Protein AF-A0A1W0WYG7-F1 (afdb_monomer_lite)

InterPro domains:
  IPR013021 Myo-inositol-1-phosphate synthase, GAPDH-like [PF01658] (194-302)
  IPR017815 Myo-inositol 1-phosphate synthase, actinobacteria [TIGR03450] (7-356)
  IPR018181 Heat shock protein 70, conserved site [PS00297] (372-379)
  IPR029048 Heat shock protein 70kD, C-terminal domain superfamily [G3DSA:1.20.1270.10] (391-488)
  IPR029048 Heat shock protein 70kD, C-terminal domain superfamily [SSF100934] (395-474)
  IPR036291 NAD(P)-binding domain superfamily [SSF51735] (6-357)
  IPR052199 Myo-inositol 1-phosphate synthase [PTHR43125] (6-358)

Radius of gyration: 33.1 Å; chains: 1; bounding box: 52×107×58 Å

Sequence (488 aa):
MNPKNPIRVAIVGVGNCASSLVQGVEYYKDARDDQNVPGLMHVRFGKYHVSDIEFVMAFDVDAAKVGLDLSEAINASENNTIKICDVPLTNITVLRGPTLDGLGHYYRELIQESSAPTVDVVASLISAKVDVLVCYLPVGSENAARFYAQAAIDAGVAFVNALPVFIASEPEWAKKFQAAGIPIIGDDIKSQIGATITHRALVHLFEKRGVTLDRTYQLNVGGNMDFKNMLERDRLESKKISKTQAVTSNTSVKLPKRDIHVGPSDYVPWLDDRKFAFVRLEGRNFGDVPVSIEYKLEVWDSPNSAGVVIDAVRAAKIGLDRGIGGPLIAASSYFMKSPPEQFPDEVAHDKVEAFIRDNLIVTAEKAPALGIDLGTTNSCLGVFQHGKVDRPPTRNALEGYCFSIKQALDDDKLKDKIDASDRATITAKIEEMQKWMDTNSLSEKEEFEHKRRELEKIFNPIISKVYQGAGGAPTYVEGCFPGAGGQG

Secondary structure (DSSP, 8-state):
-PPP--EEEEEES-SHHHHHHHHHHHHTTT--TT---TT-S-SEETTEEGGGEEEEEEEE-BTTTTTSBHHHHTTSTT------S-------BEEE---TT---HHHHHHSPBP-SPPP-HHHHHHHTT-SEEEE-PPTT-HHHHHHHHHHHHHHT-EEEE-SSS-STTSHHHHHHHHHHT-EEE-SSBPPSS-HHHHHHHHHHHHHHTTPEEEEEEEEEEE-SHHHHHTT-GGG-HHHHHHHHHHHHTT-S----GGGEEEEEEEE-GGGTTEEEEEEEEEEE-GGG-EEEEEEEEEEETTHHHHHHHHHHHHHHHHHHHTT--EE-HHHHHHHBSS-SS---HHHHHHHHHHHHHTTS------PPEEEEE-SSSS-EEEEEETTEEE----HHHHHHHHHHHHHHHH-TTTTTTS-HHHHHHHHHHHHHHHHHHHH-TT--HHHHHHHHHHHHHHHHHHHHHHHHHTT------TTSS-PPP---

Organism: Hypsibius exemplaris (NCBI:txid2072580)

Foldseek 3Di:
DQDQQAAEEEEEALALLVLLQQQVLVVCLPPDQPDDDPLAPTCCQQPHHSVSYQYQEYEDFFQQQAQDFSQVSNVTFLHFFDRPDRHPGNPYGHAYADCQVLADPLNVVRTDTDPDDHDDLLVVCLVSVHAEYEYPGAQLRQVRVVVVLVSCLSNLHAYEEQYLHDQQLDPVNLVSQQVSLAEYADDHFDFQDDPLVVLLVVLVVCQVQVWFWAAKEKEKEAAGPNLVSQVPVVSCPSVQVLSVCSNVVPHPDDYDPVRYYYGYHYHDNVRRQKMKMWMKIWTADPPRHIDMDIDIDIDRNSNRRSNLVSSVSVLSSLSSVVSHTGYPQLSNQQTYSNHNDHDDNVVSSVSSVVSSPVSDDDPPQPDWDWDWDPPDDDIFIWTDHPNDTDGQPAVCLLVVLLVVVVVQCVPPVCVVLQDPVLSVVLVVLSVVVVVVCVVPVPDDSVVSVVSSVVSCVSPVVRVVVSCVVPPDDDPDPVPSDPDDDDDD

pLDDT: mean 83.89, std 19.04, range [25.56, 98.88]

Structure (mmCIF, N/CA/C/O backbone):
data_AF-A0A1W0WYG7-F1
#
_entry.id   AF-A0A1W0WYG7-F1
#
loop_
_atom_site.group_PDB
_atom_site.id
_atom_site.type_symbol
_atom_site.label_atom_id
_atom_site.label_alt_id
_atom_site.label_comp_id
_atom_site.label_asym_id
_atom_site.label_entity_id
_atom_site.label_seq_id
_atom_site.pdbx_PDB_ins_code
_atom_site.Cartn_x
_atom_site.Cartn_y
_atom_site.Cartn_z
_atom_site.occupancy
_atom_site.B_iso_or_equiv
_atom_site.auth_seq_id
_atom_site.auth_comp_id
_atom_site.auth_asym_id
_atom_site.auth_atom_id
_atom_site.pdbx_PDB_model_num
ATOM 1 N N . MET A 1 1 ? -21.221 -22.007 10.484 1.00 48.66 1 MET A N 1
ATOM 2 C CA . MET A 1 1 ? -20.571 -20.690 10.326 1.00 48.66 1 MET A CA 1
ATOM 3 C C . MET A 1 1 ? -19.194 -20.809 10.946 1.00 48.66 1 MET A C 1
ATOM 5 O O . MET A 1 1 ? -19.119 -21.271 12.079 1.00 48.66 1 MET A O 1
ATOM 9 N N . ASN A 1 2 ? -18.130 -20.500 10.205 1.00 55.03 2 ASN A N 1
ATOM 10 C CA . ASN A 1 2 ? -16.781 -20.476 10.774 1.00 55.03 2 ASN A CA 1
ATOM 11 C C . ASN A 1 2 ? -16.724 -19.425 11.901 1.00 55.03 2 ASN A C 1
ATOM 13 O O . ASN A 1 2 ? -17.408 -18.403 11.789 1.00 55.03 2 ASN A O 1
ATOM 17 N N . PRO A 1 3 ? -15.975 -19.660 12.993 1.00 60.69 3 PRO A N 1
ATOM 18 C CA . PRO A 1 3 ? -15.813 -18.664 14.048 1.00 60.69 3 PRO A CA 1
ATOM 19 C C . PRO A 1 3 ? -15.205 -17.382 13.462 1.00 60.69 3 PRO A C 1
ATOM 21 O O . PRO A 1 3 ? -14.201 -17.448 12.753 1.00 60.69 3 PRO A O 1
ATOM 24 N N . LYS A 1 4 ? -15.835 -16.232 13.734 1.00 76.56 4 LYS A N 1
ATOM 25 C CA . LYS A 1 4 ? -15.360 -14.917 13.280 1.00 76.56 4 LYS A CA 1
ATOM 26 C C . LYS A 1 4 ? -14.059 -14.590 14.018 1.00 76.56 4 LYS A C 1
ATOM 28 O O . LYS A 1 4 ? -14.040 -14.648 15.248 1.00 76.56 4 LYS A O 1
ATOM 33 N N . ASN A 1 5 ? -12.994 -14.263 13.289 1.00 88.62 5 ASN A N 1
ATOM 34 C CA . ASN A 1 5 ? -11.687 -13.926 13.861 1.00 88.62 5 ASN A CA 1
ATOM 35 C C . ASN A 1 5 ? -11.374 -12.455 13.556 1.00 88.62 5 ASN A C 1
ATOM 37 O O . ASN A 1 5 ? -10.508 -12.200 12.722 1.00 88.62 5 ASN A O 1
ATOM 41 N N . PRO A 1 6 ? -12.084 -11.492 14.170 1.00 95.38 6 PRO A N 1
ATOM 42 C CA . PRO A 1 6 ? -12.001 -10.098 13.758 1.00 95.38 6 PRO A CA 1
ATOM 43 C C . PRO A 1 6 ? -10.573 -9.552 13.875 1.00 95.38 6 PRO A C 1
ATOM 45 O O . PRO A 1 6 ? -9.856 -9.835 14.838 1.00 95.38 6 PRO A O 1
ATOM 48 N N . ILE A 1 7 ? -10.188 -8.752 12.887 1.00 98.44 7 ILE A N 1
ATOM 49 C CA . ILE A 1 7 ? -8.963 -7.962 12.836 1.00 98.44 7 ILE A CA 1
ATOM 50 C C . ILE A 1 7 ? -9.382 -6.503 12.920 1.00 98.44 7 ILE A C 1
ATOM 52 O O . ILE A 1 7 ? -9.917 -5.954 11.958 1.00 98.44 7 ILE A O 1
ATOM 56 N N . ARG A 1 8 ? -9.145 -5.869 14.066 1.00 98.69 8 ARG A N 1
ATOM 57 C CA . ARG A 1 8 ? -9.535 -4.477 14.304 1.00 98.69 8 ARG A CA 1
ATOM 58 C C . ARG A 1 8 ? -8.489 -3.555 13.687 1.00 98.69 8 ARG A C 1
ATOM 60 O O . ARG A 1 8 ? -7.381 -3.430 14.208 1.00 98.69 8 ARG A O 1
ATOM 67 N N . VAL A 1 9 ? -8.829 -2.931 12.566 1.00 98.88 9 VAL A N 1
ATOM 68 C CA . VAL A 1 9 ? -7.910 -2.108 11.774 1.00 98.88 9 VAL A CA 1
ATOM 69 C C . VAL A 1 9 ? -8.164 -0.626 12.005 1.00 98.88 9 VAL A C 1
ATOM 71 O O . VAL A 1 9 ? -9.300 -0.151 11.931 1.00 98.88 9 VAL A O 1
ATOM 74 N N . ALA A 1 10 ? -7.083 0.114 12.233 1.00 98.88 10 ALA A N 1
ATOM 75 C CA . ALA A 1 10 ? -7.073 1.566 12.194 1.00 98.88 10 ALA A CA 1
ATOM 76 C C . ALA A 1 10 ? -6.303 2.077 10.969 1.00 98.88 10 ALA A C 1
ATOM 78 O O . ALA A 1 10 ? -5.302 1.483 10.563 1.00 98.88 10 ALA A O 1
ATOM 79 N N . ILE A 1 11 ? -6.756 3.189 10.390 1.00 98.88 11 ILE A N 1
ATOM 80 C CA . ILE A 1 11 ? -6.140 3.808 9.207 1.00 98.88 11 ILE A CA 1
ATOM 81 C C . ILE A 1 11 ? -5.572 5.182 9.568 1.00 98.88 11 ILE A C 1
ATOM 83 O O . ILE A 1 11 ? -6.268 6.003 10.159 1.00 98.88 11 ILE A O 1
ATOM 87 N N . VAL A 1 12 ? -4.338 5.463 9.156 1.00 98.69 12 VAL A N 1
ATOM 88 C CA . VAL A 1 12 ? -3.738 6.804 9.200 1.00 98.69 12 VAL A CA 1
ATOM 89 C C . VAL A 1 12 ? -3.628 7.348 7.780 1.00 98.69 12 VAL A C 1
ATOM 91 O O . VAL A 1 12 ? -2.897 6.788 6.965 1.00 98.69 12 VAL A O 1
ATOM 94 N N . GLY A 1 13 ? -4.320 8.452 7.501 1.00 98.31 13 GLY A N 1
ATOM 95 C CA . GLY A 1 13 ? -4.416 9.054 6.173 1.00 98.31 13 GLY A CA 1
ATOM 96 C C . GLY A 1 13 ? -5.513 8.396 5.336 1.00 98.31 13 GLY A C 1
ATOM 97 O O . GLY A 1 13 ? -5.323 7.329 4.750 1.00 98.31 13 GLY A O 1
ATOM 98 N N . VAL A 1 14 ? -6.671 9.048 5.236 1.00 98.56 14 VAL A N 1
ATOM 99 C CA . VAL A 1 14 ? -7.848 8.546 4.511 1.00 98.56 14 VAL A CA 1
ATOM 100 C C . VAL A 1 14 ? -7.783 8.998 3.044 1.00 98.56 14 VAL A C 1
ATOM 102 O O . VAL A 1 14 ? -8.637 9.727 2.547 1.00 98.56 14 VAL A O 1
ATOM 105 N N . GLY A 1 15 ? -6.706 8.620 2.347 1.00 97.88 15 GLY A N 1
ATOM 106 C CA . GLY A 1 15 ? -6.463 8.928 0.928 1.00 97.88 15 GLY A CA 1
ATOM 107 C C . GLY A 1 15 ? -7.059 7.908 -0.057 1.00 97.88 15 GLY A C 1
ATOM 108 O O . GLY A 1 15 ? -7.815 7.015 0.329 1.00 97.88 15 GLY A O 1
ATOM 109 N N . ASN A 1 16 ? -6.639 7.964 -1.328 1.00 98.19 16 ASN A N 1
ATOM 110 C CA . ASN A 1 16 ? -7.051 6.996 -2.360 1.00 98.19 16 ASN A CA 1
ATOM 111 C C . ASN A 1 16 ? -6.721 5.533 -2.003 1.00 98.19 16 ASN A C 1
ATOM 113 O O . ASN A 1 16 ? -7.532 4.637 -2.262 1.00 98.19 16 ASN A O 1
ATOM 117 N N . CYS A 1 17 ? -5.568 5.275 -1.373 1.00 97.94 17 CYS A N 1
ATOM 118 C CA . CYS A 1 17 ? -5.198 3.936 -0.897 1.00 97.94 17 CYS A CA 1
ATOM 119 C C . CYS A 1 17 ? -6.162 3.423 0.181 1.00 97.94 17 CYS A C 1
ATOM 121 O O . CYS A 1 17 ? -6.599 2.276 0.114 1.00 97.94 17 CYS A O 1
ATOM 123 N N . ALA A 1 18 ? -6.544 4.280 1.134 1.00 98.56 18 ALA A N 1
ATOM 124 C CA . ALA A 1 18 ? -7.536 3.941 2.151 1.00 98.56 18 ALA A CA 1
ATOM 125 C C . ALA A 1 18 ? -8.911 3.681 1.523 1.00 98.56 18 ALA A C 1
ATOM 127 O O . ALA A 1 18 ? -9.551 2.688 1.856 1.00 98.56 18 ALA A O 1
ATOM 128 N N . SER A 1 19 ? -9.326 4.513 0.564 1.00 98.69 19 SER A N 1
ATOM 129 C CA . SER A 1 19 ? -10.574 4.318 -0.180 1.00 98.69 19 SER A CA 1
ATOM 130 C C . SER A 1 19 ? -10.612 2.965 -0.890 1.00 98.69 19 SER A C 1
ATOM 132 O O . SER A 1 19 ? -11.561 2.202 -0.729 1.00 98.69 19 SER A O 1
ATOM 134 N N . SER A 1 20 ? -9.531 2.608 -1.586 1.00 98.62 20 SER A N 1
ATOM 135 C CA . SER A 1 20 ? -9.423 1.325 -2.289 1.00 98.62 20 SER A CA 1
ATOM 136 C C . SER A 1 20 ? -9.384 0.129 -1.327 1.00 98.62 20 SER A C 1
ATOM 138 O O . SER A 1 20 ? -9.941 -0.921 -1.637 1.00 98.62 20 SER A O 1
ATOM 140 N N . LEU A 1 21 ? -8.760 0.278 -0.151 1.00 98.69 21 LEU A N 1
ATOM 141 C CA . LEU A 1 21 ? -8.738 -0.748 0.896 1.00 98.69 21 LEU A CA 1
ATOM 142 C C . LEU A 1 21 ? -10.136 -0.986 1.484 1.00 98.69 21 LEU A C 1
ATOM 144 O O . LEU A 1 21 ? -10.575 -2.132 1.549 1.00 98.69 21 LEU A O 1
ATOM 148 N N . VAL A 1 22 ? -10.836 0.078 1.889 1.00 98.69 22 VAL A N 1
ATOM 149 C CA . VAL A 1 22 ? -12.174 -0.020 2.498 1.00 98.69 22 VAL A CA 1
ATOM 150 C C . VAL A 1 22 ? -13.174 -0.606 1.505 1.00 98.69 22 VAL A C 1
ATOM 152 O O . VAL A 1 22 ? -13.874 -1.563 1.833 1.00 98.69 22 VAL A O 1
ATOM 155 N N . GLN A 1 23 ? -13.185 -0.098 0.271 1.00 98.69 23 GLN A N 1
ATOM 156 C CA . GLN A 1 23 ? -14.030 -0.654 -0.782 1.00 98.69 23 GLN A CA 1
ATOM 157 C C . GLN A 1 23 ? -13.645 -2.103 -1.116 1.00 98.69 23 GLN A C 1
ATOM 159 O O . GLN A 1 23 ? -14.519 -2.927 -1.348 1.00 98.69 23 GLN A O 1
ATOM 164 N N . GLY A 1 24 ? -12.352 -2.447 -1.127 1.00 98.25 24 GLY A N 1
ATOM 165 C CA . GLY A 1 24 ? -11.890 -3.799 -1.456 1.00 98.25 24 GLY A CA 1
ATOM 166 C C . GLY A 1 24 ? -12.331 -4.842 -0.430 1.00 98.25 24 GLY A C 1
ATOM 167 O O . GLY A 1 24 ? -12.754 -5.934 -0.809 1.00 98.25 24 GLY A O 1
ATOM 168 N N . VAL A 1 25 ? -12.283 -4.496 0.861 1.00 98.38 25 VAL A N 1
ATOM 169 C CA . VAL A 1 25 ? -12.794 -5.358 1.939 1.00 98.38 25 VAL A CA 1
ATOM 170 C C . VAL A 1 25 ? -14.304 -5.559 1.806 1.00 98.38 25 VAL A C 1
ATOM 172 O O . VAL A 1 25 ? -14.767 -6.693 1.900 1.00 98.38 25 VAL A O 1
ATOM 175 N N . GLU A 1 26 ? -15.060 -4.495 1.524 1.00 98.38 26 GLU A N 1
ATOM 176 C CA . GLU A 1 26 ? -16.512 -4.579 1.317 1.00 98.38 26 GLU A CA 1
ATOM 177 C C . GLU A 1 26 ? -16.871 -5.407 0.071 1.00 98.38 26 GLU A C 1
ATOM 179 O O . GLU A 1 26 ? -17.736 -6.280 0.133 1.00 98.38 26 GLU A O 1
ATOM 184 N N . TYR A 1 27 ? -16.169 -5.193 -1.045 1.00 98.31 27 TYR A N 1
ATOM 185 C CA . TYR A 1 27 ? -16.407 -5.882 -2.316 1.00 98.31 27 TYR A CA 1
ATOM 186 C C . TYR A 1 27 ? -16.204 -7.401 -2.212 1.00 98.31 27 TYR A C 1
ATOM 188 O O . TYR A 1 27 ? -16.957 -8.174 -2.804 1.00 98.31 27 TYR A O 1
ATOM 196 N N . TYR A 1 28 ? -15.201 -7.842 -1.445 1.00 98.12 28 TYR A N 1
ATOM 197 C CA . TYR A 1 28 ? -14.848 -9.258 -1.292 1.00 98.12 28 TYR A CA 1
ATOM 198 C C . TYR A 1 28 ? -15.328 -9.885 0.025 1.00 98.12 28 TYR A C 1
ATOM 200 O O . TYR A 1 28 ? -14.917 -11.000 0.354 1.00 98.12 28 TYR A O 1
ATOM 208 N N . LYS A 1 29 ? -16.213 -9.224 0.781 1.00 96.25 29 LYS A N 1
ATOM 209 C CA . LYS A 1 29 ? -16.694 -9.740 2.076 1.00 96.25 29 LYS A CA 1
ATOM 210 C C . LYS A 1 29 ? -17.404 -11.098 1.971 1.00 96.25 29 LYS A C 1
ATOM 212 O O . LYS A 1 29 ? -17.320 -11.898 2.897 1.00 96.25 29 LYS A O 1
ATOM 217 N N . ASP A 1 30 ? -18.047 -11.365 0.834 1.00 96.25 30 ASP A N 1
ATOM 218 C CA . ASP A 1 30 ? -18.798 -12.597 0.556 1.00 96.25 30 ASP A CA 1
ATOM 219 C C . ASP A 1 30 ? -18.045 -13.551 -0.395 1.00 96.25 30 ASP A C 1
ATOM 221 O O . ASP A 1 30 ? -18.627 -14.507 -0.916 1.00 96.25 30 ASP A O 1
ATOM 225 N N . ALA A 1 31 ? -16.757 -13.291 -0.660 1.00 96.88 31 ALA A N 1
ATOM 226 C CA . ALA A 1 31 ? -15.928 -14.179 -1.471 1.00 96.88 31 ALA A CA 1
ATOM 227 C C . ALA A 1 31 ? -15.849 -15.574 -0.831 1.00 96.88 31 ALA A C 1
ATOM 229 O O . ALA A 1 31 ? -15.848 -15.718 0.390 1.00 96.88 31 ALA A O 1
ATOM 230 N N . ARG A 1 32 ? -15.793 -16.629 -1.650 1.00 95.75 32 ARG A N 1
ATOM 231 C CA . ARG A 1 32 ? -15.600 -17.984 -1.114 1.00 95.75 32 ARG A CA 1
ATOM 232 C C . ARG A 1 32 ? -14.134 -18.210 -0.777 1.00 95.75 32 ARG A C 1
ATOM 234 O O . ARG A 1 32 ? -13.266 -17.766 -1.518 1.00 95.75 32 ARG A O 1
ATOM 241 N N . ASP A 1 33 ? -13.865 -18.982 0.273 1.00 92.62 33 ASP A N 1
ATOM 242 C CA . ASP A 1 33 ? -12.497 -19.319 0.696 1.00 92.62 33 ASP A CA 1
ATOM 243 C C . ASP A 1 33 ? -11.635 -19.906 -0.442 1.00 92.62 33 ASP A C 1
ATOM 245 O O . ASP A 1 33 ? -10.435 -19.653 -0.492 1.00 92.62 33 ASP A O 1
ATOM 249 N N . ASP A 1 34 ? -12.248 -20.671 -1.353 1.00 92.06 34 ASP A N 1
ATOM 250 C CA . ASP A 1 34 ? -11.607 -21.328 -2.499 1.00 92.06 34 ASP A CA 1
ATOM 251 C C . ASP A 1 34 ? -11.590 -20.479 -3.782 1.00 92.06 34 ASP A C 1
ATOM 253 O O . ASP A 1 34 ? -11.080 -20.907 -4.820 1.00 92.06 34 ASP A O 1
ATOM 257 N N . GLN A 1 35 ? -12.176 -19.282 -3.742 1.00 93.94 35 GLN A N 1
ATOM 258 C CA . GLN A 1 35 ? -12.240 -18.398 -4.891 1.00 93.94 35 GLN A CA 1
ATOM 259 C C . GLN A 1 35 ? -10.869 -17.774 -5.145 1.00 93.94 35 GLN A C 1
ATOM 261 O O . GLN A 1 35 ? -10.274 -17.150 -4.272 1.00 93.94 35 GLN A O 1
ATOM 266 N N . ASN A 1 36 ? -10.400 -17.863 -6.387 1.00 93.88 36 ASN A N 1
ATOM 267 C CA . ASN A 1 36 ? -9.249 -17.085 -6.819 1.00 93.88 36 ASN A CA 1
ATOM 268 C C . ASN A 1 36 ? -9.676 -15.624 -7.037 1.00 93.88 36 ASN A C 1
ATOM 270 O O . ASN A 1 36 ? -10.447 -15.330 -7.956 1.00 93.88 36 ASN A O 1
ATOM 274 N N . VAL A 1 37 ? -9.210 -14.724 -6.170 1.00 95.81 37 VAL A N 1
ATOM 275 C CA . VAL A 1 37 ? -9.496 -13.287 -6.233 1.00 95.81 37 VAL A CA 1
ATOM 276 C C . VAL A 1 37 ? -8.259 -12.546 -6.744 1.00 95.81 37 VAL A C 1
ATOM 278 O O . VAL A 1 37 ? -7.208 -12.622 -6.107 1.00 95.81 37 VAL A O 1
ATOM 281 N N . PRO A 1 38 ? -8.361 -11.790 -7.855 1.00 94.06 38 PRO A N 1
ATOM 282 C CA . PRO A 1 38 ? -7.235 -11.031 -8.377 1.00 94.06 38 PRO A CA 1
ATOM 283 C C . PRO A 1 38 ? -6.660 -10.082 -7.328 1.00 94.06 38 PRO A C 1
ATOM 285 O O . PRO A 1 38 ? -7.358 -9.213 -6.803 1.00 94.06 38 PRO A O 1
ATOM 288 N N . GLY A 1 39 ? -5.367 -10.241 -7.056 1.00 92.50 39 GLY A N 1
ATOM 289 C CA . GLY A 1 39 ? -4.638 -9.338 -6.181 1.00 92.50 39 GLY A CA 1
ATOM 290 C C . GLY A 1 39 ? -4.557 -9.717 -4.712 1.00 92.50 39 GLY A C 1
ATOM 291 O O . GLY A 1 39 ? -3.894 -8.999 -3.966 1.00 92.50 39 GLY A O 1
ATOM 292 N N . LEU A 1 40 ? -5.203 -10.811 -4.314 1.00 96.38 40 LEU A N 1
ATOM 293 C CA . LEU A 1 40 ? -5.022 -11.437 -3.009 1.00 96.38 40 LEU A CA 1
ATOM 294 C C . LEU A 1 40 ? -4.221 -12.725 -3.186 1.00 96.38 40 LEU A C 1
ATOM 296 O O . LEU A 1 40 ? -4.450 -13.459 -4.146 1.00 96.38 40 LEU A O 1
ATOM 300 N N . MET A 1 41 ? -3.331 -13.032 -2.243 1.00 95.62 41 MET A N 1
ATOM 301 C CA . MET A 1 41 ? -2.740 -14.373 -2.163 1.00 95.62 41 MET A CA 1
ATOM 302 C C . MET A 1 41 ? -3.816 -15.411 -1.847 1.00 95.62 41 MET A C 1
ATOM 304 O O . MET A 1 41 ? -3.922 -16.433 -2.516 1.00 95.62 41 MET A O 1
ATOM 308 N N . HIS A 1 42 ? -4.636 -15.110 -0.836 1.00 96.19 42 HIS A N 1
ATOM 309 C CA . HIS A 1 42 ? -5.722 -15.969 -0.377 1.00 96.19 42 HIS A CA 1
ATOM 310 C C . HIS A 1 42 ? -6.933 -15.135 0.008 1.00 96.19 42 HIS A C 1
ATOM 312 O O . HIS A 1 42 ? -6.799 -14.093 0.655 1.00 96.19 42 HIS A O 1
ATOM 318 N N . VAL A 1 43 ? -8.130 -15.633 -0.295 1.00 97.19 43 VAL A N 1
ATOM 319 C CA . VAL A 1 43 ? -9.364 -15.091 0.289 1.00 97.19 43 VAL A CA 1
ATOM 320 C C . VAL A 1 43 ? -9.371 -15.334 1.803 1.00 97.19 43 VAL A C 1
ATOM 322 O O . VAL A 1 43 ? -9.576 -14.406 2.589 1.00 97.19 43 VAL A O 1
ATOM 325 N N . ARG A 1 44 ? -9.019 -16.555 2.228 1.00 95.56 44 ARG A N 1
ATOM 326 C CA . ARG A 1 44 ? -8.714 -16.880 3.625 1.00 95.56 44 ARG A CA 1
ATOM 327 C C . ARG A 1 44 ? -7.205 -16.996 3.844 1.00 95.56 44 ARG A C 1
ATOM 329 O O . ARG A 1 44 ? -6.591 -18.010 3.539 1.00 95.56 44 ARG A O 1
ATOM 336 N N . PHE A 1 45 ? -6.615 -15.963 4.429 1.00 95.69 45 PHE A N 1
ATOM 337 C CA . PHE A 1 45 ? -5.197 -15.901 4.768 1.00 95.69 45 PHE A CA 1
ATOM 338 C C . PHE A 1 45 ? -4.969 -16.502 6.164 1.00 95.69 45 PHE A C 1
ATOM 340 O O . PHE A 1 45 ? -5.196 -15.864 7.199 1.00 95.69 45 PHE A O 1
ATOM 347 N N . GLY A 1 46 ? -4.579 -17.777 6.211 1.00 93.50 46 GLY A N 1
ATOM 348 C CA . GLY A 1 46 ? -4.489 -18.538 7.459 1.00 93.50 46 GLY A CA 1
ATOM 349 C C . GLY A 1 46 ? -5.878 -18.799 8.037 1.00 93.50 46 GLY A C 1
ATOM 350 O O . GLY A 1 46 ? -6.682 -19.496 7.428 1.00 93.50 46 GLY A O 1
ATOM 351 N N . LYS A 1 47 ? -6.187 -18.236 9.211 1.00 92.50 47 LYS A N 1
ATOM 352 C CA . LYS A 1 47 ? -7.545 -18.308 9.787 1.00 92.50 47 LYS A CA 1
ATOM 353 C C . LYS A 1 47 ? -8.437 -17.113 9.422 1.00 92.50 47 LYS A C 1
ATOM 355 O O . LYS A 1 47 ? -9.631 -17.169 9.711 1.00 92.50 47 LYS A O 1
ATOM 360 N N . TYR A 1 48 ? -7.887 -16.077 8.782 1.00 96.56 48 TYR A N 1
ATOM 361 C CA . TYR A 1 48 ? -8.572 -14.802 8.553 1.00 96.56 48 TYR A CA 1
ATOM 362 C C . TYR A 1 48 ? -9.100 -14.675 7.127 1.00 96.56 48 TYR A C 1
ATOM 364 O O . TYR A 1 48 ? -8.337 -14.664 6.162 1.00 96.56 48 TYR A O 1
ATOM 372 N N . HIS A 1 49 ? -10.410 -14.548 7.001 1.00 97.44 49 HIS A N 1
ATOM 373 C CA . HIS A 1 49 ? -11.088 -14.179 5.768 1.00 97.44 49 HIS A CA 1
ATOM 374 C C . HIS A 1 49 ? -10.937 -12.675 5.479 1.00 97.44 49 HIS A C 1
ATOM 376 O O . HIS A 1 49 ? -10.633 -11.896 6.381 1.00 97.44 49 HIS A O 1
ATOM 382 N N . VAL A 1 50 ? -11.199 -12.228 4.246 1.00 97.38 50 VAL A N 1
ATOM 383 C CA . VAL A 1 50 ? -11.256 -10.786 3.926 1.00 97.38 50 VAL A CA 1
ATOM 384 C C . VAL A 1 50 ? -12.271 -10.061 4.818 1.00 97.38 50 VAL A C 1
ATOM 386 O O . VAL A 1 50 ? -11.970 -9.007 5.368 1.00 97.38 50 VAL A O 1
ATOM 389 N N . SER A 1 51 ? -13.435 -10.675 5.045 1.00 96.81 51 SER A N 1
ATOM 390 C CA . SER A 1 51 ? -14.504 -10.141 5.904 1.00 96.81 51 SER A CA 1
ATOM 391 C C . SER A 1 51 ? -14.181 -10.115 7.400 1.00 96.81 51 SER A C 1
ATOM 393 O O . SER A 1 51 ? -14.990 -9.620 8.182 1.00 96.81 51 SER A O 1
ATOM 395 N N . ASP A 1 52 ? -13.068 -10.719 7.825 1.00 98.06 52 ASP A N 1
ATOM 396 C CA . ASP A 1 52 ? -12.616 -10.613 9.212 1.00 98.06 52 ASP A CA 1
ATOM 397 C C . ASP A 1 52 ? -11.937 -9.256 9.471 1.00 98.06 52 ASP A C 1
ATOM 399 O O . ASP A 1 52 ? -11.749 -8.887 10.626 1.00 98.06 52 ASP A O 1
ATOM 403 N N . ILE A 1 53 ? -11.590 -8.486 8.432 1.00 98.50 53 ILE A N 1
ATOM 404 C CA . ILE A 1 53 ? -11.068 -7.125 8.583 1.00 98.50 53 ILE A CA 1
ATOM 405 C C . ILE A 1 53 ? -12.209 -6.177 8.965 1.00 98.50 53 ILE A C 1
ATOM 407 O O . ILE A 1 53 ? -13.111 -5.914 8.174 1.00 98.50 53 ILE A O 1
ATOM 411 N N . GLU A 1 54 ? -12.136 -5.630 10.176 1.00 98.06 54 GLU A N 1
ATOM 412 C CA . GLU A 1 54 ? -13.086 -4.658 10.708 1.00 98.06 54 GLU A CA 1
ATOM 413 C C . GLU A 1 54 ? -12.370 -3.327 10.920 1.00 98.06 54 GLU A C 1
ATOM 415 O O . GLU A 1 54 ? -11.509 -3.199 11.793 1.00 98.06 54 GLU A O 1
ATOM 420 N N . PHE A 1 55 ? -12.724 -2.309 10.138 1.00 98.62 55 PHE A N 1
ATOM 421 C CA . PHE A 1 55 ? -12.265 -0.956 10.430 1.00 98.62 55 PHE A CA 1
ATOM 422 C C . PHE A 1 55 ? -12.915 -0.487 11.732 1.00 98.62 55 PHE A C 1
ATOM 424 O O . PHE A 1 55 ? -14.114 -0.666 11.930 1.00 98.62 55 PHE A O 1
ATOM 431 N N . VAL A 1 56 ? -12.125 0.093 12.634 1.00 98.62 56 VAL A N 1
ATOM 432 C CA . VAL A 1 56 ? -12.619 0.576 13.939 1.00 98.62 56 VAL A CA 1
ATOM 433 C C . VAL A 1 56 ? -12.241 2.025 14.223 1.00 98.62 56 VAL A C 1
ATOM 435 O O . VAL A 1 56 ? -12.772 2.629 15.151 1.00 98.62 56 VAL A O 1
ATOM 438 N N . MET A 1 57 ? -11.298 2.579 13.460 1.00 98.25 57 MET A N 1
ATOM 439 C CA . MET A 1 57 ? -10.762 3.915 13.684 1.00 98.25 57 MET A CA 1
ATOM 440 C C . MET A 1 57 ? -10.080 4.439 12.421 1.00 98.25 57 MET A C 1
ATOM 442 O O . MET A 1 57 ? -9.471 3.679 11.668 1.00 98.25 57 MET A O 1
ATOM 446 N N . ALA A 1 58 ? -10.139 5.746 12.201 1.00 98.75 58 ALA A N 1
ATOM 447 C CA . ALA A 1 58 ? -9.401 6.403 11.133 1.00 98.75 58 ALA A CA 1
ATOM 448 C C . ALA A 1 58 ? -8.911 7.776 11.596 1.00 98.75 58 ALA A C 1
ATOM 450 O O . ALA A 1 58 ? -9.590 8.439 12.380 1.00 98.75 58 ALA A O 1
ATOM 451 N N . PHE A 1 59 ? -7.752 8.199 11.100 1.00 98.88 59 PHE A N 1
ATOM 452 C CA . PHE A 1 59 ? -7.149 9.497 11.381 1.00 98.88 59 PHE A CA 1
ATOM 453 C C . PHE A 1 59 ? -6.874 10.248 10.083 1.00 98.88 59 PHE A C 1
ATOM 455 O O . PHE A 1 59 ? -6.317 9.682 9.140 1.00 98.88 59 PHE A O 1
ATOM 462 N N . ASP A 1 60 ? -7.195 11.535 10.066 1.00 98.75 60 ASP A N 1
ATOM 463 C CA . ASP A 1 60 ? -6.806 12.457 9.002 1.00 98.75 60 ASP A CA 1
ATOM 464 C C . ASP A 1 60 ? -6.534 13.856 9.586 1.00 98.75 60 ASP A C 1
ATOM 466 O O . ASP A 1 60 ? -6.660 14.095 10.795 1.00 98.75 60 ASP A O 1
ATOM 470 N N . VAL A 1 61 ? -6.112 14.776 8.727 1.00 98.50 61 VAL A N 1
ATOM 471 C CA . VAL A 1 61 ? -5.821 16.176 9.054 1.00 98.50 61 VAL A CA 1
ATOM 472 C C . VAL A 1 61 ? -6.624 17.142 8.190 1.00 98.50 61 VAL A C 1
ATOM 474 O O . VAL A 1 61 ? -6.731 18.312 8.545 1.00 98.50 61 VAL A O 1
ATOM 477 N N . ASP A 1 62 ? -7.194 16.672 7.081 1.00 98.44 62 ASP A N 1
ATOM 478 C CA . ASP A 1 62 ? -8.011 17.463 6.168 1.00 98.44 62 ASP A CA 1
ATOM 479 C C . ASP A 1 62 ? -9.361 17.830 6.806 1.00 98.44 62 ASP A C 1
ATOM 481 O O . ASP A 1 62 ? -10.096 16.967 7.297 1.00 98.44 62 ASP A O 1
ATOM 485 N N . ALA A 1 63 ? -9.713 19.115 6.785 1.00 98.25 63 ALA A N 1
ATOM 486 C CA . ALA A 1 63 ? -10.995 19.634 7.253 1.00 98.25 63 ALA A CA 1
ATOM 487 C C . ALA A 1 63 ? -12.192 19.027 6.511 1.00 98.25 63 ALA A C 1
ATOM 489 O O . ALA A 1 63 ? -13.266 18.914 7.095 1.00 98.25 63 ALA A O 1
ATOM 490 N N . ALA A 1 64 ? -12.009 18.602 5.259 1.00 98.19 64 ALA A N 1
ATOM 491 C CA . ALA A 1 64 ? -13.045 17.936 4.479 1.00 98.19 64 ALA A CA 1
ATOM 492 C C . ALA A 1 64 ? -13.225 16.449 4.840 1.00 98.19 64 ALA A C 1
ATOM 494 O O . ALA A 1 64 ? -14.105 15.803 4.281 1.00 98.19 64 ALA A O 1
ATOM 495 N N . LYS A 1 65 ? -12.401 15.891 5.741 1.00 98.62 65 LYS A N 1
ATOM 496 C CA . LYS A 1 65 ? -12.460 14.477 6.160 1.00 98.62 65 LYS A CA 1
ATOM 497 C C . LYS A 1 65 ? -12.674 14.316 7.657 1.00 98.62 65 LYS A C 1
ATOM 499 O O . LYS A 1 65 ? -13.471 13.482 8.074 1.00 98.62 65 LYS A O 1
ATOM 504 N N . VAL A 1 66 ? -11.965 15.095 8.470 1.00 98.69 66 VAL A N 1
ATOM 505 C CA . VAL A 1 66 ? -12.062 15.039 9.933 1.00 98.69 66 VAL A CA 1
ATOM 506 C C . VAL A 1 66 ? -13.497 15.334 10.375 1.00 98.69 66 VAL A C 1
ATOM 508 O O . VAL A 1 66 ? -14.054 16.376 10.042 1.00 98.69 66 VAL A O 1
ATOM 511 N N . GLY A 1 67 ? -14.076 14.429 11.164 1.00 98.31 67 GLY A N 1
ATOM 512 C CA . GLY A 1 67 ? -15.457 14.515 11.640 1.00 98.31 67 GLY A CA 1
ATOM 513 C C . GLY A 1 67 ? -16.494 13.810 10.758 1.00 98.31 67 GLY A C 1
ATOM 514 O O . GLY A 1 67 ? -17.617 13.623 11.222 1.00 98.31 67 GLY A O 1
ATOM 515 N N . LEU A 1 68 ? -16.140 13.377 9.544 1.00 98.56 68 LEU A N 1
ATOM 516 C CA . LEU A 1 68 ? -17.024 12.571 8.693 1.00 98.56 68 LEU A CA 1
ATOM 517 C C . LEU A 1 68 ? -16.998 11.091 9.082 1.00 98.56 68 LEU A C 1
ATOM 519 O O . LEU A 1 68 ? -16.051 10.623 9.720 1.00 98.56 68 LEU A O 1
ATOM 523 N N . ASP A 1 69 ? -18.018 10.343 8.658 1.00 98.75 69 ASP A N 1
ATOM 524 C CA . ASP A 1 69 ? -17.964 8.881 8.678 1.00 98.75 69 ASP A CA 1
ATOM 525 C C . ASP A 1 69 ? -16.902 8.372 7.693 1.00 98.75 69 ASP A C 1
ATOM 527 O O . ASP A 1 69 ? -16.721 8.942 6.615 1.00 98.75 69 ASP A O 1
ATOM 531 N N . LEU A 1 70 ? -16.225 7.268 8.014 1.00 98.69 70 LEU A N 1
ATOM 532 C CA . LEU A 1 70 ? -15.214 6.685 7.134 1.00 98.69 70 LEU A CA 1
ATOM 533 C C . LEU A 1 70 ? -15.770 6.367 5.734 1.00 98.69 70 LEU A C 1
ATOM 535 O O . LEU A 1 70 ? -15.058 6.596 4.759 1.00 98.69 70 LEU A O 1
ATOM 539 N N . SER A 1 71 ? -17.022 5.909 5.606 1.00 98.12 71 SER A N 1
ATOM 540 C CA . SER A 1 71 ? -17.663 5.637 4.300 1.00 98.12 71 SER A CA 1
ATOM 541 C C . SER A 1 71 ? -17.832 6.885 3.423 1.00 98.12 71 SER A C 1
ATOM 543 O O . SER A 1 71 ? -17.815 6.793 2.193 1.00 98.12 71 SER A O 1
ATOM 545 N N . GLU A 1 72 ? -17.943 8.060 4.040 1.00 98.38 72 GLU A N 1
ATOM 546 C CA . GLU A 1 72 ? -18.042 9.346 3.350 1.00 98.38 72 GLU A CA 1
ATOM 547 C C . GLU A 1 72 ? -16.645 9.911 3.075 1.00 98.38 72 GLU A C 1
ATOM 549 O O . GLU A 1 72 ? -16.337 10.308 1.950 1.00 98.38 72 GLU A O 1
ATOM 554 N N . ALA A 1 73 ? -15.760 9.868 4.076 1.00 98.56 73 ALA A N 1
ATOM 555 C CA . ALA A 1 73 ? -14.405 10.404 3.999 1.00 98.56 73 ALA A CA 1
ATOM 556 C C . ALA A 1 73 ? -13.552 9.746 2.901 1.00 98.56 73 ALA A C 1
ATOM 558 O O . ALA A 1 73 ? -12.714 10.413 2.291 1.00 98.56 73 ALA A O 1
ATOM 559 N N . ILE A 1 74 ? -13.778 8.460 2.595 1.00 98.44 74 ILE A N 1
ATOM 560 C CA . ILE A 1 74 ? -13.083 7.770 1.495 1.00 98.44 74 ILE A CA 1
ATOM 561 C C . ILE A 1 74 ? -13.413 8.336 0.103 1.00 98.44 74 ILE A C 1
ATOM 563 O O . ILE A 1 74 ? -12.655 8.077 -0.833 1.00 98.44 74 ILE A O 1
ATOM 567 N N . ASN A 1 75 ? -14.476 9.134 -0.027 1.00 97.75 75 ASN A N 1
ATOM 568 C CA . ASN A 1 75 ? -14.896 9.805 -1.262 1.00 97.75 75 ASN A CA 1
ATOM 569 C C . ASN A 1 75 ? -14.794 11.343 -1.173 1.00 97.75 75 ASN A C 1
ATOM 571 O O . ASN A 1 75 ? -15.243 12.037 -2.082 1.00 97.75 75 ASN A O 1
ATOM 575 N N . ALA A 1 76 ? -14.255 11.882 -0.074 1.00 97.56 76 ALA A N 1
ATOM 576 C CA . ALA A 1 76 ? -14.193 13.317 0.184 1.00 97.56 76 ALA A CA 1
ATOM 577 C C . ALA A 1 76 ? -12.848 13.939 -0.229 1.00 97.56 76 ALA A C 1
ATOM 579 O O . ALA A 1 76 ? -11.822 13.254 -0.310 1.00 97.56 76 ALA A O 1
ATOM 580 N N . SER A 1 77 ? -12.842 15.269 -0.384 1.00 97.06 77 SER A N 1
ATOM 581 C CA . SER A 1 77 ? -11.664 16.058 -0.775 1.00 97.06 77 SER A CA 1
ATOM 582 C C . SER A 1 77 ? -11.070 15.573 -2.107 1.00 97.06 77 SER A C 1
ATOM 584 O O . SER A 1 77 ? -11.801 15.188 -3.013 1.00 97.06 77 SER A O 1
ATOM 586 N N . GLU A 1 78 ? -9.745 15.549 -2.217 1.00 96.56 78 GLU A N 1
ATOM 587 C CA . GLU A 1 78 ? -8.986 15.123 -3.396 1.00 96.56 78 GLU A CA 1
ATOM 588 C C . GLU A 1 78 ? -8.929 13.590 -3.592 1.00 96.56 78 GLU A C 1
ATOM 590 O O . GLU A 1 78 ? -8.078 13.088 -4.332 1.00 96.56 78 GLU A O 1
ATOM 595 N N . ASN A 1 79 ? -9.790 12.813 -2.917 1.00 98.00 79 ASN A N 1
ATOM 596 C CA . ASN A 1 79 ? -9.905 11.383 -3.196 1.00 98.00 79 ASN A CA 1
ATOM 597 C C . ASN A 1 79 ? -10.650 11.171 -4.523 1.00 98.00 79 ASN A C 1
ATOM 599 O O . ASN A 1 79 ? -11.794 11.581 -4.685 1.00 98.00 79 ASN A O 1
ATOM 603 N N . ASN A 1 80 ? -10.001 10.491 -5.463 1.00 97.50 80 ASN A N 1
ATOM 604 C CA . ASN A 1 80 ? -10.453 10.321 -6.843 1.00 97.50 80 ASN A CA 1
ATOM 605 C C . ASN A 1 80 ? -10.099 8.936 -7.423 1.00 97.50 80 ASN A C 1
ATOM 607 O O . ASN A 1 80 ? -9.920 8.775 -8.631 1.00 97.50 80 ASN A O 1
ATOM 611 N N . THR A 1 81 ? -9.975 7.918 -6.566 1.00 98.12 81 THR A N 1
ATOM 612 C CA . THR A 1 81 ? -9.856 6.525 -7.023 1.00 98.12 81 THR A CA 1
ATOM 613 C C . THR A 1 81 ? -11.155 6.010 -7.640 1.00 98.12 81 THR A C 1
ATOM 615 O O . THR A 1 81 ? -12.239 6.543 -7.403 1.00 98.12 81 THR A O 1
ATOM 618 N N . ILE A 1 82 ? -11.049 4.950 -8.440 1.00 98.06 82 ILE A N 1
ATOM 619 C CA . ILE A 1 82 ? -12.204 4.281 -9.033 1.00 98.06 82 ILE A CA 1
ATOM 620 C C . ILE A 1 82 ? -13.115 3.722 -7.939 1.00 98.06 82 ILE A C 1
ATOM 622 O O . ILE A 1 82 ? -12.663 3.071 -6.995 1.00 98.06 82 ILE A O 1
ATOM 626 N N . LYS A 1 83 ? -14.421 3.947 -8.093 1.00 97.88 83 LYS A N 1
ATOM 627 C CA . LYS A 1 83 ? -15.431 3.340 -7.231 1.00 97.88 83 LYS A CA 1
ATOM 628 C C . LYS A 1 83 ? -15.705 1.906 -7.683 1.00 97.88 83 LYS A C 1
ATOM 630 O O . LYS A 1 83 ? -16.210 1.701 -8.786 1.00 97.88 83 LYS A O 1
ATOM 635 N N . ILE A 1 84 ? -15.378 0.928 -6.842 1.00 96.81 84 ILE A N 1
ATOM 636 C CA . ILE A 1 84 ? -15.593 -0.505 -7.114 1.00 96.81 84 ILE A CA 1
ATOM 637 C C . ILE A 1 84 ? -16.893 -1.034 -6.493 1.00 96.81 84 ILE A C 1
ATOM 639 O O . ILE A 1 84 ? -17.517 -1.925 -7.066 1.00 96.81 84 ILE A O 1
ATOM 643 N N . CYS A 1 85 ? -17.332 -0.468 -5.364 1.00 97.50 85 CYS A N 1
ATOM 644 C CA . CYS A 1 85 ? -18.637 -0.735 -4.754 1.00 97.50 85 CYS A CA 1
ATOM 645 C C . CYS A 1 85 ? -19.133 0.446 -3.919 1.00 97.50 85 CYS A C 1
ATOM 647 O O . CYS A 1 85 ? -18.399 1.391 -3.627 1.00 97.50 85 CYS A O 1
ATOM 649 N N . ASP A 1 86 ? -20.400 0.374 -3.520 1.00 97.56 86 ASP A N 1
ATOM 650 C CA . ASP A 1 86 ? -20.924 1.182 -2.426 1.00 97.56 86 ASP A CA 1
ATOM 651 C C . ASP A 1 86 ? -20.424 0.633 -1.086 1.00 97.56 86 ASP A C 1
ATOM 653 O O . ASP A 1 86 ? -20.387 -0.580 -0.884 1.00 97.56 86 ASP A O 1
ATOM 657 N N . VAL A 1 87 ? -20.042 1.529 -0.175 1.00 97.88 87 VAL A N 1
ATOM 658 C CA . VAL A 1 87 ? -19.642 1.184 1.194 1.00 97.88 87 VAL A CA 1
ATOM 659 C C . VAL A 1 87 ? -20.755 1.647 2.132 1.00 97.88 87 VAL A C 1
ATOM 661 O O . VAL A 1 87 ? -21.108 2.828 2.091 1.00 97.88 87 VAL A O 1
ATOM 664 N N . PRO A 1 88 ? -21.343 0.756 2.950 1.00 96.88 88 PRO A N 1
ATOM 665 C CA . PRO A 1 88 ? -22.371 1.146 3.907 1.00 96.88 88 PRO A CA 1
ATOM 666 C C . PRO A 1 88 ? -21.792 2.054 5.000 1.00 96.88 88 PRO A C 1
ATOM 668 O O . PRO A 1 88 ? -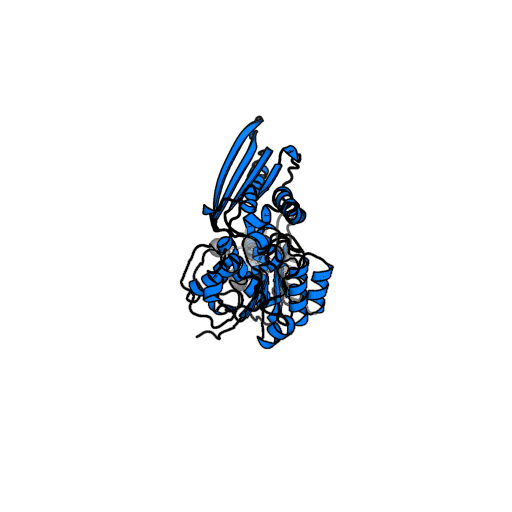20.586 2.058 5.247 1.00 96.88 88 PRO A O 1
ATOM 671 N N . LEU A 1 89 ? -22.668 2.793 5.689 1.00 97.25 89 LEU A N 1
ATOM 672 C CA . LEU A 1 89 ? -22.266 3.656 6.800 1.00 97.25 89 LEU A CA 1
ATOM 673 C C . LEU A 1 89 ? -21.509 2.846 7.860 1.00 97.25 89 LEU A C 1
ATOM 675 O O . LEU A 1 89 ? -22.022 1.850 8.377 1.00 97.25 89 LEU A O 1
ATOM 679 N N . THR A 1 90 ? -20.296 3.285 8.189 1.00 96.62 90 THR A N 1
ATOM 680 C CA . THR A 1 90 ? -19.408 2.534 9.088 1.00 96.62 90 THR A CA 1
ATOM 681 C C . THR A 1 90 ? -19.648 2.852 10.562 1.00 96.62 90 THR A C 1
ATOM 683 O O . THR A 1 90 ? -19.348 2.031 11.427 1.00 96.62 90 THR A O 1
ATOM 686 N N . ASN A 1 91 ? -20.229 4.017 10.855 1.00 97.69 91 ASN A N 1
ATOM 687 C CA . ASN A 1 91 ? -20.291 4.649 12.173 1.00 97.69 91 ASN A CA 1
ATOM 688 C C . ASN A 1 91 ? -18.900 4.886 12.792 1.00 97.69 91 ASN A C 1
ATOM 690 O O . ASN A 1 91 ? -18.738 4.842 14.012 1.00 97.69 91 ASN A O 1
ATOM 694 N N . ILE A 1 92 ? -17.893 5.129 11.949 1.00 98.31 92 ILE A N 1
ATOM 695 C CA . ILE A 1 92 ? -16.516 5.417 12.356 1.00 98.31 92 ILE A CA 1
ATOM 696 C C . ILE A 1 92 ? -16.222 6.859 11.980 1.00 98.31 92 ILE A C 1
ATOM 698 O O . ILE A 1 92 ? -15.959 7.168 10.821 1.00 98.31 92 ILE A O 1
ATOM 702 N N . THR A 1 93 ? -16.236 7.748 12.966 1.00 98.56 93 THR A N 1
ATOM 703 C CA . THR A 1 93 ? -15.854 9.142 12.747 1.00 98.56 93 THR A CA 1
ATOM 704 C C . THR A 1 93 ? -14.344 9.257 12.544 1.00 98.56 93 THR A C 1
ATOM 706 O O . THR A 1 93 ? -13.563 8.790 13.377 1.00 98.56 93 THR A O 1
ATOM 709 N N . VAL A 1 94 ? -13.921 9.916 11.465 1.00 98.81 94 VAL A N 1
ATOM 710 C CA . VAL A 1 94 ? -12.508 10.212 11.206 1.00 98.81 94 VAL A CA 1
ATOM 711 C C . VAL A 1 94 ? -11.999 11.214 12.240 1.00 98.81 94 VAL A C 1
ATOM 713 O O . VAL A 1 94 ? -12.489 12.341 12.346 1.00 98.81 94 VAL A O 1
ATOM 716 N N . LEU A 1 95 ? -10.996 10.797 13.005 1.00 98.75 95 LEU A N 1
ATOM 717 C CA . LEU A 1 95 ? -10.404 11.571 14.084 1.00 98.75 95 LEU A CA 1
ATOM 718 C C . LEU A 1 95 ? -9.316 12.510 13.569 1.00 98.75 95 LEU A C 1
ATOM 720 O O . LEU A 1 95 ? -8.619 12.235 12.591 1.00 98.75 95 LEU A O 1
ATOM 724 N N . ARG A 1 96 ? -9.122 13.611 14.294 1.00 98.69 96 ARG A N 1
ATOM 725 C CA . ARG A 1 96 ? -8.043 14.556 14.031 1.00 98.69 96 ARG A CA 1
ATOM 726 C C . ARG A 1 96 ? -6.713 14.012 14.549 1.00 98.69 96 ARG A C 1
ATOM 728 O O . ARG A 1 96 ? -6.430 14.094 15.745 1.00 98.69 96 ARG A O 1
ATOM 735 N N . GLY A 1 97 ? -5.885 13.483 13.655 1.00 98.44 97 GLY A N 1
ATOM 736 C CA . GLY A 1 97 ? -4.522 13.055 13.979 1.00 98.44 97 GLY A CA 1
ATOM 737 C C . GLY A 1 97 ? -3.527 14.226 13.998 1.00 98.44 97 GLY A C 1
ATOM 738 O O . GLY A 1 97 ? -3.837 15.264 13.420 1.00 98.44 97 GLY A O 1
ATOM 739 N N . PRO A 1 98 ? -2.338 14.119 14.619 1.00 98.06 98 PRO A N 1
ATOM 740 C CA . PRO A 1 98 ? -1.306 15.158 14.536 1.00 98.06 98 PRO A CA 1
ATOM 741 C C . PRO A 1 98 ? -0.755 15.330 13.116 1.00 98.06 98 PRO A C 1
ATOM 743 O O . PRO A 1 98 ? -0.449 14.349 12.443 1.00 98.06 98 PRO A O 1
ATOM 746 N N . THR A 1 99 ? -0.603 16.582 12.673 1.00 97.75 99 THR A N 1
ATOM 747 C CA . THR A 1 99 ? -0.183 16.900 11.296 1.00 97.75 99 THR A CA 1
ATOM 748 C C . THR A 1 99 ? 1.301 16.699 11.055 1.00 97.75 99 THR A C 1
ATOM 750 O O . THR A 1 99 ? 1.675 16.050 10.081 1.00 97.75 99 THR A O 1
ATOM 753 N N . LEU A 1 100 ? 2.145 17.252 11.934 1.00 96.88 100 LEU A N 1
ATOM 754 C CA . LEU A 1 100 ? 3.607 17.206 11.817 1.00 96.88 100 LEU A CA 1
ATOM 755 C C . LEU A 1 100 ? 4.064 17.609 10.394 1.00 96.88 100 LEU A C 1
ATOM 757 O O . LEU A 1 100 ? 3.676 18.668 9.900 1.00 96.88 100 LEU A O 1
ATOM 761 N N . ASP A 1 101 ? 4.858 16.779 9.718 1.00 94.56 101 ASP A N 1
ATOM 762 C CA . ASP A 1 101 ? 5.317 16.972 8.333 1.00 94.56 101 ASP A CA 1
ATOM 763 C C . ASP A 1 101 ? 4.426 16.281 7.274 1.00 94.56 101 ASP A C 1
ATOM 765 O O . ASP A 1 101 ? 4.785 16.197 6.092 1.00 94.56 101 ASP A O 1
ATOM 769 N N . GLY A 1 102 ? 3.228 15.847 7.684 1.00 93.00 102 GLY A N 1
ATOM 770 C CA . GLY A 1 102 ? 2.186 15.221 6.865 1.00 93.00 102 GLY A CA 1
ATOM 771 C C . GLY A 1 102 ? 1.805 16.018 5.617 1.00 93.00 102 GLY A C 1
ATOM 772 O O . GLY A 1 102 ? 1.646 15.457 4.537 1.00 93.00 102 GLY A O 1
ATOM 773 N N . LEU A 1 103 ? 1.707 17.344 5.741 1.00 92.31 103 LEU A N 1
ATOM 774 C CA . LEU A 1 103 ? 1.298 18.224 4.645 1.00 92.31 103 LEU A CA 1
ATOM 775 C C . LEU A 1 103 ? 2.513 18.867 3.971 1.00 92.31 103 LEU A C 1
ATOM 777 O O . LEU A 1 103 ? 3.289 19.584 4.606 1.00 92.31 103 LEU A O 1
ATOM 781 N N . GLY A 1 104 ? 2.673 18.604 2.674 1.00 88.06 104 GLY A N 1
ATOM 782 C CA . GLY A 1 104 ? 3.640 19.281 1.803 1.00 88.06 104 GLY A CA 1
ATOM 783 C C . GLY A 1 104 ? 3.162 20.641 1.330 1.00 88.06 104 GLY A C 1
ATOM 784 O O . GLY A 1 104 ? 2.071 21.085 1.692 1.00 88.06 104 GLY A O 1
ATOM 785 N N . HIS A 1 105 ? 3.978 21.305 0.516 1.00 88.25 105 HIS A N 1
ATOM 786 C CA . HIS A 1 105 ? 3.618 22.594 -0.068 1.00 88.25 105 HIS A CA 1
ATOM 787 C C . HIS A 1 105 ? 2.335 22.466 -0.899 1.00 88.25 105 HIS A C 1
ATOM 789 O O . HIS A 1 105 ? 1.333 23.108 -0.598 1.00 88.25 105 HIS A O 1
ATOM 795 N N . TYR A 1 106 ? 2.323 21.539 -1.862 1.00 88.38 106 TYR A N 1
ATOM 796 C CA . TYR A 1 106 ? 1.186 21.342 -2.770 1.00 88.38 106 TYR A CA 1
ATOM 797 C C . TYR A 1 106 ? -0.081 20.822 -2.089 1.00 88.38 106 TYR A C 1
ATOM 799 O O . TYR A 1 106 ? -1.182 21.073 -2.572 1.00 88.38 106 TYR A O 1
ATOM 807 N N . TYR A 1 107 ? 0.059 20.095 -0.977 1.00 89.38 107 TYR A N 1
ATOM 808 C CA . TYR A 1 107 ? -1.092 19.686 -0.173 1.00 89.38 107 TYR A CA 1
ATOM 809 C C . TYR A 1 107 ? -1.750 20.900 0.485 1.00 89.38 107 TYR A C 1
ATOM 811 O O . TYR A 1 107 ? -2.961 21.057 0.382 1.00 89.38 107 TYR A O 1
ATOM 819 N N . ARG A 1 108 ? -0.961 21.798 1.092 1.00 91.56 108 ARG A N 1
ATOM 820 C CA . ARG A 1 108 ? -1.484 23.017 1.734 1.00 91.56 108 ARG A CA 1
ATOM 821 C C . ARG A 1 108 ? -2.149 23.992 0.759 1.00 91.56 108 ARG A C 1
ATOM 823 O O . ARG A 1 108 ? -2.940 24.818 1.195 1.00 91.56 108 ARG A O 1
ATOM 830 N N . GLU A 1 109 ? -1.833 23.916 -0.532 1.00 92.12 109 GLU A N 1
ATOM 831 C CA . GLU A 1 109 ? -2.502 24.719 -1.563 1.00 92.12 109 GLU A CA 1
ATOM 832 C C . GLU A 1 109 ? -3.904 24.211 -1.922 1.00 92.12 109 GLU A C 1
ATOM 834 O O . GLU A 1 109 ? -4.723 24.994 -2.396 1.00 92.12 109 GLU A O 1
ATOM 839 N N . LEU A 1 110 ? -4.164 22.910 -1.757 1.00 90.56 110 LEU A N 1
ATOM 840 C CA . LEU A 1 110 ? -5.405 22.277 -2.215 1.00 90.56 110 LEU A CA 1
ATOM 841 C C . LEU A 1 110 ? -6.369 21.930 -1.091 1.00 90.56 110 LEU A C 1
ATOM 843 O O . LEU A 1 110 ? -7.576 21.979 -1.302 1.00 90.56 110 LEU A O 1
ATOM 847 N N . ILE A 1 111 ? -5.855 21.586 0.088 1.00 94.50 111 ILE A N 1
ATOM 848 C CA . ILE A 1 111 ? -6.694 21.196 1.217 1.00 94.50 111 ILE A CA 1
ATOM 849 C C . ILE A 1 111 ? -6.566 22.191 2.362 1.00 94.50 111 ILE A C 1
ATOM 851 O O . ILE A 1 111 ? -5.520 22.807 2.576 1.00 94.50 111 ILE A O 1
ATOM 855 N N . GLN A 1 112 ? -7.636 22.306 3.141 1.00 96.81 112 GLN A N 1
ATOM 856 C CA . GLN A 1 112 ? -7.632 23.073 4.375 1.00 96.81 112 GLN A CA 1
ATOM 857 C C . GLN A 1 112 ? -7.354 22.133 5.546 1.00 96.81 112 GLN A C 1
ATOM 859 O O . GLN A 1 112 ? -8.067 21.157 5.754 1.00 96.81 112 GLN A O 1
ATOM 864 N N . GLU A 1 113 ? -6.332 22.433 6.342 1.00 97.69 113 GLU A N 1
ATOM 865 C CA . GLU A 1 113 ? -6.082 21.692 7.577 1.00 97.69 113 GLU A CA 1
ATOM 866 C C . GLU A 1 113 ? -7.221 21.927 8.586 1.00 97.69 113 GLU A C 1
ATOM 868 O O . GLU A 1 113 ? -7.640 23.060 8.832 1.00 97.69 113 GLU A O 1
ATOM 873 N N . SER A 1 114 ? -7.721 20.847 9.185 1.00 98.00 114 SER A N 1
ATOM 874 C CA . SER A 1 114 ? -8.778 20.890 10.191 1.00 98.00 114 SER A CA 1
ATOM 875 C C . SER A 1 114 ? -8.324 21.630 11.449 1.00 98.00 114 SER A C 1
ATOM 877 O O . SER A 1 114 ? -7.274 21.322 12.026 1.00 98.00 114 SER A O 1
ATOM 879 N N . SER A 1 115 ? -9.162 22.561 11.910 1.00 97.31 115 SER A N 1
ATOM 880 C CA . SER A 1 115 ? -8.983 23.318 13.154 1.00 97.31 115 SER A CA 1
ATOM 881 C C . SER A 1 115 ? -9.396 22.548 14.412 1.00 97.31 115 SER A C 1
ATOM 883 O O . SER A 1 115 ? -9.228 23.062 15.519 1.00 97.31 115 SER A O 1
ATOM 885 N N . ALA A 1 116 ? -9.937 21.332 14.267 1.00 97.50 116 ALA A N 1
ATOM 886 C CA . ALA A 1 116 ? -10.237 20.468 15.401 1.00 97.50 116 ALA A CA 1
ATOM 887 C C . ALA A 1 116 ? -8.960 20.192 16.228 1.00 97.50 116 ALA A C 1
ATOM 889 O O . ALA A 1 116 ? -7.864 20.127 15.663 1.00 97.50 116 ALA A O 1
ATOM 890 N N . PRO A 1 117 ? -9.070 20.014 17.556 1.00 97.62 117 PRO A N 1
ATOM 891 C CA . PRO A 1 117 ? -7.932 19.616 18.374 1.00 97.62 117 PRO A CA 1
ATOM 892 C C . PRO A 1 117 ? -7.485 18.195 18.016 1.00 97.62 117 PRO A C 1
ATOM 894 O O . PRO A 1 117 ? -8.310 17.323 17.742 1.00 97.62 117 PRO A O 1
ATOM 897 N N . THR A 1 118 ? -6.175 17.951 18.041 1.00 97.94 118 THR A N 1
ATOM 898 C CA . THR A 1 118 ? -5.617 16.611 17.827 1.00 97.94 118 THR A CA 1
ATOM 899 C C . THR A 1 118 ? -5.980 15.683 18.979 1.00 97.94 118 THR A C 1
ATOM 901 O O . THR A 1 118 ? -5.885 16.080 20.142 1.00 97.94 118 THR A O 1
ATOM 904 N N . VAL A 1 119 ? -6.346 14.442 18.667 1.00 98.06 119 VAL A N 1
ATOM 905 C CA . VAL A 1 119 ? -6.623 13.418 19.684 1.00 98.06 119 VAL A CA 1
ATOM 906 C C . VAL A 1 119 ? -5.332 12.822 20.253 1.00 98.06 119 VAL A C 1
ATOM 908 O O . VAL A 1 119 ? -4.281 12.853 19.611 1.00 98.06 119 VAL A O 1
ATOM 911 N N . ASP A 1 120 ? -5.421 12.223 21.442 1.00 98.31 120 ASP A N 1
ATOM 912 C CA . ASP A 1 120 ? -4.379 11.326 21.948 1.00 98.31 120 ASP A CA 1
ATOM 913 C C . ASP A 1 120 ? -4.449 10.003 21.174 1.00 98.31 120 ASP A C 1
ATOM 915 O O . ASP A 1 120 ? -5.362 9.193 21.370 1.00 98.31 120 ASP A O 1
ATOM 919 N N . VAL A 1 121 ? -3.506 9.810 20.252 1.00 98.62 121 VAL A N 1
ATOM 920 C CA . VAL A 1 121 ? -3.485 8.642 19.365 1.00 98.62 121 VAL A CA 1
ATOM 921 C C . VAL A 1 121 ? -3.302 7.351 20.160 1.00 98.62 121 VAL A C 1
ATOM 923 O O . VAL A 1 121 ? -4.030 6.397 19.907 1.00 98.62 121 VAL A O 1
ATOM 926 N N . VAL A 1 122 ? -2.411 7.316 21.155 1.00 98.69 122 VAL A N 1
ATOM 927 C CA . VAL A 1 122 ? -2.137 6.096 21.935 1.00 98.69 122 VAL A CA 1
ATOM 928 C C . VAL A 1 122 ? -3.379 5.687 22.722 1.00 98.69 122 VAL A C 1
ATOM 930 O O . VAL A 1 122 ? -3.842 4.550 22.610 1.00 98.69 122 VAL A O 1
ATOM 933 N N . ALA A 1 123 ? -3.981 6.630 23.453 1.00 98.50 123 ALA A N 1
ATOM 934 C CA . ALA A 1 123 ? -5.200 6.363 24.213 1.00 98.50 123 ALA A CA 1
ATOM 935 C C . ALA A 1 123 ? -6.363 5.930 23.303 1.00 98.50 123 ALA A C 1
ATOM 937 O O . ALA A 1 123 ? -7.133 5.034 23.662 1.00 98.50 123 ALA A O 1
ATOM 938 N N . SER A 1 124 ? -6.469 6.523 22.110 1.00 98.44 124 SER A N 1
ATOM 939 C CA . SER A 1 124 ? -7.495 6.169 21.121 1.00 98.44 124 SER A CA 1
ATOM 940 C C . SER A 1 124 ? -7.312 4.740 20.601 1.00 98.44 124 SER A C 1
ATOM 942 O O . SER A 1 124 ? -8.274 3.969 20.600 1.00 98.44 124 SER A O 1
ATOM 944 N N . LEU A 1 125 ? -6.084 4.354 20.233 1.00 98.69 125 LEU A N 1
ATOM 945 C CA . LEU A 1 125 ? -5.762 3.002 19.762 1.00 98.69 125 LEU A CA 1
ATOM 946 C C . LEU A 1 125 ? -6.069 1.936 20.826 1.00 98.69 125 LEU A C 1
ATOM 948 O O . LEU A 1 125 ? -6.697 0.921 20.516 1.00 98.69 125 LEU A O 1
ATOM 952 N N . ILE A 1 126 ? -5.693 2.192 22.085 1.00 98.56 126 ILE A N 1
ATOM 953 C CA . ILE A 1 126 ? -5.970 1.293 23.217 1.00 98.56 126 ILE A CA 1
ATOM 954 C C . ILE A 1 126 ? -7.481 1.170 23.456 1.00 98.56 126 ILE A C 1
ATOM 956 O O . ILE A 1 126 ? -8.007 0.061 23.561 1.00 98.56 126 ILE A O 1
ATOM 960 N N . SER A 1 127 ? -8.196 2.300 23.508 1.00 98.06 127 SER A N 1
ATOM 961 C CA . SER A 1 127 ? -9.651 2.347 23.725 1.00 98.06 127 SER A CA 1
ATOM 962 C C . SER A 1 127 ? -10.414 1.556 22.660 1.00 98.06 127 SER A C 1
ATOM 964 O O . SER A 1 127 ? -11.292 0.745 22.970 1.00 98.06 127 SER A O 1
ATOM 966 N N . ALA A 1 128 ? -10.022 1.724 21.396 1.00 97.62 128 ALA A N 1
ATOM 967 C CA . ALA A 1 128 ? -10.609 1.008 20.275 1.00 97.62 128 ALA A CA 1
ATOM 968 C C . ALA A 1 128 ? -10.066 -0.417 20.101 1.00 97.62 128 ALA A C 1
ATOM 970 O O . ALA A 1 128 ? -10.496 -1.096 19.166 1.00 97.62 128 ALA A O 1
ATOM 971 N N . LYS A 1 129 ? -9.184 -0.903 20.989 1.00 98.25 129 LYS A N 1
ATOM 972 C CA . LYS A 1 129 ? -8.592 -2.251 20.947 1.00 98.25 129 LYS A CA 1
ATOM 973 C C . LYS A 1 129 ? -8.080 -2.598 19.548 1.00 98.25 129 LYS A C 1
ATOM 975 O O . LYS A 1 129 ? -8.474 -3.612 18.981 1.00 98.25 129 LYS A O 1
ATOM 980 N N . VAL A 1 130 ? -7.332 -1.686 18.941 1.00 98.75 130 VAL A N 1
ATOM 981 C CA . VAL A 1 130 ? -6.836 -1.864 17.573 1.00 98.75 130 VAL A CA 1
ATOM 982 C C . VAL A 1 130 ? -5.825 -3.012 17.553 1.00 98.75 130 VAL A C 1
ATOM 984 O O . VAL A 1 130 ? -4.979 -3.098 18.434 1.00 98.75 130 VAL A O 1
ATOM 987 N N . ASP A 1 131 ? -5.904 -3.888 16.553 1.00 98.81 131 ASP A N 1
ATOM 988 C CA . ASP A 1 131 ? -4.903 -4.931 16.317 1.00 98.81 131 ASP A CA 1
ATOM 989 C C . ASP A 1 131 ? -3.812 -4.451 15.354 1.00 98.81 131 ASP A C 1
ATOM 991 O O . ASP A 1 131 ? -2.630 -4.710 15.570 1.00 98.81 131 ASP A O 1
ATOM 995 N N . VAL A 1 132 ? -4.208 -3.767 14.272 1.00 98.88 132 VAL A N 1
ATOM 996 C CA . VAL A 1 132 ? -3.305 -3.353 13.188 1.00 98.88 132 VAL A CA 1
ATOM 997 C C . VAL A 1 132 ? -3.552 -1.893 12.804 1.00 98.88 132 VAL A C 1
ATOM 999 O O . VAL A 1 132 ? -4.681 -1.503 12.506 1.00 98.88 132 VAL A O 1
ATOM 1002 N N . LEU A 1 133 ? -2.487 -1.096 12.754 1.00 98.88 133 LEU A N 1
ATOM 1003 C CA . LEU A 1 133 ? -2.475 0.279 12.262 1.00 98.88 133 LEU A CA 1
ATOM 1004 C C . LEU A 1 133 ? -1.838 0.326 10.867 1.00 98.88 133 LEU A C 1
ATOM 1006 O O . LEU A 1 133 ? -0.666 -0.016 10.700 1.00 98.88 133 LEU A O 1
ATOM 1010 N N . VAL A 1 134 ? -2.600 0.768 9.866 1.00 98.88 134 VAL A N 1
ATOM 1011 C CA . VAL A 1 134 ? -2.126 0.948 8.485 1.00 98.88 134 VAL A CA 1
ATOM 1012 C C . VAL A 1 134 ? -1.793 2.417 8.246 1.00 98.88 134 VAL A C 1
ATOM 1014 O O . VAL A 1 134 ? -2.646 3.286 8.431 1.00 98.88 134 VAL A O 1
ATOM 1017 N N . CYS A 1 135 ? -0.566 2.699 7.808 1.00 98.62 135 CYS A N 1
ATOM 1018 C CA . CYS A 1 135 ? -0.085 4.058 7.582 1.00 98.62 135 CYS A CA 1
ATOM 1019 C C . CYS A 1 135 ? -0.014 4.402 6.087 1.00 98.62 135 CYS A C 1
ATOM 1021 O O . CYS A 1 135 ? 0.843 3.882 5.371 1.00 98.62 135 CYS A O 1
ATOM 1023 N N . TYR A 1 136 ? -0.889 5.308 5.639 1.00 98.25 136 TYR A N 1
ATOM 1024 C CA . TYR A 1 136 ? -0.987 5.840 4.272 1.00 98.25 136 TYR A CA 1
ATOM 1025 C C . TYR A 1 136 ? -0.674 7.341 4.201 1.00 98.25 136 TYR A C 1
ATOM 1027 O O . TYR A 1 136 ? -1.252 8.080 3.402 1.00 98.25 136 TYR A O 1
ATOM 1035 N N . LEU A 1 137 ? 0.228 7.815 5.058 1.00 96.62 137 LEU A N 1
ATOM 1036 C CA . LEU A 1 137 ? 0.650 9.211 5.021 1.00 96.62 137 LEU A CA 1
ATOM 1037 C C . LEU A 1 137 ? 1.324 9.573 3.684 1.00 96.62 137 LEU A C 1
ATOM 1039 O O . LEU A 1 137 ? 1.908 8.700 3.030 1.00 96.62 137 LEU A O 1
ATOM 1043 N N . PRO A 1 138 ? 1.289 10.858 3.283 1.00 92.44 138 PRO A N 1
ATOM 1044 C CA . PRO A 1 138 ? 1.978 11.322 2.087 1.00 92.44 138 PRO A CA 1
ATOM 1045 C C . PRO A 1 138 ? 3.486 11.031 2.099 1.00 92.44 138 PRO A C 1
ATOM 1047 O O . PRO A 1 138 ? 4.143 10.940 3.137 1.00 92.44 138 PRO A O 1
ATOM 1050 N N . VAL A 1 139 ? 4.075 10.924 0.907 1.00 87.31 139 VAL A N 1
ATOM 1051 C CA . VAL A 1 139 ? 5.533 10.803 0.757 1.00 87.31 139 VAL A CA 1
ATOM 1052 C C . VAL A 1 139 ? 6.229 12.029 1.363 1.00 87.31 139 VAL A C 1
ATOM 1054 O O . VAL A 1 139 ? 5.835 13.167 1.102 1.00 87.31 139 VAL A O 1
ATOM 1057 N N . GLY A 1 140 ? 7.294 11.788 2.131 1.00 84.00 140 GLY A N 1
ATOM 1058 C CA . GLY A 1 140 ? 8.066 12.827 2.821 1.00 84.00 140 GLY A CA 1
ATOM 1059 C C . GLY A 1 140 ? 7.623 13.093 4.264 1.00 84.00 140 GLY A C 1
ATOM 1060 O O . GLY A 1 140 ? 8.232 13.917 4.936 1.00 84.00 140 GLY A O 1
ATOM 1061 N N . SER A 1 141 ? 6.594 12.401 4.758 1.00 93.19 141 SER A N 1
ATOM 1062 C CA . SER A 1 141 ? 6.078 12.545 6.126 1.00 93.19 141 SER A CA 1
ATOM 1063 C C . SER A 1 141 ? 6.849 11.684 7.138 1.00 93.19 141 SER A C 1
ATOM 1065 O O . SER A 1 141 ? 6.303 10.747 7.721 1.00 93.19 141 SER A O 1
ATOM 1067 N N . GLU A 1 142 ? 8.143 11.963 7.311 1.00 93.94 142 GLU A N 1
ATOM 1068 C CA . GLU A 1 142 ? 9.059 11.160 8.133 1.00 93.94 142 GLU A CA 1
ATOM 1069 C C . GLU A 1 142 ? 8.732 11.239 9.630 1.00 93.94 142 GLU A C 1
ATOM 1071 O O . GLU A 1 142 ? 8.589 10.207 10.292 1.00 93.94 142 GLU A O 1
ATOM 1076 N N . ASN A 1 143 ? 8.558 12.449 10.162 1.00 96.81 143 ASN A N 1
ATOM 1077 C CA . ASN A 1 143 ? 8.242 12.664 11.572 1.00 96.81 143 ASN A CA 1
ATOM 1078 C C . ASN A 1 143 ? 6.848 12.142 11.907 1.00 96.81 143 ASN A C 1
ATOM 1080 O O . ASN A 1 143 ? 6.668 11.507 12.944 1.00 96.81 143 ASN A O 1
ATOM 1084 N N . ALA A 1 144 ? 5.871 12.362 11.024 1.00 98.00 144 ALA A N 1
ATOM 1085 C CA . ALA A 1 144 ? 4.525 11.841 11.198 1.00 98.00 144 ALA A CA 1
ATOM 1086 C C . ALA A 1 144 ? 4.504 10.307 11.193 1.00 98.00 144 ALA A C 1
ATOM 1088 O O . ALA A 1 144 ? 3.952 9.702 12.110 1.00 98.00 144 ALA A O 1
ATOM 1089 N N . ALA A 1 145 ? 5.151 9.656 10.224 1.00 97.88 145 ALA A N 1
ATOM 1090 C CA . ALA A 1 145 ? 5.176 8.197 10.163 1.00 97.88 145 ALA A CA 1
ATOM 1091 C C . ALA A 1 145 ? 5.883 7.574 11.374 1.00 97.88 145 ALA A C 1
ATOM 1093 O O . ALA A 1 145 ? 5.374 6.612 11.950 1.00 97.88 145 ALA A O 1
ATOM 1094 N N . ARG A 1 146 ? 7.000 8.164 11.821 1.00 98.44 146 ARG A N 1
ATOM 1095 C CA . ARG A 1 146 ? 7.693 7.754 13.051 1.00 98.44 146 ARG A CA 1
ATOM 1096 C C . ARG A 1 146 ? 6.859 8.000 14.307 1.00 98.44 146 ARG A C 1
ATOM 1098 O O . ARG A 1 146 ? 6.870 7.165 15.207 1.00 98.44 146 ARG A O 1
ATOM 1105 N N . PHE A 1 147 ? 6.103 9.096 14.364 1.00 98.75 147 PHE A N 1
ATOM 1106 C CA . PHE A 1 147 ? 5.162 9.360 15.453 1.00 98.75 147 PHE A CA 1
ATOM 1107 C C . PHE A 1 147 ? 4.091 8.265 15.542 1.00 98.75 147 PHE A C 1
ATOM 1109 O O . PHE A 1 147 ? 3.900 7.692 16.612 1.00 98.75 147 PHE A O 1
ATOM 1116 N N . TYR A 1 148 ? 3.442 7.911 14.428 1.00 98.81 148 TYR A N 1
ATOM 1117 C CA . TYR A 1 148 ? 2.435 6.844 14.425 1.00 98.81 148 TYR A CA 1
ATOM 1118 C C . TYR A 1 148 ? 3.036 5.456 14.672 1.00 98.81 148 TYR A C 1
ATOM 1120 O O . TYR A 1 148 ? 2.396 4.638 15.327 1.00 98.81 148 TYR A O 1
ATOM 1128 N N . ALA A 1 149 ? 4.264 5.193 14.216 1.00 98.69 149 ALA A N 1
ATOM 1129 C CA . ALA A 1 149 ? 4.971 3.956 14.540 1.00 98.69 149 ALA A CA 1
ATOM 1130 C C . ALA A 1 149 ? 5.270 3.848 16.044 1.00 98.69 149 ALA A C 1
ATOM 1132 O O . ALA A 1 149 ? 5.062 2.789 16.632 1.00 98.69 149 ALA A O 1
ATOM 1133 N N . GLN A 1 150 ? 5.699 4.941 16.687 1.00 98.81 150 GLN A N 1
ATOM 1134 C CA . GLN A 1 150 ? 5.883 4.970 18.140 1.00 98.81 150 GLN A CA 1
ATOM 1135 C C . GLN A 1 150 ? 4.548 4.800 18.872 1.00 98.81 150 GLN A C 1
ATOM 1137 O O . GLN A 1 150 ? 4.463 3.986 19.783 1.00 98.81 150 GLN A O 1
ATOM 1142 N N . ALA A 1 151 ? 3.489 5.482 18.426 1.00 98.81 151 ALA A N 1
ATOM 1143 C CA . ALA A 1 151 ? 2.159 5.333 19.010 1.00 98.81 151 ALA A CA 1
ATOM 1144 C C . ALA A 1 151 ? 1.627 3.892 18.904 1.00 98.81 151 ALA A C 1
ATOM 1146 O O . ALA A 1 151 ? 0.972 3.411 19.826 1.00 98.81 151 ALA A O 1
ATOM 1147 N N . ALA A 1 152 ? 1.930 3.192 17.806 1.00 98.81 152 ALA A N 1
ATOM 1148 C CA . ALA A 1 152 ? 1.591 1.784 17.634 1.00 98.81 152 ALA A CA 1
ATOM 1149 C C . ALA A 1 152 ? 2.347 0.888 18.629 1.00 98.81 152 ALA A C 1
ATOM 1151 O O . ALA A 1 152 ? 1.729 0.041 19.268 1.00 98.81 152 ALA A O 1
ATOM 1152 N N . ILE A 1 153 ? 3.653 1.117 18.823 1.00 98.75 153 ILE A N 1
ATOM 1153 C CA . ILE A 1 153 ? 4.453 0.417 19.842 1.00 98.75 153 ILE A CA 1
ATOM 1154 C C . ILE A 1 153 ? 3.859 0.638 21.238 1.00 98.75 153 ILE A C 1
ATOM 1156 O O . ILE A 1 153 ? 3.607 -0.329 21.955 1.00 98.75 153 ILE A O 1
ATOM 1160 N N . ASP A 1 154 ? 3.598 1.894 21.598 1.00 98.75 154 ASP A N 1
ATOM 1161 C CA . ASP A 1 154 ? 3.129 2.275 22.933 1.00 98.75 154 ASP A CA 1
ATOM 1162 C C . ASP A 1 154 ? 1.717 1.733 23.228 1.00 98.75 154 ASP A C 1
ATOM 1164 O O . ASP A 1 154 ? 1.389 1.437 24.377 1.00 98.75 154 ASP A O 1
ATOM 1168 N N . ALA A 1 155 ? 0.890 1.561 22.191 1.00 98.62 155 ALA A N 1
ATOM 1169 C CA . ALA A 1 155 ? -0.450 0.983 22.287 1.00 98.62 155 ALA A CA 1
ATOM 1170 C C . ALA A 1 155 ? -0.487 -0.553 22.153 1.00 98.62 155 ALA A C 1
ATOM 1172 O O . ALA A 1 155 ? -1.547 -1.148 22.347 1.00 98.62 155 ALA A O 1
ATOM 1173 N N . GLY A 1 156 ? 0.633 -1.202 21.812 1.00 98.44 156 GLY A N 1
ATOM 1174 C CA . GLY A 1 156 ? 0.690 -2.646 21.565 1.00 98.44 156 GLY A CA 1
ATOM 1175 C C . GLY A 1 156 ? 0.021 -3.091 20.256 1.00 98.44 156 GLY A C 1
ATOM 1176 O O . GLY A 1 156 ? -0.563 -4.171 20.194 1.00 98.44 156 GLY A O 1
ATOM 1177 N N . VAL A 1 157 ? 0.081 -2.254 19.219 1.00 98.81 157 VAL A N 1
ATOM 1178 C CA . VAL A 1 157 ? -0.621 -2.416 17.937 1.00 98.81 157 VAL A CA 1
ATOM 1179 C C . VAL A 1 157 ? 0.368 -2.741 16.822 1.00 98.81 157 VAL A C 1
ATOM 1181 O O . VAL A 1 157 ? 1.371 -2.048 16.652 1.00 98.81 157 VAL A O 1
ATOM 1184 N N . ALA A 1 158 ? 0.075 -3.759 16.012 1.00 98.88 158 ALA A N 1
ATOM 1185 C CA . ALA A 1 158 ? 0.886 -4.095 14.846 1.00 98.88 158 ALA A CA 1
ATOM 1186 C C . ALA A 1 158 ? 0.907 -2.946 13.826 1.00 98.88 158 ALA A C 1
ATOM 1188 O O . ALA A 1 158 ? -0.108 -2.286 13.614 1.00 98.88 158 ALA A O 1
ATOM 1189 N N . PHE A 1 159 ? 2.028 -2.731 13.138 1.00 98.88 159 PHE A N 1
ATOM 1190 C CA . PHE A 1 159 ? 2.173 -1.597 12.219 1.00 98.88 159 PHE A CA 1
ATOM 1191 C C . PHE A 1 159 ? 2.410 -2.043 10.772 1.00 98.88 159 PHE A C 1
ATOM 1193 O O . PHE A 1 159 ? 3.297 -2.852 10.501 1.00 98.88 159 PHE A O 1
ATOM 1200 N N . VAL A 1 160 ? 1.642 -1.499 9.826 1.00 98.88 160 VAL A N 1
ATOM 1201 C CA . VAL A 1 160 ? 1.847 -1.695 8.382 1.00 98.88 160 VAL A CA 1
ATOM 1202 C C . VAL A 1 160 ? 2.227 -0.360 7.753 1.00 98.88 160 VAL A C 1
ATOM 1204 O O . VAL A 1 160 ? 1.401 0.547 7.624 1.00 98.88 160 VAL A O 1
ATOM 1207 N N . ASN A 1 161 ? 3.489 -0.247 7.347 1.00 98.44 161 ASN A N 1
ATOM 1208 C CA . ASN A 1 161 ? 4.052 0.958 6.760 1.00 98.44 161 ASN A CA 1
ATOM 1209 C C . ASN A 1 161 ? 3.966 0.924 5.227 1.00 98.44 161 ASN A C 1
ATOM 1211 O O . ASN A 1 161 ? 4.787 0.283 4.568 1.00 98.44 161 ASN A O 1
ATOM 1215 N N . ALA A 1 162 ? 2.987 1.622 4.645 1.00 97.00 162 ALA A N 1
ATOM 1216 C CA . ALA A 1 162 ? 2.807 1.637 3.193 1.00 97.00 162 ALA A CA 1
ATOM 1217 C C . ALA A 1 162 ? 3.656 2.699 2.472 1.00 97.00 162 ALA A C 1
ATOM 1219 O O . ALA A 1 162 ? 3.723 2.683 1.243 1.00 97.00 162 ALA A O 1
ATOM 1220 N N . LEU A 1 163 ? 4.308 3.606 3.205 1.00 91.19 163 LEU A N 1
ATOM 1221 C CA . LEU A 1 163 ? 5.047 4.738 2.645 1.00 91.19 163 LEU A CA 1
ATOM 1222 C C . LEU A 1 163 ? 6.570 4.483 2.589 1.00 91.19 163 LEU A C 1
ATOM 1224 O O . LEU A 1 163 ? 7.086 3.646 3.329 1.00 91.19 163 LEU A O 1
ATOM 1228 N N . PRO A 1 164 ? 7.324 5.209 1.738 1.00 89.50 164 PRO A N 1
ATOM 1229 C CA . PRO A 1 164 ? 8.778 5.070 1.609 1.00 89.50 164 PRO A CA 1
ATOM 1230 C C . PRO A 1 164 ? 9.553 5.844 2.687 1.00 89.50 164 PRO A C 1
ATOM 1232 O O . PRO A 1 164 ? 10.509 6.555 2.382 1.00 89.50 164 PRO A O 1
ATOM 1235 N N . VAL A 1 165 ? 9.125 5.724 3.944 1.00 92.12 165 VAL A N 1
ATOM 1236 C CA . VAL A 1 165 ? 9.900 6.141 5.121 1.00 92.12 165 VAL A CA 1
ATOM 1237 C C . VAL A 1 165 ? 10.446 4.876 5.758 1.00 92.12 165 VAL A C 1
ATOM 1239 O O . VAL A 1 165 ? 9.680 3.951 6.015 1.00 92.12 165 VAL A O 1
ATOM 1242 N N . PHE A 1 166 ? 11.756 4.828 5.989 1.00 93.94 166 PHE A N 1
ATOM 1243 C CA . PHE A 1 166 ? 12.388 3.656 6.582 1.00 93.94 166 PHE A CA 1
ATOM 1244 C C . PHE A 1 166 ? 12.023 3.559 8.065 1.00 93.94 166 PHE A C 1
ATOM 1246 O O . PHE A 1 166 ? 12.275 4.478 8.841 1.00 93.94 166 PHE A O 1
ATOM 1253 N N . ILE A 1 167 ? 11.378 2.455 8.433 1.00 96.81 167 ILE A N 1
ATOM 1254 C CA . ILE A 1 167 ? 10.971 2.118 9.798 1.00 96.81 167 ILE A CA 1
ATOM 1255 C C . ILE A 1 167 ? 11.251 0.634 10.015 1.00 96.81 167 ILE A C 1
ATOM 1257 O O . ILE A 1 167 ? 12.081 0.279 10.845 1.00 96.81 167 ILE A O 1
ATOM 1261 N N . ALA A 1 168 ? 10.626 -0.255 9.240 1.00 96.69 168 ALA A N 1
ATOM 1262 C CA . ALA A 1 168 ? 10.899 -1.683 9.349 1.00 96.69 168 ALA A CA 1
ATOM 1263 C C . ALA A 1 168 ? 12.335 -2.009 8.920 1.00 96.69 168 ALA A C 1
ATOM 1265 O O . ALA A 1 168 ? 12.988 -2.840 9.554 1.00 96.69 168 ALA A O 1
ATOM 1266 N N . SER A 1 169 ? 12.835 -1.354 7.866 1.00 93.56 169 SER A N 1
ATOM 1267 C CA . SER A 1 169 ? 14.191 -1.568 7.351 1.00 93.56 169 SER A CA 1
ATOM 1268 C C . SER A 1 169 ? 15.272 -0.800 8.121 1.00 93.56 169 SER A C 1
ATOM 1270 O O . SER A 1 169 ? 16.457 -0.991 7.856 1.00 93.56 169 SER A O 1
ATOM 1272 N N . GLU A 1 170 ? 14.895 0.079 9.056 1.00 95.62 170 GLU A N 1
ATOM 1273 C CA . GLU A 1 170 ? 15.838 0.832 9.883 1.00 95.62 170 GLU A CA 1
ATOM 1274 C C . GLU A 1 170 ? 16.179 0.031 11.159 1.00 95.62 170 GLU A C 1
ATOM 1276 O O . GLU A 1 170 ? 15.282 -0.253 11.959 1.00 95.62 170 GLU A O 1
ATOM 1281 N N . PRO A 1 171 ? 17.458 -0.328 11.409 1.00 96.38 171 PRO A N 1
ATOM 1282 C CA . PRO A 1 171 ? 17.819 -1.224 12.512 1.00 96.38 171 PRO A CA 1
ATOM 1283 C C . PRO A 1 171 ? 17.379 -0.754 13.905 1.00 96.38 171 PRO A C 1
ATOM 1285 O O . PRO A 1 171 ? 17.095 -1.585 14.768 1.00 96.38 171 PRO A O 1
ATOM 1288 N N . GLU A 1 172 ? 17.337 0.557 14.150 1.00 97.56 172 GLU A N 1
ATOM 1289 C CA . GLU A 1 172 ? 16.903 1.107 15.439 1.00 97.56 172 GLU A CA 1
ATOM 1290 C C . GLU A 1 172 ? 15.408 0.879 15.679 1.00 97.56 172 GLU A C 1
ATOM 1292 O O . GLU A 1 172 ? 15.016 0.394 16.741 1.00 97.56 172 GLU A O 1
ATOM 1297 N N . TRP A 1 173 ? 14.574 1.153 14.677 1.00 98.31 173 TRP A N 1
ATOM 1298 C CA . TRP A 1 173 ? 13.131 0.927 14.741 1.00 98.31 173 TRP A CA 1
ATOM 1299 C C . TRP A 1 173 ? 12.785 -0.559 14.768 1.00 98.31 173 TRP A C 1
ATOM 1301 O O . TRP A 1 173 ? 11.977 -0.973 15.600 1.00 98.31 173 TRP A O 1
ATOM 1311 N N . ALA A 1 174 ? 13.456 -1.378 13.955 1.00 97.81 174 ALA A N 1
ATOM 1312 C CA . ALA A 1 174 ? 13.310 -2.831 13.990 1.00 97.81 174 ALA A CA 1
ATOM 1313 C C . ALA A 1 174 ? 13.524 -3.393 15.408 1.00 97.81 174 ALA A C 1
ATOM 1315 O O . ALA A 1 174 ? 12.709 -4.180 15.895 1.00 97.81 174 ALA A O 1
ATOM 1316 N N . LYS A 1 175 ? 14.571 -2.928 16.108 1.00 98.12 175 LYS A N 1
ATOM 1317 C CA . LYS A 1 175 ? 14.849 -3.306 17.503 1.00 98.12 175 LYS A CA 1
ATOM 1318 C C . LYS A 1 175 ? 13.780 -2.819 18.477 1.00 98.12 175 LYS A C 1
ATOM 1320 O O . LYS A 1 175 ? 13.458 -3.557 19.402 1.00 98.12 175 LYS A O 1
ATOM 1325 N N . LYS A 1 176 ? 13.218 -1.618 18.290 1.00 98.50 176 LYS A N 1
ATOM 1326 C CA . LYS A 1 176 ? 12.122 -1.114 19.139 1.00 98.50 176 LYS A CA 1
ATOM 1327 C C . LYS A 1 176 ? 10.877 -1.999 19.037 1.00 98.50 176 LYS A C 1
ATOM 1329 O O . LYS A 1 176 ? 10.361 -2.429 20.064 1.00 98.50 176 LYS A O 1
ATOM 1334 N N . PHE A 1 177 ? 10.443 -2.323 17.818 1.00 98.69 177 PHE A N 1
ATOM 1335 C CA . PHE A 1 177 ? 9.314 -3.234 17.585 1.00 98.69 177 PHE A CA 1
ATOM 1336 C C . PHE A 1 177 ? 9.588 -4.633 18.156 1.00 98.69 177 PHE A C 1
ATOM 1338 O O . PHE A 1 177 ? 8.727 -5.220 18.811 1.00 98.69 177 PHE A O 1
ATOM 1345 N N . GLN A 1 178 ? 10.811 -5.143 17.980 1.00 97.88 178 GLN A N 1
ATOM 1346 C CA . GLN A 1 178 ? 11.221 -6.428 18.544 1.00 97.88 178 GLN A CA 1
ATOM 1347 C C . GLN A 1 178 ? 11.188 -6.428 20.077 1.00 97.88 178 GLN A C 1
ATOM 1349 O O . GLN A 1 178 ? 10.643 -7.355 20.671 1.00 97.88 178 GLN A O 1
ATOM 1354 N N . ALA A 1 179 ? 11.730 -5.391 20.719 1.00 98.00 179 ALA A N 1
ATOM 1355 C CA . ALA A 1 179 ? 11.752 -5.260 22.175 1.00 98.00 179 ALA A CA 1
ATOM 1356 C C . ALA A 1 179 ? 10.344 -5.138 22.777 1.00 98.00 179 ALA A C 1
ATOM 1358 O O . ALA A 1 179 ? 10.107 -5.628 23.878 1.00 98.00 179 ALA A O 1
ATOM 1359 N N . ALA A 1 180 ? 9.413 -4.521 22.047 1.00 97.62 180 ALA A N 1
ATOM 1360 C CA . ALA A 1 180 ? 8.017 -4.404 22.452 1.00 97.62 180 ALA A CA 1
ATOM 1361 C C . ALA A 1 180 ? 7.187 -5.675 22.187 1.00 97.62 180 ALA A C 1
ATOM 1363 O O . ALA A 1 180 ? 6.048 -5.756 22.638 1.00 97.62 180 ALA A O 1
ATOM 1364 N N . GLY A 1 181 ? 7.721 -6.662 21.455 1.00 97.44 181 GLY A N 1
ATOM 1365 C CA . GLY A 1 181 ? 6.952 -7.841 21.044 1.00 97.44 181 GLY A CA 1
ATOM 1366 C C . GLY A 1 181 ? 5.873 -7.534 19.997 1.00 97.44 181 GLY A C 1
ATOM 1367 O O . GLY A 1 181 ? 4.935 -8.311 19.847 1.00 97.44 181 GLY A O 1
ATOM 1368 N N . ILE A 1 182 ? 5.993 -6.409 19.282 1.00 98.50 182 ILE A N 1
ATOM 1369 C CA . ILE A 1 182 ? 4.987 -5.916 18.335 1.00 98.50 182 ILE A CA 1
ATOM 1370 C C . ILE A 1 182 ? 5.478 -6.105 16.895 1.00 98.50 182 ILE A C 1
ATOM 1372 O O . ILE A 1 182 ? 6.599 -5.693 16.583 1.00 98.50 182 ILE A O 1
ATOM 1376 N N . PRO A 1 183 ? 4.684 -6.718 16.001 1.00 98.62 183 PRO A N 1
ATOM 1377 C CA . PRO A 1 183 ? 5.089 -6.920 14.618 1.00 98.62 183 PRO A CA 1
ATOM 1378 C C . PRO A 1 183 ? 4.994 -5.629 13.799 1.00 98.62 183 PRO A C 1
ATOM 1380 O O . PRO A 1 183 ? 4.073 -4.823 13.957 1.00 98.62 183 PRO A O 1
ATOM 1383 N N . ILE A 1 184 ? 5.914 -5.488 12.847 1.00 98.81 184 ILE A N 1
ATOM 1384 C CA . ILE A 1 184 ? 5.867 -4.465 11.801 1.00 98.81 184 ILE A CA 1
ATOM 1385 C C . ILE A 1 184 ? 6.051 -5.102 10.419 1.00 98.81 184 ILE A C 1
ATOM 1387 O O . ILE A 1 184 ? 6.874 -6.000 10.234 1.00 98.81 184 ILE A O 1
ATOM 1391 N N . ILE A 1 185 ? 5.297 -4.622 9.432 1.00 98.75 185 ILE A N 1
ATOM 1392 C CA . ILE A 1 185 ? 5.515 -4.908 8.011 1.00 98.75 185 ILE A CA 1
ATOM 1393 C C . ILE A 1 185 ? 5.815 -3.588 7.308 1.00 98.75 185 ILE A C 1
ATOM 1395 O O . ILE A 1 185 ? 5.050 -2.632 7.419 1.00 98.75 185 ILE A O 1
ATOM 1399 N N . GLY A 1 186 ? 6.917 -3.541 6.571 1.00 96.06 186 GLY A N 1
ATOM 1400 C CA . GLY A 1 186 ? 7.390 -2.344 5.880 1.00 96.06 186 GLY A CA 1
ATOM 1401 C C . GLY A 1 186 ? 8.702 -2.603 5.127 1.00 96.06 186 GLY A C 1
ATOM 1402 O O . GLY A 1 186 ? 9.300 -3.667 5.288 1.00 96.06 186 GLY A O 1
ATOM 1403 N N . ASP A 1 187 ? 9.175 -1.695 4.275 1.00 94.69 187 ASP A N 1
ATOM 1404 C CA . ASP A 1 187 ? 8.625 -0.355 4.005 1.00 94.69 187 ASP A CA 1
ATOM 1405 C C . ASP A 1 187 ? 8.309 -0.139 2.507 1.00 94.69 187 ASP A C 1
ATOM 1407 O O . ASP A 1 187 ? 8.911 -0.778 1.636 1.00 94.69 187 ASP A O 1
ATOM 1411 N N . ASP A 1 188 ? 7.405 0.803 2.202 1.00 92.81 188 ASP A N 1
ATOM 1412 C CA . ASP A 1 188 ? 6.885 1.132 0.856 1.00 92.81 188 ASP A CA 1
ATOM 1413 C C . ASP A 1 188 ? 6.119 -0.029 0.193 1.00 92.81 188 ASP A C 1
ATOM 1415 O O . ASP A 1 188 ? 6.717 -0.899 -0.436 1.00 92.81 188 ASP A O 1
ATOM 1419 N N . ILE A 1 189 ? 4.786 -0.042 0.272 1.00 94.25 189 ILE A N 1
ATOM 1420 C CA . ILE A 1 189 ? 3.967 -1.163 -0.227 1.00 94.25 189 ILE A CA 1
ATOM 1421 C C . ILE A 1 189 ? 4.174 -1.413 -1.730 1.00 94.25 189 ILE A C 1
ATOM 1423 O O . ILE A 1 189 ? 4.271 -0.482 -2.537 1.00 94.25 189 ILE A O 1
ATOM 1427 N N . LYS A 1 190 ? 4.251 -2.679 -2.146 1.00 91.38 190 LYS A N 1
ATOM 1428 C CA . LYS A 1 190 ? 4.251 -3.057 -3.563 1.00 91.38 190 LYS A CA 1
ATOM 1429 C C . LYS A 1 190 ? 2.863 -2.866 -4.173 1.00 91.38 190 LYS A C 1
ATOM 1431 O O . LYS A 1 190 ? 1.832 -2.980 -3.519 1.00 91.38 190 LYS A O 1
ATOM 1436 N N . SER A 1 191 ? 2.868 -2.619 -5.474 1.00 90.94 191 SER A N 1
ATOM 1437 C CA . SER A 1 191 ? 1.690 -2.767 -6.325 1.00 90.94 191 SER A CA 1
ATOM 1438 C C . SER A 1 191 ? 1.765 -4.132 -7.015 1.00 90.94 191 SER A C 1
ATOM 1440 O O . SER A 1 191 ? 2.877 -4.606 -7.258 1.00 90.94 191 SER A O 1
ATOM 1442 N N . GLN A 1 192 ? 0.632 -4.736 -7.375 1.00 89.00 192 GLN A N 1
ATOM 1443 C CA . GLN A 1 192 ? 0.598 -6.030 -8.072 1.00 89.00 192 GLN A CA 1
ATOM 1444 C C . GLN A 1 192 ? 1.365 -5.956 -9.395 1.00 89.00 192 GLN A C 1
ATOM 1446 O O . GLN A 1 192 ? 2.306 -6.712 -9.625 1.00 89.00 192 GLN A O 1
ATOM 1451 N N . ILE A 1 193 ? 1.004 -4.988 -10.244 1.00 89.38 193 ILE A N 1
ATOM 1452 C CA . ILE A 1 193 ? 1.691 -4.728 -11.512 1.00 89.38 193 ILE A CA 1
ATOM 1453 C C . ILE A 1 193 ? 2.019 -3.244 -11.595 1.00 89.38 193 ILE A C 1
ATOM 1455 O O . ILE A 1 193 ? 1.188 -2.403 -11.924 1.00 89.38 193 ILE A O 1
ATOM 1459 N N . GLY A 1 194 ? 3.264 -2.910 -11.275 1.00 87.94 194 GLY A N 1
ATOM 1460 C CA . GLY A 1 194 ? 3.798 -1.557 -11.387 1.00 87.94 194 GLY A CA 1
ATOM 1461 C C . GLY A 1 194 ? 4.775 -1.393 -12.549 1.00 87.94 194 GLY A C 1
ATOM 1462 O O . GLY A 1 194 ? 5.314 -2.355 -13.102 1.00 87.94 194 GLY A O 1
ATOM 1463 N N . ALA A 1 195 ? 5.093 -0.137 -12.855 1.00 88.62 195 ALA A N 1
ATOM 1464 C CA . ALA A 1 195 ? 6.120 0.199 -13.836 1.00 88.62 195 ALA A CA 1
ATOM 1465 C C . ALA A 1 195 ? 7.488 -0.404 -13.469 1.00 88.62 195 ALA A C 1
ATOM 1467 O O . ALA A 1 195 ? 8.146 -0.988 -14.321 1.00 88.62 195 ALA A O 1
ATOM 1468 N N . THR A 1 196 ? 7.873 -0.336 -12.188 1.00 82.44 196 THR A N 1
ATOM 1469 C CA . THR A 1 196 ? 9.169 -0.833 -11.699 1.00 82.44 196 THR A CA 1
ATOM 1470 C C . THR A 1 196 ? 9.322 -2.348 -11.859 1.00 82.44 196 THR A C 1
ATOM 1472 O O . THR A 1 196 ? 10.352 -2.792 -12.356 1.00 82.44 196 THR A O 1
ATOM 1475 N N . ILE A 1 197 ? 8.316 -3.150 -11.478 1.00 83.75 197 ILE A N 1
ATOM 1476 C CA . ILE A 1 197 ? 8.397 -4.617 -11.604 1.00 83.75 197 ILE A CA 1
ATOM 1477 C C . ILE A 1 197 ? 8.395 -5.053 -13.073 1.00 83.75 197 ILE A C 1
ATOM 1479 O O . ILE A 1 197 ? 9.194 -5.905 -13.451 1.00 83.75 197 ILE A O 1
ATOM 1483 N N . THR A 1 198 ? 7.579 -4.408 -13.913 1.00 90.00 198 THR A N 1
ATOM 1484 C CA . THR A 1 198 ? 7.523 -4.680 -15.358 1.00 90.00 198 THR A CA 1
ATOM 1485 C C . THR A 1 198 ? 8.855 -4.348 -16.031 1.00 90.00 198 THR A C 1
ATOM 1487 O O . THR A 1 198 ? 9.401 -5.158 -16.778 1.00 90.00 198 THR A O 1
ATOM 1490 N N . HIS A 1 199 ? 9.425 -3.184 -15.709 1.00 89.50 199 HIS A N 1
ATOM 1491 C CA . HIS A 1 199 ? 10.713 -2.750 -16.239 1.00 89.50 199 HIS A CA 1
ATOM 1492 C C . HIS A 1 199 ? 11.824 -3.714 -15.808 1.00 89.50 199 HIS A C 1
ATOM 1494 O O . HIS A 1 199 ? 12.562 -4.214 -16.653 1.00 89.50 199 HIS A O 1
ATOM 1500 N N . ARG A 1 200 ? 11.885 -4.066 -14.518 1.00 83.81 200 ARG A N 1
ATOM 1501 C CA . ARG A 1 200 ? 12.851 -5.036 -13.981 1.00 83.81 200 ARG A CA 1
ATOM 1502 C C . ARG A 1 200 ? 12.743 -6.405 -14.661 1.00 83.81 200 ARG A C 1
ATOM 1504 O O . ARG A 1 200 ? 13.769 -6.988 -14.996 1.00 83.81 200 ARG A O 1
ATOM 1511 N N . ALA A 1 201 ? 11.530 -6.904 -14.903 1.00 87.44 201 ALA A N 1
ATOM 1512 C CA . ALA A 1 201 ? 11.317 -8.177 -15.592 1.00 87.44 201 ALA A CA 1
ATOM 1513 C C . ALA A 1 201 ? 11.852 -8.157 -17.035 1.00 87.44 201 ALA A C 1
ATOM 1515 O O . ALA A 1 201 ? 12.473 -9.124 -17.475 1.00 87.44 201 ALA A O 1
ATOM 1516 N N . LEU A 1 202 ? 11.670 -7.046 -17.756 1.00 92.12 202 LEU A N 1
ATOM 1517 C CA . LEU A 1 202 ? 12.187 -6.886 -19.117 1.00 92.12 202 LEU A CA 1
ATOM 1518 C C . LEU A 1 202 ? 13.710 -6.729 -19.155 1.00 92.12 202 LEU A C 1
ATOM 1520 O O . LEU A 1 202 ? 14.350 -7.316 -20.025 1.00 92.12 202 LEU A O 1
ATOM 1524 N N . VAL A 1 203 ? 14.307 -6.010 -18.199 1.00 89.12 203 VAL A N 1
ATOM 1525 C CA . VAL A 1 203 ? 15.775 -5.946 -18.086 1.00 89.12 203 VAL A CA 1
ATOM 1526 C C . VAL A 1 203 ? 16.353 -7.331 -17.779 1.00 89.12 203 VAL A C 1
ATOM 1528 O O . VAL A 1 203 ? 17.314 -7.752 -18.419 1.00 89.12 203 VAL A O 1
ATOM 1531 N N . HIS A 1 204 ? 15.728 -8.085 -16.871 1.00 85.75 204 HIS A N 1
ATOM 1532 C CA . HIS A 1 204 ? 16.139 -9.461 -16.571 1.00 85.75 204 HIS A CA 1
ATOM 1533 C C . HIS A 1 204 ? 16.000 -10.391 -17.780 1.00 85.75 204 HIS A C 1
ATOM 1535 O O . HIS A 1 204 ? 16.827 -11.276 -17.994 1.00 85.75 204 HIS A O 1
ATOM 1541 N N . LEU A 1 205 ? 14.970 -10.186 -18.607 1.00 90.25 205 LEU A N 1
ATOM 1542 C CA . LEU A 1 205 ? 14.812 -10.910 -19.865 1.00 90.25 205 LEU A CA 1
ATOM 1543 C C . LEU A 1 205 ? 15.952 -10.594 -20.843 1.00 90.25 205 LEU A C 1
ATOM 1545 O O . LEU A 1 205 ? 16.469 -11.522 -21.463 1.00 90.25 205 LEU A O 1
ATOM 1549 N N . PHE A 1 206 ? 16.361 -9.325 -20.966 1.00 92.06 206 PHE A N 1
ATOM 1550 C CA . PHE A 1 206 ? 17.514 -8.939 -21.789 1.00 92.06 206 PHE A CA 1
ATOM 1551 C C . PHE A 1 206 ? 18.762 -9.701 -21.336 1.00 92.06 206 PHE A C 1
ATOM 1553 O O . PHE A 1 206 ? 19.381 -10.406 -22.132 1.00 92.06 206 PHE A O 1
ATOM 1560 N N . GLU A 1 207 ? 19.051 -9.655 -20.036 1.00 86.88 207 GLU A N 1
ATOM 1561 C CA . GLU A 1 207 ? 20.204 -10.322 -19.432 1.00 86.88 207 GLU A CA 1
ATOM 1562 C C . GLU A 1 207 ? 20.180 -11.843 -19.657 1.00 86.88 207 GLU A C 1
ATOM 1564 O O . GLU A 1 207 ? 21.128 -12.410 -20.205 1.00 86.88 207 GLU A O 1
ATOM 1569 N N . LYS A 1 208 ? 19.061 -12.511 -19.343 1.00 89.31 208 LYS A N 1
ATOM 1570 C CA . LYS A 1 208 ? 18.909 -13.967 -19.523 1.00 89.31 208 LYS A CA 1
ATOM 1571 C C . LYS A 1 208 ? 19.025 -14.430 -20.975 1.00 89.31 208 LYS A C 1
ATOM 1573 O O . LYS A 1 208 ? 19.315 -15.601 -21.217 1.00 89.31 208 LYS A O 1
ATOM 1578 N N . ARG A 1 209 ? 18.752 -13.557 -21.947 1.00 94.12 209 ARG A N 1
ATOM 1579 C CA . ARG A 1 209 ? 18.834 -13.873 -23.383 1.00 94.12 209 ARG A CA 1
ATOM 1580 C C . ARG A 1 209 ? 20.134 -13.393 -24.031 1.00 94.12 209 ARG A C 1
ATOM 1582 O O . ARG A 1 209 ? 20.270 -13.541 -25.243 1.00 94.12 209 ARG A O 1
ATOM 1589 N N . GLY A 1 210 ? 21.077 -12.860 -23.250 1.00 91.88 210 GLY A N 1
ATOM 1590 C CA . GLY A 1 210 ? 22.351 -12.345 -23.757 1.00 91.88 210 GLY A CA 1
ATOM 1591 C C . GLY A 1 210 ? 22.211 -11.054 -24.570 1.00 91.88 210 GLY A C 1
ATOM 1592 O O . GLY A 1 210 ? 23.069 -10.755 -25.396 1.00 91.88 210 GLY A O 1
ATOM 1593 N N . VAL A 1 211 ? 21.125 -10.305 -24.371 1.00 94.00 211 VAL A N 1
ATOM 1594 C CA . VAL A 1 211 ? 20.916 -8.985 -24.973 1.00 94.00 211 VAL A CA 1
ATOM 1595 C C . VAL A 1 211 ? 21.543 -7.941 -24.056 1.00 94.00 211 VAL A C 1
ATOM 1597 O O . VAL A 1 211 ? 21.227 -7.870 -22.869 1.00 94.00 211 VAL A O 1
ATOM 1600 N N . THR A 1 212 ? 22.422 -7.108 -24.607 1.00 92.06 212 THR A N 1
ATOM 1601 C CA . THR A 1 212 ? 23.025 -6.009 -23.844 1.00 92.06 212 THR A CA 1
ATOM 1602 C C . THR A 1 212 ? 22.032 -4.862 -23.758 1.00 92.06 212 THR A C 1
ATOM 1604 O O . THR A 1 212 ? 21.564 -4.399 -24.794 1.00 92.06 212 THR A O 1
ATOM 1607 N N . LEU A 1 213 ? 21.721 -4.387 -22.552 1.00 93.69 213 LEU A N 1
ATOM 1608 C CA . LEU A 1 213 ? 20.976 -3.145 -22.353 1.00 93.69 213 LEU A CA 1
ATOM 1609 C C . LEU A 1 213 ? 21.950 -1.962 -22.425 1.00 93.69 213 LEU A C 1
ATOM 1611 O O . LEU A 1 213 ? 22.913 -1.922 -21.665 1.00 93.69 213 LEU A O 1
ATOM 1615 N N . ASP A 1 214 ? 21.688 -1.004 -23.312 1.00 92.81 214 ASP A N 1
ATOM 1616 C CA . ASP A 1 214 ? 22.525 0.185 -23.498 1.00 92.81 214 ASP A CA 1
ATOM 1617 C C . ASP A 1 214 ? 21.905 1.431 -22.846 1.00 92.81 214 ASP A C 1
ATOM 1619 O O . ASP A 1 214 ? 22.626 2.237 -22.259 1.00 92.81 214 ASP A O 1
ATOM 1623 N N . ARG A 1 215 ? 20.580 1.619 -22.962 1.00 94.00 215 ARG A N 1
ATOM 1624 C CA . ARG A 1 215 ? 19.852 2.789 -22.435 1.00 94.00 215 ARG A CA 1
ATOM 1625 C C . ARG A 1 215 ? 18.447 2.410 -21.988 1.00 94.00 215 ARG A C 1
ATOM 1627 O O . ARG A 1 215 ? 17.818 1.532 -22.579 1.00 94.00 215 ARG A O 1
ATOM 1634 N N . THR A 1 216 ? 17.924 3.108 -20.984 1.00 94.62 216 THR A N 1
ATOM 1635 C CA . THR A 1 216 ? 16.522 2.960 -20.586 1.00 94.62 216 THR A CA 1
ATOM 1636 C C . THR A 1 216 ? 15.936 4.222 -19.959 1.00 94.62 216 THR A C 1
ATOM 1638 O O . THR A 1 216 ? 16.621 4.968 -19.252 1.00 94.62 216 THR A O 1
ATOM 1641 N N . TYR A 1 217 ? 14.640 4.442 -20.168 1.00 92.81 217 TYR A N 1
ATOM 1642 C CA . TYR A 1 217 ? 13.871 5.384 -19.367 1.00 92.81 217 TYR A CA 1
ATOM 1643 C C . TYR A 1 217 ? 12.554 4.777 -18.882 1.00 92.81 217 TYR A C 1
ATOM 1645 O O . TYR A 1 217 ? 11.970 3.914 -19.530 1.00 92.81 217 TYR A O 1
ATOM 1653 N N . GLN A 1 218 ? 12.056 5.295 -17.761 1.00 92.25 218 GLN A N 1
ATOM 1654 C CA . GLN A 1 218 ? 10.733 5.039 -17.205 1.00 92.25 218 GLN A CA 1
ATOM 1655 C C . GLN A 1 218 ? 10.130 6.367 -16.736 1.00 92.25 218 GLN A C 1
ATOM 1657 O O . GLN A 1 218 ? 10.488 6.895 -15.676 1.00 92.25 218 GLN A O 1
ATOM 1662 N N . LEU A 1 219 ? 9.189 6.876 -17.525 1.00 91.94 219 LEU A N 1
ATOM 1663 C CA . LEU A 1 219 ? 8.440 8.100 -17.266 1.00 91.94 219 LEU A CA 1
ATOM 1664 C C . LEU A 1 219 ? 7.087 7.740 -16.662 1.00 91.94 219 LEU A C 1
ATOM 1666 O O . LEU A 1 219 ? 6.391 6.890 -17.210 1.00 91.94 219 LEU A O 1
ATOM 1670 N N . ASN A 1 220 ? 6.712 8.351 -15.538 1.00 91.38 220 ASN A N 1
ATOM 1671 C CA . ASN A 1 220 ? 5.437 8.068 -14.869 1.00 91.38 220 ASN A CA 1
ATOM 1672 C C . ASN A 1 220 ? 4.623 9.356 -14.733 1.00 91.38 220 ASN A C 1
ATOM 1674 O O . ASN A 1 220 ? 5.134 10.335 -14.193 1.00 91.38 220 ASN A O 1
ATOM 1678 N N . VAL A 1 221 ? 3.360 9.334 -15.145 1.00 94.00 221 VAL A N 1
ATOM 1679 C CA . VAL A 1 221 ? 2.406 10.440 -14.966 1.00 94.00 221 VAL A CA 1
ATOM 1680 C C . VAL A 1 221 ? 1.159 9.945 -14.237 1.00 94.00 221 VAL A C 1
ATOM 1682 O O . VAL A 1 221 ? 0.774 8.785 -14.403 1.00 94.00 221 VAL A O 1
ATOM 1685 N N . GLY A 1 222 ? 0.538 10.809 -13.440 1.00 94.56 222 GLY A N 1
ATOM 1686 C CA . GLY A 1 222 ? -0.677 10.507 -12.676 1.00 94.56 222 GLY A CA 1
ATOM 1687 C C . GLY A 1 222 ? -1.408 11.778 -12.244 1.00 94.56 222 GLY A C 1
ATOM 1688 O O . GLY A 1 222 ? -0.847 12.870 -12.351 1.00 94.56 222 GLY A O 1
ATOM 1689 N N . GLY A 1 223 ? -2.658 11.647 -11.797 1.00 93.50 223 GLY A N 1
ATOM 1690 C CA . GLY A 1 223 ? -3.553 12.777 -11.493 1.00 93.50 223 GLY A CA 1
ATOM 1691 C C . GLY A 1 223 ? -3.977 12.900 -10.027 1.00 93.50 223 GLY A C 1
ATOM 1692 O O . GLY A 1 223 ? -4.799 13.753 -9.701 1.00 93.50 223 GLY A O 1
ATOM 1693 N N . ASN A 1 224 ? -3.424 12.082 -9.128 1.00 92.44 224 ASN A N 1
ATOM 1694 C CA . ASN A 1 224 ? -3.759 12.105 -7.705 1.00 92.44 224 ASN A CA 1
ATOM 1695 C C . ASN A 1 224 ? -2.786 12.964 -6.878 1.00 92.44 224 ASN A C 1
ATOM 1697 O O . ASN A 1 224 ? -1.751 13.445 -7.358 1.00 92.44 224 ASN A O 1
ATOM 1701 N N . MET A 1 225 ? -3.111 13.125 -5.596 1.00 89.88 225 MET A N 1
ATOM 1702 C CA . MET A 1 225 ? -2.290 13.897 -4.667 1.00 89.88 225 MET A CA 1
ATOM 1703 C C . MET A 1 225 ? -0.932 13.269 -4.343 1.00 89.88 225 MET A C 1
ATOM 1705 O O . MET A 1 225 ? -0.008 14.019 -4.032 1.00 89.88 225 MET A O 1
ATOM 1709 N N . ASP A 1 226 ? -0.758 11.945 -4.470 1.00 84.00 226 ASP A N 1
ATOM 1710 C CA . ASP A 1 226 ? 0.578 11.338 -4.354 1.00 84.00 226 ASP A CA 1
ATOM 1711 C C . ASP A 1 226 ? 1.478 11.848 -5.488 1.00 84.00 226 ASP A C 1
ATOM 1713 O O . ASP A 1 226 ? 2.569 12.353 -5.229 1.00 84.00 226 ASP A O 1
ATOM 1717 N N . PHE A 1 227 ? 0.993 11.849 -6.736 1.00 85.88 227 PHE A N 1
ATOM 1718 C CA . PHE A 1 227 ? 1.733 12.393 -7.880 1.00 85.88 227 PHE A CA 1
ATOM 1719 C C . PHE A 1 227 ? 2.009 13.889 -7.756 1.00 85.88 227 PHE A C 1
ATOM 1721 O O . PHE A 1 227 ? 3.130 14.318 -8.039 1.00 85.88 227 PHE A O 1
ATOM 1728 N N . LYS A 1 228 ? 1.029 14.680 -7.300 1.00 85.31 228 LYS A N 1
ATOM 1729 C CA . LYS A 1 228 ? 1.226 16.121 -7.106 1.00 85.31 228 LYS A CA 1
ATOM 1730 C C . LYS A 1 228 ? 2.250 16.410 -6.005 1.00 85.31 228 LYS A C 1
ATOM 1732 O O . LYS A 1 228 ? 3.161 17.206 -6.213 1.00 85.31 228 LYS A O 1
ATOM 1737 N N . ASN A 1 229 ? 2.164 15.719 -4.868 1.00 82.44 229 ASN A N 1
ATOM 1738 C CA . ASN A 1 229 ? 3.151 15.818 -3.789 1.00 82.44 229 ASN A CA 1
ATOM 1739 C C . ASN A 1 229 ? 4.544 15.354 -4.256 1.00 82.44 229 ASN A C 1
ATOM 1741 O O . ASN A 1 229 ? 5.556 15.925 -3.866 1.00 82.44 229 ASN A O 1
ATOM 1745 N N . MET A 1 230 ? 4.606 14.383 -5.171 1.00 75.69 230 MET A N 1
ATOM 1746 C CA . MET A 1 230 ? 5.844 13.944 -5.818 1.00 75.69 230 MET A CA 1
ATOM 1747 C C . MET A 1 230 ? 6.415 14.935 -6.851 1.00 75.69 230 MET A C 1
ATOM 1749 O O . MET A 1 230 ? 7.480 14.656 -7.392 1.00 75.69 230 MET A O 1
ATOM 1753 N N . LEU A 1 231 ? 5.788 16.079 -7.143 1.00 79.88 231 LEU A N 1
ATOM 1754 C CA . LEU A 1 231 ? 6.456 17.162 -7.885 1.00 79.88 231 LEU A CA 1
ATOM 1755 C C . LEU A 1 231 ? 7.394 17.987 -6.990 1.00 79.88 231 LEU A C 1
ATOM 1757 O O . LEU A 1 231 ? 8.281 18.683 -7.491 1.00 79.88 231 LEU A O 1
ATOM 1761 N N . GLU A 1 232 ? 7.234 17.892 -5.668 1.00 79.75 232 GLU A N 1
ATOM 1762 C CA . GLU A 1 232 ? 8.092 18.543 -4.680 1.00 79.75 232 GLU A CA 1
ATOM 1763 C C . GLU A 1 232 ? 9.424 17.785 -4.588 1.00 79.75 232 GLU A C 1
ATOM 1765 O O . GLU A 1 232 ? 9.568 16.812 -3.848 1.00 79.75 232 GLU A O 1
ATOM 1770 N N . ARG A 1 233 ? 10.404 18.196 -5.404 1.00 69.75 233 ARG A N 1
ATOM 1771 C CA . ARG A 1 233 ? 11.684 17.481 -5.566 1.00 69.75 233 ARG A CA 1
ATOM 1772 C C . ARG A 1 233 ? 12.447 17.286 -4.253 1.00 69.75 233 ARG A C 1
ATOM 1774 O O . ARG A 1 233 ? 13.097 16.254 -4.108 1.00 69.75 233 ARG A O 1
ATOM 1781 N N . ASP A 1 234 ? 12.304 18.205 -3.303 1.00 67.69 234 ASP A N 1
ATOM 1782 C CA . ASP A 1 234 ? 12.967 18.142 -1.994 1.00 67.69 234 ASP A CA 1
ATOM 1783 C C . ASP A 1 234 ? 12.447 16.975 -1.133 1.00 67.69 234 ASP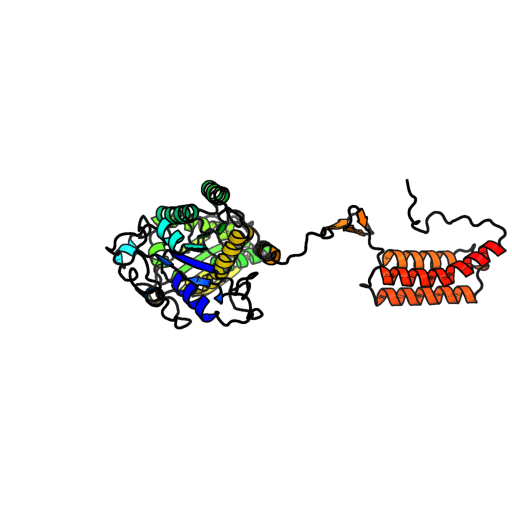 A C 1
ATOM 1785 O O . ASP A 1 234 ? 13.186 16.411 -0.331 1.00 67.69 234 ASP A O 1
ATOM 1789 N N . ARG A 1 235 ? 11.204 16.521 -1.356 1.00 67.81 235 ARG A N 1
ATOM 1790 C CA . ARG A 1 235 ? 10.602 15.365 -0.665 1.00 67.81 235 ARG A CA 1
ATOM 1791 C C . ARG A 1 235 ? 10.944 14.012 -1.306 1.00 67.81 235 ARG A C 1
ATOM 1793 O O . ARG A 1 235 ? 10.515 12.967 -0.817 1.00 67.81 235 ARG A O 1
ATOM 1800 N N . LEU A 1 236 ? 11.673 14.003 -2.427 1.00 62.16 236 LEU A N 1
ATOM 1801 C CA . LEU A 1 236 ? 11.853 12.824 -3.285 1.00 62.16 236 LEU A CA 1
ATOM 1802 C C . LEU A 1 236 ? 13.230 12.167 -3.223 1.00 62.16 236 LEU A C 1
ATOM 1804 O O . LEU A 1 236 ? 13.401 11.132 -3.880 1.00 62.16 236 LEU A O 1
ATOM 1808 N N . GLU A 1 237 ? 14.204 12.735 -2.507 1.00 62.69 237 GLU A N 1
ATOM 1809 C CA . GLU A 1 237 ? 15.587 12.237 -2.543 1.00 62.69 237 GLU A CA 1
ATOM 1810 C C . GLU A 1 237 ? 15.651 10.728 -2.259 1.00 62.69 237 GLU A C 1
ATOM 1812 O O . GLU A 1 237 ? 16.174 9.966 -3.079 1.00 62.69 237 GLU A O 1
ATOM 1817 N N . SER A 1 238 ? 14.974 10.271 -1.202 1.00 59.34 238 SER A N 1
ATOM 1818 C CA . SER A 1 238 ? 14.892 8.854 -0.827 1.00 59.34 238 SER A CA 1
ATOM 1819 C C . SER A 1 238 ? 14.210 7.991 -1.900 1.00 59.34 238 SER A C 1
ATOM 1821 O O . SER A 1 238 ? 14.728 6.944 -2.287 1.00 59.34 238 SER A O 1
ATOM 1823 N N . LYS A 1 239 ? 13.085 8.443 -2.478 1.00 60.25 239 LYS A N 1
ATOM 1824 C CA . LYS A 1 239 ? 12.287 7.650 -3.442 1.00 60.25 239 LYS A CA 1
ATOM 1825 C C . LYS A 1 239 ? 12.965 7.541 -4.817 1.00 60.25 239 LYS A C 1
ATOM 1827 O O . LYS A 1 239 ? 12.810 6.525 -5.501 1.00 60.25 239 LYS A O 1
ATOM 1832 N N . LYS A 1 240 ? 13.733 8.554 -5.245 1.00 62.97 240 LYS A N 1
ATOM 1833 C CA . LYS A 1 240 ? 14.519 8.510 -6.496 1.00 62.97 240 LYS A CA 1
ATOM 1834 C C . LYS A 1 240 ? 15.678 7.517 -6.395 1.00 62.97 240 LYS A C 1
ATOM 1836 O O . LYS A 1 240 ? 15.939 6.789 -7.360 1.00 62.97 240 LYS A O 1
ATOM 1841 N N . ILE A 1 241 ? 16.320 7.452 -5.225 1.00 60.84 241 ILE A N 1
ATOM 1842 C CA . ILE A 1 241 ? 17.344 6.450 -4.910 1.00 60.84 241 ILE A CA 1
ATOM 1843 C C . ILE A 1 241 ? 16.717 5.053 -4.958 1.00 60.84 241 ILE A C 1
ATOM 1845 O O . ILE A 1 241 ? 17.173 4.230 -5.755 1.00 60.84 241 ILE A O 1
ATOM 1849 N N . SER A 1 242 ? 15.612 4.823 -4.236 1.00 56.72 242 SER A N 1
ATOM 1850 C CA . SER A 1 242 ? 14.935 3.518 -4.200 1.00 56.72 242 SER A CA 1
ATOM 1851 C C . SER A 1 242 ? 14.481 3.036 -5.580 1.00 56.72 242 SER A C 1
ATOM 1853 O O . SER A 1 242 ? 14.650 1.865 -5.902 1.00 56.72 242 SER A O 1
ATOM 1855 N N . LYS A 1 243 ? 13.947 3.913 -6.445 1.00 65.19 243 LYS A N 1
ATOM 1856 C CA . LYS A 1 243 ? 13.484 3.512 -7.790 1.00 65.19 243 LYS A CA 1
ATOM 1857 C C . LYS A 1 243 ? 14.623 3.198 -8.756 1.00 65.19 243 LYS A C 1
ATOM 1859 O O . LYS A 1 243 ? 14.512 2.244 -9.520 1.00 65.19 243 LYS A O 1
ATOM 1864 N N . THR A 1 244 ? 15.694 3.990 -8.731 1.00 66.06 244 THR A N 1
ATOM 1865 C CA . THR A 1 244 ? 16.861 3.735 -9.588 1.00 66.06 244 THR A CA 1
ATOM 1866 C C . THR A 1 244 ? 17.554 2.446 -9.154 1.00 66.06 244 THR A C 1
ATOM 1868 O O . THR A 1 244 ? 17.882 1.621 -10.002 1.00 66.06 244 THR A O 1
ATOM 1871 N N . GLN A 1 245 ? 17.712 2.241 -7.841 1.00 62.03 245 GLN A N 1
ATOM 1872 C CA . GLN A 1 245 ? 18.278 1.013 -7.284 1.00 62.03 245 GLN A CA 1
ATOM 1873 C C . GLN A 1 245 ? 17.383 -0.203 -7.526 1.00 62.03 245 GLN A C 1
ATOM 1875 O O . GLN A 1 245 ? 17.907 -1.240 -7.887 1.00 62.03 245 GLN A O 1
ATOM 1880 N N . ALA A 1 246 ? 16.055 -0.101 -7.426 1.00 59.44 246 ALA A N 1
ATOM 1881 C CA . ALA A 1 246 ? 15.168 -1.249 -7.645 1.00 59.44 246 ALA A CA 1
ATOM 1882 C C . ALA A 1 246 ? 15.232 -1.829 -9.073 1.00 59.44 246 ALA A C 1
ATOM 1884 O O . ALA A 1 246 ? 14.936 -3.008 -9.265 1.00 59.44 246 ALA A O 1
ATOM 1885 N N . VAL A 1 247 ? 15.599 -1.017 -10.074 1.00 57.81 247 VAL A N 1
ATOM 1886 C CA . VAL A 1 247 ? 15.807 -1.488 -11.456 1.00 57.81 247 VAL A CA 1
ATOM 1887 C C . VAL A 1 247 ? 17.211 -2.074 -11.636 1.00 57.81 247 VAL A C 1
ATOM 1889 O O . VAL A 1 247 ? 17.361 -3.042 -12.372 1.00 57.81 247 VAL A O 1
ATOM 1892 N N . THR A 1 248 ? 18.226 -1.527 -10.960 1.00 61.59 248 THR A N 1
ATOM 1893 C CA . THR A 1 248 ? 19.636 -1.915 -11.153 1.00 61.59 248 THR A CA 1
ATOM 1894 C C . THR A 1 248 ? 20.165 -2.933 -10.138 1.00 61.59 248 THR A C 1
ATOM 1896 O O . THR A 1 248 ? 21.203 -3.540 -10.384 1.00 61.59 248 THR A O 1
ATOM 1899 N N . SER A 1 249 ? 19.485 -3.152 -9.006 1.00 55.66 249 SER A N 1
ATOM 1900 C CA . SER A 1 249 ? 19.984 -3.968 -7.885 1.00 55.66 249 SER A CA 1
ATOM 1901 C C . SER A 1 249 ? 20.095 -5.450 -8.218 1.00 55.66 249 SER A C 1
ATOM 1903 O O . SER A 1 249 ? 20.906 -6.148 -7.618 1.00 55.66 249 SER A O 1
ATOM 1905 N N . ASN A 1 250 ? 19.288 -5.924 -9.169 1.00 52.12 250 ASN A N 1
ATOM 1906 C CA . ASN A 1 250 ? 19.179 -7.339 -9.521 1.00 52.12 250 ASN A CA 1
ATOM 1907 C C . ASN A 1 250 ? 19.703 -7.638 -10.932 1.00 52.12 250 ASN A C 1
ATOM 1909 O O . ASN A 1 250 ? 19.410 -8.702 -11.467 1.00 52.12 250 ASN A O 1
ATOM 1913 N N . THR A 1 251 ? 20.442 -6.706 -11.539 1.00 58.00 251 THR A N 1
ATOM 1914 C CA . THR A 1 251 ? 20.964 -6.842 -12.904 1.00 58.00 251 THR A CA 1
ATOM 1915 C C . THR A 1 251 ? 22.475 -6.694 -12.879 1.00 58.00 251 THR A C 1
ATOM 1917 O O . THR A 1 251 ? 22.984 -5.768 -12.243 1.00 58.00 251 THR A O 1
ATOM 1920 N N . SER A 1 252 ? 23.218 -7.542 -13.592 1.00 60.06 252 SER A N 1
ATOM 1921 C CA . SER A 1 252 ? 24.682 -7.389 -13.683 1.00 60.06 252 SER A CA 1
ATOM 1922 C C . SER A 1 252 ? 25.116 -6.128 -14.453 1.00 60.06 252 SER A C 1
ATOM 1924 O O . SER A 1 252 ? 26.272 -5.700 -14.365 1.00 60.06 252 SER A O 1
ATOM 1926 N N . VAL A 1 253 ? 24.185 -5.496 -15.177 1.00 63.81 253 VAL A N 1
ATOM 1927 C CA . VAL A 1 253 ? 24.428 -4.343 -16.048 1.00 63.81 253 VAL A CA 1
ATOM 1928 C C . VAL A 1 253 ? 24.578 -3.049 -15.240 1.00 63.81 253 VAL A C 1
ATOM 1930 O O . VAL A 1 253 ? 23.626 -2.529 -14.660 1.00 63.81 253 VAL A O 1
ATOM 1933 N N . LYS A 1 254 ? 25.780 -2.464 -15.266 1.00 70.38 254 LYS A N 1
ATOM 1934 C CA . LYS A 1 254 ? 26.045 -1.118 -14.735 1.00 70.38 254 LYS A CA 1
ATOM 1935 C C . LYS A 1 254 ? 25.918 -0.077 -15.845 1.00 70.38 254 LYS A C 1
ATOM 1937 O O . LYS A 1 254 ? 26.875 0.175 -16.573 1.00 70.38 254 LYS A O 1
ATOM 1942 N N . LEU A 1 255 ? 24.747 0.546 -15.953 1.00 77.56 255 LEU A N 1
ATOM 1943 C CA . LEU A 1 255 ? 24.530 1.662 -16.876 1.00 77.56 255 LEU A CA 1
ATOM 1944 C C . LEU A 1 255 ? 25.119 2.975 -16.325 1.00 77.56 255 LEU A C 1
ATOM 1946 O O . LEU A 1 255 ? 24.969 3.262 -15.131 1.00 77.56 255 LEU A O 1
ATOM 1950 N N . PRO A 1 256 ? 25.751 3.817 -17.164 1.00 82.38 256 PRO A N 1
ATOM 1951 C CA . PRO A 1 256 ? 26.102 5.182 -16.783 1.00 82.38 256 PRO A CA 1
ATOM 1952 C C . PRO A 1 256 ? 24.857 5.994 -16.400 1.00 82.38 256 PRO A C 1
ATOM 1954 O O . PRO A 1 256 ? 23.801 5.848 -17.007 1.00 82.38 256 PRO A O 1
ATOM 1957 N N . LYS A 1 257 ? 24.982 6.933 -15.449 1.00 79.19 257 LYS A N 1
ATOM 1958 C CA . LYS A 1 257 ? 23.849 7.761 -14.971 1.00 79.19 257 LYS A CA 1
ATOM 1959 C C . LYS A 1 257 ? 23.098 8.510 -16.079 1.00 79.19 257 LYS A C 1
ATOM 1961 O O . LYS A 1 257 ? 21.917 8.780 -15.920 1.00 79.19 257 LYS A O 1
ATOM 1966 N N . ARG A 1 258 ? 23.775 8.875 -17.173 1.00 86.19 258 ARG A N 1
ATOM 1967 C CA . ARG A 1 258 ? 23.155 9.567 -18.317 1.00 86.19 258 ARG A CA 1
ATOM 1968 C C . ARG A 1 258 ? 22.236 8.659 -19.149 1.00 86.19 258 ARG A C 1
ATOM 1970 O O . ARG A 1 258 ? 21.393 9.170 -19.871 1.00 86.19 258 ARG A O 1
ATOM 1977 N N . ASP A 1 259 ? 22.432 7.345 -19.055 1.00 87.56 259 ASP A N 1
ATOM 1978 C CA . ASP A 1 259 ? 21.801 6.325 -19.898 1.00 87.56 259 ASP A CA 1
ATOM 1979 C C . ASP A 1 259 ? 20.627 5.629 -19.171 1.00 87.56 259 ASP A C 1
ATOM 1981 O O . ASP A 1 259 ? 19.989 4.733 -19.723 1.00 87.56 259 ASP A O 1
ATOM 1985 N N . ILE A 1 260 ? 20.315 6.064 -17.941 1.00 86.62 260 ILE A N 1
ATOM 1986 C CA . ILE A 1 260 ? 19.182 5.600 -17.135 1.00 86.62 260 ILE A CA 1
ATOM 1987 C C . ILE A 1 260 ? 18.376 6.782 -16.586 1.00 86.62 260 ILE A C 1
ATOM 1989 O O . ILE A 1 260 ? 18.908 7.663 -15.909 1.00 86.62 260 ILE A O 1
ATOM 1993 N N . HIS A 1 261 ? 17.066 6.785 -16.827 1.00 86.00 261 HIS A N 1
ATOM 1994 C CA . HIS A 1 261 ? 16.159 7.797 -16.282 1.00 86.00 261 HIS A CA 1
ATOM 1995 C C . HIS A 1 261 ? 14.901 7.158 -15.691 1.00 86.00 261 HIS A C 1
ATOM 1997 O O . HIS A 1 261 ? 14.092 6.596 -16.417 1.00 86.00 261 HIS A O 1
ATOM 2003 N N . VAL A 1 262 ? 14.700 7.258 -14.375 1.00 82.62 262 VAL A N 1
ATOM 2004 C CA . VAL A 1 262 ? 13.528 6.689 -13.689 1.00 82.62 262 VAL A CA 1
ATOM 2005 C C . VAL A 1 262 ? 12.979 7.703 -12.690 1.00 82.62 262 VAL A C 1
ATOM 2007 O O . VAL A 1 262 ? 13.706 8.172 -11.814 1.00 82.62 262 VAL A O 1
ATOM 2010 N N . GLY A 1 263 ? 11.688 8.025 -12.776 1.00 76.38 263 GLY A N 1
ATOM 2011 C CA . GLY A 1 263 ? 11.068 8.940 -11.817 1.00 76.38 263 GLY A CA 1
ATOM 2012 C C . GLY A 1 263 ? 9.623 9.321 -12.139 1.00 76.38 263 GLY A C 1
ATOM 2013 O O . GLY A 1 263 ? 9.100 8.930 -13.185 1.00 76.38 263 GLY A O 1
ATOM 2014 N N . PRO A 1 264 ? 8.944 10.038 -11.224 1.00 74.44 264 PRO A N 1
ATOM 2015 C CA . PRO A 1 264 ? 7.759 10.804 -11.598 1.00 74.44 264 PRO A CA 1
ATOM 2016 C C . PRO A 1 264 ? 8.146 11.842 -12.654 1.00 74.44 264 PRO A C 1
ATOM 2018 O O . PRO A 1 264 ? 9.207 12.461 -12.561 1.00 74.44 264 PRO A O 1
ATOM 2021 N N . SER A 1 265 ? 7.300 11.988 -13.662 1.00 79.12 265 SER A N 1
ATOM 2022 C CA . SER A 1 265 ? 7.530 12.879 -14.793 1.00 79.12 265 SER A CA 1
ATOM 2023 C C . SER A 1 265 ? 6.647 14.109 -14.708 1.00 79.12 265 SER A C 1
ATOM 2025 O O . SER A 1 265 ? 7.171 15.211 -14.820 1.00 79.12 265 SER A O 1
ATOM 2027 N N . ASP A 1 266 ? 5.344 13.926 -14.486 1.00 87.06 266 ASP A N 1
ATOM 2028 C CA . ASP A 1 266 ? 4.392 15.036 -14.470 1.00 87.06 266 ASP A CA 1
ATOM 2029 C C . ASP A 1 266 ? 3.095 14.699 -13.714 1.00 87.06 266 ASP A C 1
ATOM 2031 O O . ASP A 1 266 ? 2.799 13.525 -13.452 1.00 87.06 266 ASP A O 1
ATOM 2035 N N . TYR A 1 267 ? 2.323 15.741 -13.404 1.00 90.75 267 TYR A N 1
ATOM 2036 C CA . TYR A 1 267 ? 0.975 15.675 -12.845 1.00 90.75 267 TYR A CA 1
ATOM 2037 C C . TYR A 1 267 ? -0.057 16.029 -13.921 1.00 90.75 267 TYR A C 1
ATOM 2039 O O . TYR A 1 267 ? -0.038 17.119 -14.491 1.00 90.75 267 TYR A O 1
ATOM 2047 N N . VAL A 1 268 ? -0.984 15.110 -14.186 1.00 95.19 268 VAL A N 1
ATOM 2048 C CA . VAL A 1 268 ? -2.010 15.256 -15.225 1.00 95.19 268 VAL A CA 1
ATOM 2049 C C . VAL A 1 268 ? -3.386 15.103 -14.568 1.00 95.19 268 VAL A C 1
ATOM 2051 O O . VAL A 1 268 ? -3.821 13.968 -14.376 1.00 95.19 268 VAL A O 1
ATOM 2054 N N . PRO A 1 269 ? -4.084 16.208 -14.227 1.00 92.62 269 PRO A N 1
ATOM 2055 C CA . PRO A 1 269 ? -5.249 16.181 -13.335 1.00 92.62 269 PRO A CA 1
ATOM 2056 C C . PRO A 1 269 ? -6.338 15.184 -13.740 1.00 92.62 269 PRO A C 1
ATOM 2058 O O . PRO A 1 269 ? -6.803 14.413 -12.915 1.00 92.62 269 PRO A O 1
ATOM 2061 N N . TRP A 1 270 ? -6.697 15.139 -15.027 1.00 95.88 270 TRP A N 1
ATOM 2062 C CA . TRP A 1 270 ? -7.788 14.289 -15.518 1.00 95.88 270 TRP A CA 1
ATOM 2063 C C . TRP A 1 270 ? -7.490 12.786 -15.443 1.00 95.88 270 TRP A C 1
ATOM 2065 O O . TRP A 1 270 ? -8.390 11.979 -15.671 1.00 95.88 270 TRP A O 1
ATOM 2075 N N . LEU A 1 271 ? -6.243 12.377 -15.174 1.00 96.25 271 LEU A N 1
ATOM 2076 C CA . LEU A 1 271 ? -5.944 10.967 -14.927 1.00 96.25 271 LEU A CA 1
ATOM 2077 C C . LEU A 1 271 ? -6.534 10.484 -13.604 1.00 96.25 271 LEU A C 1
ATOM 2079 O O . LEU A 1 271 ? -6.729 9.277 -13.472 1.00 96.25 271 LEU A O 1
ATOM 2083 N N . ASP A 1 272 ? -6.876 11.385 -12.684 1.00 96.81 272 ASP A N 1
ATOM 2084 C CA . ASP A 1 272 ? -7.336 11.041 -11.343 1.00 96.81 272 ASP A CA 1
ATOM 2085 C C . ASP A 1 272 ? -6.334 10.075 -10.675 1.00 96.81 272 ASP A C 1
ATOM 2087 O O . ASP A 1 272 ? -5.119 10.268 -10.766 1.00 96.81 272 ASP A O 1
ATOM 2091 N N . ASP A 1 273 ? -6.793 8.985 -10.064 1.00 96.88 273 ASP A N 1
ATOM 2092 C CA . ASP A 1 273 ? -5.913 7.954 -9.500 1.00 96.88 273 ASP A CA 1
ATOM 2093 C C . ASP A 1 273 ? -5.266 7.018 -10.542 1.00 96.88 273 ASP A C 1
ATOM 2095 O O . ASP A 1 273 ? -4.516 6.102 -10.191 1.00 96.88 273 ASP A O 1
ATOM 2099 N N . ARG A 1 274 ? -5.508 7.226 -11.843 1.00 96.75 274 ARG A N 1
ATOM 2100 C CA . ARG A 1 274 ? -4.796 6.472 -12.879 1.00 96.75 274 ARG A CA 1
ATOM 2101 C C . ARG A 1 274 ? -3.355 6.932 -12.989 1.00 96.75 274 ARG A C 1
ATOM 2103 O O . ARG A 1 274 ? -3.004 8.101 -12.829 1.00 96.75 274 ARG A O 1
ATOM 2110 N N . LYS A 1 275 ? -2.526 5.974 -13.370 1.00 94.62 275 LYS A N 1
ATOM 2111 C CA . LYS A 1 275 ? -1.100 6.133 -13.578 1.00 94.62 275 LYS A CA 1
ATOM 2112 C C . LYS A 1 275 ? -0.700 5.507 -14.888 1.00 94.62 275 LYS A C 1
ATOM 2114 O O . LYS A 1 275 ? -0.922 4.315 -15.116 1.00 94.62 275 LYS A O 1
ATOM 2119 N N . PHE A 1 276 ? -0.060 6.315 -15.719 1.00 96.12 276 PHE A N 1
ATOM 2120 C CA . PHE A 1 276 ? 0.554 5.851 -16.950 1.00 96.12 276 PHE A CA 1
ATOM 2121 C C . PHE A 1 276 ? 2.062 5.804 -16.778 1.00 96.12 276 PHE A C 1
ATOM 2123 O O . PHE A 1 276 ? 2.672 6.754 -16.283 1.00 96.12 276 PHE A O 1
ATOM 2130 N N . ALA A 1 277 ? 2.663 4.701 -17.208 1.00 95.81 277 ALA A N 1
ATOM 2131 C CA . ALA A 1 277 ? 4.103 4.585 -17.318 1.00 95.81 277 ALA A CA 1
ATOM 2132 C C . ALA A 1 277 ? 4.507 4.337 -18.767 1.00 95.81 277 ALA A C 1
ATOM 2134 O O . ALA A 1 277 ? 4.019 3.401 -19.395 1.00 95.81 277 ALA A O 1
ATOM 2135 N N . PHE A 1 278 ? 5.414 5.168 -19.265 1.00 96.50 278 PHE A N 1
ATOM 2136 C CA . PHE A 1 278 ? 6.038 5.038 -20.575 1.00 96.50 278 PHE A CA 1
ATOM 2137 C C . PHE A 1 278 ? 7.469 4.588 -20.356 1.00 96.50 278 PHE A C 1
ATOM 2139 O O . PHE A 1 278 ? 8.247 5.271 -19.680 1.00 96.50 278 PHE A O 1
ATOM 2146 N N . VAL A 1 279 ? 7.800 3.414 -20.872 1.00 95.81 279 VAL A N 1
ATOM 2147 C CA . VAL A 1 279 ? 9.093 2.789 -20.619 1.00 95.81 279 VAL A CA 1
ATOM 2148 C C . VAL A 1 279 ? 9.707 2.370 -21.932 1.00 95.81 279 VAL A C 1
ATOM 2150 O O . VAL A 1 279 ? 9.040 1.775 -22.778 1.00 95.81 279 VAL A O 1
ATOM 2153 N N . ARG A 1 280 ? 10.996 2.658 -22.071 1.00 96.75 280 ARG A N 1
ATOM 2154 C CA . ARG A 1 280 ? 11.774 2.303 -23.246 1.00 96.75 280 ARG A CA 1
ATOM 2155 C C . ARG A 1 280 ? 13.079 1.667 -22.826 1.00 96.75 280 ARG A C 1
ATOM 2157 O O . ARG A 1 280 ? 13.804 2.249 -22.031 1.00 96.75 280 ARG A O 1
ATOM 2164 N N . LEU A 1 281 ? 13.379 0.513 -23.405 1.00 95.81 281 LEU A N 1
ATOM 2165 C CA . LEU A 1 281 ? 14.641 -0.196 -23.276 1.00 95.81 281 LEU A CA 1
ATOM 2166 C C . LEU A 1 281 ? 15.291 -0.240 -24.656 1.00 95.81 281 LEU A C 1
ATOM 2168 O O . LEU A 1 281 ? 14.657 -0.645 -25.632 1.00 95.81 281 LEU A O 1
ATOM 2172 N N . GLU A 1 282 ? 16.553 0.156 -24.742 1.00 96.50 282 GLU A N 1
ATOM 2173 C CA . GLU A 1 282 ? 17.358 0.056 -25.955 1.00 96.50 282 GLU A CA 1
ATOM 2174 C C . GLU A 1 282 ? 18.600 -0.771 -25.677 1.00 96.50 282 GLU A C 1
ATOM 2176 O O . GLU A 1 282 ? 19.281 -0.576 -24.669 1.00 96.50 282 GLU A O 1
ATOM 2181 N N . GLY A 1 283 ? 18.910 -1.676 -26.591 1.00 95.31 283 GLY A N 1
ATOM 2182 C CA . GLY A 1 283 ? 20.035 -2.575 -26.459 1.00 95.31 283 GLY A CA 1
ATOM 2183 C C . GLY A 1 283 ? 20.518 -3.121 -27.790 1.00 95.31 283 GLY A C 1
ATOM 2184 O O . GLY A 1 283 ? 20.110 -2.670 -28.864 1.00 95.31 283 GLY A O 1
ATOM 2185 N N . ARG A 1 284 ? 21.376 -4.134 -27.702 1.00 96.31 284 ARG A N 1
ATOM 2186 C CA . ARG A 1 284 ? 21.953 -4.847 -28.844 1.00 96.31 284 ARG A CA 1
ATOM 2187 C C . ARG A 1 284 ? 21.840 -6.353 -28.656 1.00 96.31 284 ARG A C 1
ATOM 2189 O O . ARG A 1 284 ? 22.097 -6.867 -27.564 1.00 96.31 284 ARG A O 1
ATOM 2196 N N . ASN A 1 285 ? 21.446 -7.048 -29.719 1.00 95.31 285 ASN A N 1
ATOM 2197 C CA . ASN A 1 285 ? 21.389 -8.507 -29.782 1.00 95.31 285 ASN A CA 1
ATOM 2198 C C . ASN A 1 285 ? 22.570 -9.062 -30.614 1.00 95.31 285 ASN A C 1
ATOM 2200 O O . ASN A 1 285 ? 23.624 -8.431 -30.709 1.00 95.31 285 ASN A O 1
ATOM 2204 N N . PHE A 1 286 ? 22.434 -10.278 -31.154 1.00 96.19 286 PHE A N 1
ATOM 2205 C CA . PHE A 1 286 ? 23.499 -10.957 -31.893 1.00 96.19 286 PHE A CA 1
ATOM 2206 C C . PHE A 1 286 ? 24.056 -10.100 -33.044 1.00 96.19 286 PHE A C 1
ATOM 2208 O O . PHE A 1 286 ? 23.307 -9.604 -33.882 1.00 96.19 286 PHE A O 1
ATOM 2215 N N . GLY A 1 287 ? 25.385 -9.965 -33.098 1.00 96.44 287 GLY A N 1
ATOM 2216 C CA . GLY A 1 287 ? 26.067 -9.147 -34.106 1.00 96.44 287 GLY A CA 1
ATOM 2217 C C . GLY A 1 287 ? 25.947 -7.641 -33.870 1.00 96.44 287 GLY A C 1
ATOM 2218 O O . GLY A 1 287 ? 26.002 -6.881 -34.831 1.00 96.44 287 GLY A O 1
ATOM 2219 N N . ASP A 1 288 ? 25.739 -7.219 -32.617 1.00 95.19 288 ASP A N 1
ATOM 2220 C CA . ASP A 1 288 ? 25.541 -5.818 -32.223 1.00 95.19 288 ASP A CA 1
ATOM 2221 C C . ASP A 1 288 ? 24.334 -5.142 -32.893 1.00 95.19 288 ASP A C 1
ATOM 2223 O O . ASP A 1 288 ? 24.229 -3.913 -32.932 1.00 95.19 288 ASP A O 1
ATOM 2227 N N . VAL A 1 289 ? 23.391 -5.938 -33.406 1.00 97.38 289 VAL A N 1
ATOM 2228 C CA . VAL A 1 289 ? 22.210 -5.414 -34.084 1.00 97.38 289 VAL A CA 1
ATOM 2229 C C . VAL A 1 289 ? 21.283 -4.759 -33.047 1.00 97.38 289 VAL A C 1
ATOM 2231 O O . VAL A 1 289 ? 20.998 -5.356 -32.002 1.00 97.38 289 VAL A O 1
ATOM 2234 N N . PRO A 1 290 ? 20.811 -3.522 -33.286 1.00 97.25 290 PRO A N 1
ATOM 2235 C CA . PRO A 1 290 ? 19.954 -2.825 -32.337 1.00 97.25 290 PRO A CA 1
ATOM 2236 C C . PRO A 1 290 ? 18.633 -3.557 -32.091 1.00 97.25 290 PRO A C 1
ATOM 2238 O O . PRO A 1 290 ? 17.972 -4.017 -33.023 1.00 97.25 290 PRO A O 1
ATOM 2241 N N . VAL A 1 291 ? 18.210 -3.586 -30.831 1.00 97.00 291 VAL A N 1
ATOM 2242 C CA . VAL A 1 291 ? 16.878 -4.020 -30.411 1.00 97.00 291 VAL A CA 1
ATOM 2243 C C . VAL A 1 291 ? 16.309 -3.002 -29.435 1.00 97.00 291 VAL A C 1
ATOM 2245 O O . VAL A 1 291 ? 17.015 -2.475 -28.575 1.00 97.00 291 VAL A O 1
ATOM 2248 N N . SER A 1 292 ? 15.023 -2.703 -29.566 1.00 96.56 292 SER A N 1
ATOM 2249 C CA . SER A 1 292 ? 14.330 -1.817 -28.641 1.00 96.56 292 SER A CA 1
ATOM 2250 C C . SER A 1 292 ? 12.965 -2.374 -28.275 1.00 96.56 292 SER A C 1
ATOM 2252 O O . SER A 1 292 ? 12.317 -3.065 -29.062 1.00 96.56 292 SER A O 1
ATOM 2254 N N . ILE A 1 293 ? 12.551 -2.079 -27.048 1.00 97.50 293 ILE A N 1
ATOM 2255 C CA . ILE A 1 293 ? 11.198 -2.309 -26.557 1.00 97.50 293 ILE A CA 1
ATOM 2256 C C . ILE A 1 293 ? 10.697 -0.980 -26.025 1.00 97.50 293 ILE A C 1
ATOM 2258 O O . ILE A 1 293 ? 11.373 -0.331 -25.230 1.00 97.50 293 ILE A O 1
ATOM 2262 N N . GLU A 1 294 ? 9.499 -0.600 -26.439 1.00 97.50 294 GLU A N 1
ATOM 2263 C CA . GLU A 1 294 ? 8.771 0.516 -25.859 1.00 97.50 294 GLU A CA 1
ATOM 2264 C C . GLU A 1 294 ? 7.376 0.037 -25.491 1.00 97.50 294 GLU A C 1
ATOM 2266 O O . GLU A 1 294 ? 6.721 -0.651 -26.276 1.00 97.50 294 GLU A O 1
ATOM 2271 N N . TYR A 1 295 ? 6.941 0.352 -24.277 1.00 97.38 295 TYR A N 1
ATOM 2272 C CA . TYR A 1 295 ? 5.620 -0.028 -23.807 1.00 97.38 295 TYR A CA 1
ATOM 2273 C C . TYR A 1 295 ? 4.990 1.073 -22.965 1.00 97.38 295 TYR A C 1
ATOM 2275 O O . TYR A 1 295 ? 5.665 1.883 -22.320 1.00 97.38 295 TYR A O 1
ATOM 2283 N N . LYS A 1 296 ? 3.658 1.056 -22.961 1.00 97.31 296 LYS A N 1
ATOM 2284 C CA . LYS A 1 296 ? 2.817 1.855 -22.080 1.00 97.31 296 LYS A CA 1
ATOM 2285 C C . LYS A 1 296 ? 2.114 0.919 -21.105 1.00 97.31 296 LYS A C 1
ATOM 2287 O O . LYS A 1 296 ? 1.497 -0.055 -21.526 1.00 97.31 296 LYS A O 1
ATOM 2292 N N . LEU A 1 297 ? 2.200 1.224 -19.818 1.00 96.75 297 LEU A N 1
ATOM 2293 C CA . LEU A 1 297 ? 1.417 0.577 -18.769 1.00 96.75 297 LEU A CA 1
ATOM 2294 C C . LEU A 1 297 ? 0.363 1.560 -18.262 1.00 96.75 297 LEU A C 1
ATOM 2296 O O . LEU A 1 297 ? 0.706 2.690 -17.919 1.00 96.75 297 LEU A O 1
ATOM 2300 N N . GLU A 1 298 ? -0.889 1.115 -18.183 1.00 96.88 298 GLU A N 1
ATOM 2301 C CA . GLU A 1 298 ? -2.001 1.868 -17.601 1.00 96.88 298 GLU A CA 1
ATOM 2302 C C . GLU A 1 298 ? -2.575 1.099 -16.417 1.00 96.88 298 GLU A C 1
ATOM 2304 O O . GLU A 1 298 ? -2.970 -0.057 -16.559 1.00 96.88 298 GLU A O 1
ATOM 2309 N N . VAL A 1 299 ? -2.611 1.734 -15.249 1.00 96.25 299 VAL A N 1
ATOM 2310 C CA . VAL A 1 299 ? -3.171 1.148 -14.027 1.00 96.25 299 VAL A CA 1
ATOM 2311 C C . VAL A 1 299 ? -3.924 2.203 -13.229 1.00 96.25 299 VAL A C 1
ATOM 2313 O O . VAL A 1 299 ? -3.653 3.395 -13.356 1.00 96.25 299 VAL A O 1
ATOM 2316 N N . TRP A 1 300 ? -4.834 1.757 -12.371 1.00 96.75 300 TRP A N 1
ATOM 2317 C CA . TRP A 1 300 ? -5.309 2.544 -11.233 1.00 96.75 300 TRP A CA 1
ATOM 2318 C C . TRP A 1 300 ? -4.325 2.344 -10.078 1.00 96.75 300 TRP A C 1
ATOM 2320 O O . TRP A 1 300 ? -4.095 1.200 -9.694 1.00 96.75 300 TRP A O 1
ATOM 2330 N N . ASP A 1 301 ? -3.681 3.401 -9.575 1.00 93.44 301 ASP A N 1
ATOM 2331 C CA . ASP A 1 301 ? -2.512 3.257 -8.690 1.00 93.44 301 ASP A CA 1
ATOM 2332 C C . ASP A 1 301 ? -2.893 2.687 -7.316 1.00 93.44 301 ASP A C 1
ATOM 2334 O O . ASP A 1 301 ? -2.237 1.765 -6.829 1.00 93.44 301 ASP A O 1
ATOM 2338 N N . SER A 1 302 ? -3.988 3.165 -6.723 1.00 95.38 302 SER A N 1
ATOM 2339 C CA . SER A 1 302 ? -4.380 2.801 -5.358 1.00 95.38 302 SER A CA 1
ATOM 2340 C C . SER A 1 302 ? -5.001 1.398 -5.233 1.00 95.38 302 SER A C 1
ATOM 2342 O O . SER A 1 302 ? -4.575 0.637 -4.353 1.00 95.38 302 SER A O 1
ATOM 2344 N N . PRO A 1 303 ? -5.928 0.960 -6.114 1.00 96.69 303 PRO A N 1
ATOM 2345 C CA . PRO A 1 303 ? -6.430 -0.419 -6.107 1.00 96.69 303 PRO A CA 1
ATOM 2346 C C . PRO A 1 303 ? -5.335 -1.459 -6.372 1.00 96.69 303 PRO A C 1
ATOM 2348 O O . PRO A 1 303 ? -5.404 -2.578 -5.867 1.00 96.69 303 PRO A O 1
ATOM 2351 N N . ASN A 1 304 ? -4.285 -1.079 -7.105 1.00 94.69 304 ASN A N 1
ATOM 2352 C CA . ASN A 1 304 ? -3.162 -1.952 -7.443 1.00 94.69 304 ASN A CA 1
ATOM 2353 C C . ASN A 1 304 ? -2.317 -2.351 -6.216 1.00 94.69 304 ASN A C 1
ATOM 2355 O O . ASN A 1 304 ? -1.566 -3.320 -6.292 1.00 94.69 304 ASN A O 1
ATOM 2359 N N . SER A 1 305 ? -2.439 -1.656 -5.077 1.00 95.69 305 SER A N 1
ATOM 2360 C CA . SER A 1 305 ? -1.855 -2.075 -3.789 1.00 95.69 305 SER A CA 1
ATOM 2361 C C . SER A 1 305 ? -2.878 -2.566 -2.762 1.00 95.69 305 SER A C 1
ATOM 2363 O O . SER A 1 305 ? -2.477 -3.177 -1.775 1.00 95.69 305 SER A O 1
ATOM 2365 N N . ALA A 1 306 ? -4.181 -2.339 -2.964 1.00 97.62 306 ALA A N 1
ATOM 2366 C CA . ALA A 1 306 ? -5.204 -2.642 -1.958 1.00 97.62 306 ALA A CA 1
ATOM 2367 C C . ALA A 1 306 ? -5.181 -4.119 -1.532 1.00 97.62 306 ALA A C 1
ATOM 2369 O O . ALA A 1 306 ? -5.110 -4.405 -0.340 1.00 97.62 306 ALA A O 1
ATOM 2370 N N . GLY A 1 307 ? -5.135 -5.050 -2.491 1.00 97.31 307 GLY A N 1
ATOM 2371 C CA . GLY A 1 307 ? -5.044 -6.483 -2.188 1.00 97.31 307 GLY A CA 1
ATOM 2372 C C . GLY A 1 307 ? -3.783 -6.867 -1.400 1.00 97.31 307 GLY A C 1
ATOM 2373 O O . GLY A 1 307 ? -3.866 -7.586 -0.406 1.00 97.31 307 GLY A O 1
ATOM 2374 N N . VAL A 1 308 ? -2.640 -6.265 -1.750 1.00 97.62 308 VAL A N 1
ATOM 2375 C CA . VAL A 1 308 ? -1.362 -6.460 -1.043 1.00 97.62 308 VAL A CA 1
ATOM 2376 C C . VAL A 1 308 ? -1.462 -5.983 0.410 1.00 97.62 308 VAL A C 1
ATOM 2378 O O . VAL A 1 308 ? -0.956 -6.640 1.316 1.00 97.62 308 VAL A O 1
ATOM 2381 N N . VAL A 1 309 ? -2.154 -4.865 0.664 1.00 98.56 309 VAL A N 1
ATOM 2382 C CA . VAL A 1 309 ? -2.373 -4.376 2.035 1.00 98.56 309 VAL A CA 1
ATOM 2383 C C . VAL A 1 309 ? -3.354 -5.255 2.803 1.00 98.56 309 VAL A C 1
ATOM 2385 O O . VAL A 1 309 ? -3.126 -5.497 3.986 1.00 98.56 309 VAL A O 1
ATOM 2388 N N . ILE A 1 310 ? -4.399 -5.790 2.162 1.00 98.69 310 ILE A N 1
ATOM 2389 C CA . ILE A 1 310 ? -5.297 -6.765 2.801 1.00 98.69 310 ILE A CA 1
ATOM 2390 C C . ILE A 1 310 ? -4.473 -7.985 3.258 1.00 98.69 310 ILE A C 1
ATOM 2392 O O . ILE A 1 310 ? -4.625 -8.433 4.396 1.00 98.69 310 ILE A O 1
ATOM 2396 N N . ASP A 1 311 ? -3.578 -8.530 2.422 1.00 98.50 311 ASP A N 1
ATOM 2397 C CA . ASP A 1 311 ? -2.660 -9.622 2.815 1.00 98.50 311 ASP A CA 1
ATOM 2398 C C . ASP A 1 311 ? -1.702 -9.192 3.946 1.00 98.50 311 ASP A C 1
ATOM 2400 O O . ASP A 1 311 ? -1.569 -9.907 4.942 1.00 98.50 311 ASP A O 1
ATOM 2404 N N . ALA A 1 312 ? -1.102 -7.999 3.862 1.00 98.69 312 ALA A N 1
ATOM 2405 C CA . ALA A 1 312 ? -0.198 -7.483 4.891 1.00 98.69 312 ALA A CA 1
ATOM 2406 C C . ALA A 1 312 ? -0.890 -7.315 6.256 1.00 98.69 312 ALA A C 1
ATOM 2408 O O . ALA A 1 312 ? -0.344 -7.734 7.273 1.00 98.69 312 ALA A O 1
ATOM 2409 N N . VAL A 1 313 ? -2.110 -6.774 6.303 1.00 98.81 313 VAL A N 1
ATOM 2410 C CA . VAL A 1 313 ? -2.900 -6.642 7.540 1.00 98.81 313 VAL A CA 1
ATOM 2411 C C . VAL A 1 313 ? -3.123 -8.004 8.199 1.00 98.81 313 VAL A C 1
ATOM 2413 O O . VAL A 1 313 ? -2.910 -8.159 9.403 1.00 98.81 313 VAL A O 1
ATOM 2416 N N . ARG A 1 314 ? -3.503 -9.017 7.413 1.00 98.50 314 ARG A N 1
ATOM 2417 C CA . ARG A 1 314 ? -3.730 -10.379 7.920 1.00 98.50 314 ARG A CA 1
ATOM 2418 C C . ARG A 1 314 ? -2.424 -11.033 8.377 1.00 98.50 314 ARG A C 1
ATOM 2420 O O . ARG A 1 314 ? -2.406 -11.662 9.432 1.00 98.50 314 ARG A O 1
ATOM 2427 N N . ALA A 1 315 ? -1.315 -10.827 7.666 1.00 98.50 315 ALA A N 1
ATOM 2428 C CA . ALA A 1 315 ? 0.006 -11.294 8.089 1.00 98.50 315 ALA A CA 1
ATOM 2429 C C . ALA A 1 315 ? 0.484 -10.619 9.389 1.00 98.50 315 ALA A C 1
ATOM 2431 O O . ALA A 1 315 ? 1.004 -11.298 10.276 1.00 98.50 315 ALA A O 1
ATOM 2432 N N . ALA A 1 316 ? 0.259 -9.311 9.538 1.00 98.62 316 ALA A N 1
ATOM 2433 C CA . ALA A 1 316 ? 0.574 -8.562 10.753 1.00 98.62 316 ALA A CA 1
ATOM 2434 C C . ALA A 1 316 ? -0.221 -9.100 11.948 1.00 98.62 316 ALA A C 1
ATOM 2436 O O . ALA A 1 316 ? 0.346 -9.336 13.015 1.00 98.62 316 ALA A O 1
ATOM 2437 N N . LYS A 1 317 ? -1.511 -9.394 11.742 1.00 98.25 317 LYS A N 1
ATOM 2438 C CA . LYS A 1 317 ? -2.363 -10.018 12.756 1.00 98.25 317 LYS A CA 1
ATOM 2439 C C . LYS A 1 317 ? -1.900 -11.428 13.136 1.00 98.25 317 LYS A C 1
ATOM 2441 O O . LYS A 1 317 ? -1.882 -11.741 14.321 1.00 98.25 317 LYS A O 1
ATOM 2446 N N . ILE A 1 318 ? -1.471 -12.257 12.176 1.00 97.62 318 ILE A N 1
ATOM 2447 C CA . ILE A 1 318 ? -0.845 -13.561 12.473 1.00 97.62 318 ILE A CA 1
ATOM 2448 C C . ILE A 1 318 ? 0.396 -13.372 13.357 1.00 97.62 318 ILE A C 1
ATOM 2450 O O . ILE A 1 318 ? 0.559 -14.094 14.339 1.00 97.62 318 ILE A O 1
ATOM 2454 N N . GLY A 1 319 ? 1.265 -12.410 13.026 1.00 97.31 319 GLY A N 1
ATOM 2455 C CA . GLY A 1 319 ? 2.447 -12.098 13.834 1.00 97.31 319 GLY A CA 1
ATOM 2456 C C . GLY A 1 319 ? 2.081 -11.701 15.264 1.00 97.31 319 GLY A C 1
ATOM 2457 O O . GLY A 1 319 ? 2.677 -12.214 16.211 1.00 97.31 319 GLY A O 1
ATOM 2458 N N . LEU A 1 320 ? 1.050 -10.867 15.414 1.00 97.06 320 LEU A N 1
ATOM 2459 C CA . LEU A 1 320 ? 0.568 -10.387 16.708 1.00 97.06 320 LEU A CA 1
ATOM 2460 C C . LEU A 1 320 ? -0.014 -11.530 17.550 1.00 97.06 320 LEU A C 1
ATOM 2462 O O . LEU A 1 320 ? 0.362 -11.692 18.707 1.00 97.06 320 LEU A O 1
ATOM 2466 N N . ASP A 1 321 ? -0.855 -12.380 16.955 1.00 96.12 321 ASP A N 1
ATOM 2467 C CA . ASP A 1 321 ? -1.440 -13.552 17.621 1.00 96.12 321 ASP A CA 1
ATOM 2468 C C . ASP A 1 321 ? -0.377 -14.564 18.082 1.00 96.12 321 ASP A C 1
ATOM 2470 O O . ASP A 1 321 ? -0.589 -15.291 19.053 1.00 96.12 321 ASP A O 1
ATOM 2474 N N . ARG A 1 322 ? 0.772 -14.615 17.397 1.00 94.94 322 ARG A N 1
ATOM 2475 C CA . ARG A 1 322 ? 1.911 -15.481 17.742 1.00 94.94 322 ARG A CA 1
ATOM 2476 C C . ARG A 1 322 ? 2.906 -14.830 18.707 1.00 94.94 322 ARG A C 1
ATOM 2478 O O . ARG A 1 322 ? 3.881 -15.480 19.077 1.00 94.94 322 ARG A O 1
ATOM 2485 N N . GLY A 1 323 ? 2.699 -13.569 19.092 1.00 95.75 323 GLY A N 1
ATOM 2486 C CA . GLY A 1 323 ? 3.644 -12.813 19.919 1.00 95.75 323 GLY A CA 1
ATOM 2487 C C . GLY A 1 323 ? 4.997 -12.575 19.238 1.00 95.75 323 GLY A C 1
ATOM 2488 O O . GLY A 1 323 ? 6.023 -12.489 19.912 1.00 95.75 323 GLY A O 1
ATOM 2489 N N . ILE A 1 324 ? 5.023 -12.522 17.902 1.00 96.56 324 ILE A N 1
ATOM 2490 C CA . ILE A 1 324 ? 6.240 -12.268 17.125 1.00 96.56 324 ILE A CA 1
ATOM 2491 C C . ILE A 1 324 ? 6.429 -10.754 17.010 1.00 96.56 324 ILE A C 1
ATOM 2493 O O . ILE A 1 324 ? 5.683 -10.082 16.299 1.00 96.56 324 ILE A O 1
ATOM 2497 N N . GLY A 1 325 ? 7.449 -10.232 17.691 1.00 96.56 325 GLY A N 1
ATOM 2498 C CA . GLY A 1 325 ? 7.852 -8.830 17.601 1.00 96.56 325 GLY A CA 1
ATOM 2499 C C . GLY A 1 325 ? 8.886 -8.553 16.512 1.00 96.56 325 GLY A C 1
ATOM 2500 O O . GLY A 1 325 ? 9.678 -9.423 16.147 1.00 96.56 325 GLY A O 1
ATOM 2501 N N . GLY A 1 326 ? 8.935 -7.302 16.057 1.00 98.19 326 GLY A N 1
ATOM 2502 C CA . GLY A 1 326 ? 9.891 -6.834 15.056 1.00 98.19 326 GLY A CA 1
ATOM 2503 C C . GLY A 1 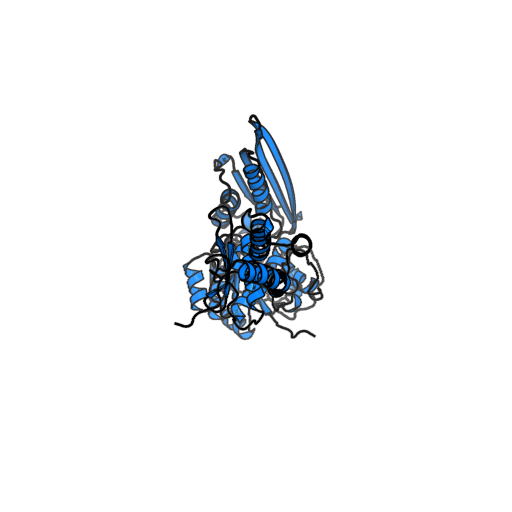326 ? 9.403 -7.013 13.615 1.00 98.19 326 GLY A C 1
ATOM 2504 O O . GLY A 1 326 ? 8.237 -7.338 13.377 1.00 98.19 326 GLY A O 1
ATOM 2505 N N . PRO A 1 327 ? 10.275 -6.757 12.625 1.00 98.38 327 PRO A N 1
ATOM 2506 C CA . PRO A 1 327 ? 9.902 -6.883 11.224 1.00 98.38 327 PRO A CA 1
ATOM 2507 C C . PRO A 1 327 ? 9.554 -8.322 10.832 1.00 98.38 327 PRO A C 1
ATOM 2509 O O . PRO A 1 327 ? 10.373 -9.233 10.978 1.00 98.38 327 PRO A O 1
ATOM 2512 N N . LEU A 1 328 ? 8.366 -8.533 10.262 1.00 98.19 328 LEU A N 1
ATOM 2513 C CA . LEU A 1 328 ? 7.974 -9.832 9.710 1.00 98.19 328 LEU A CA 1
ATOM 2514 C C . LEU A 1 328 ? 8.658 -10.047 8.355 1.00 98.19 328 LEU A C 1
ATOM 2516 O O . LEU A 1 328 ? 8.097 -9.733 7.309 1.00 98.19 328 LEU A O 1
ATOM 2520 N N . ILE A 1 329 ? 9.876 -10.593 8.374 1.00 97.19 329 ILE A N 1
ATOM 2521 C CA . ILE A 1 329 ? 10.759 -10.706 7.198 1.00 97.19 329 ILE A CA 1
ATOM 2522 C C . ILE A 1 329 ? 10.072 -11.344 5.981 1.00 97.19 329 ILE A C 1
ATOM 2524 O O . ILE A 1 329 ? 10.163 -10.806 4.876 1.00 97.19 329 ILE A O 1
ATOM 2528 N N . ALA A 1 330 ? 9.342 -12.448 6.177 1.00 94.62 330 ALA A N 1
ATOM 2529 C CA . ALA A 1 330 ? 8.602 -13.111 5.102 1.00 94.62 330 ALA A CA 1
ATOM 2530 C C . ALA A 1 330 ? 7.606 -12.149 4.431 1.00 94.62 330 ALA A C 1
ATOM 2532 O O . ALA A 1 330 ? 7.704 -11.889 3.233 1.00 94.62 330 ALA A O 1
ATOM 2533 N N . ALA A 1 331 ? 6.712 -11.551 5.222 1.00 97.00 331 ALA A N 1
ATOM 2534 C CA . ALA A 1 331 ? 5.685 -10.639 4.732 1.00 97.00 331 ALA A CA 1
ATOM 2535 C C . ALA A 1 331 ? 6.282 -9.356 4.133 1.00 97.00 331 ALA A C 1
ATOM 2537 O O . ALA A 1 331 ? 5.913 -8.971 3.027 1.00 97.00 331 ALA A O 1
ATOM 2538 N N . SER A 1 332 ? 7.244 -8.720 4.809 1.00 97.25 332 SER A N 1
ATOM 2539 C CA . SER A 1 332 ? 7.899 -7.510 4.305 1.00 97.25 332 SER A CA 1
ATOM 2540 C C . SER A 1 332 ? 8.574 -7.761 2.959 1.00 97.25 332 SER A C 1
ATOM 2542 O O . SER A 1 332 ? 8.362 -6.997 2.024 1.00 97.25 332 SER A O 1
ATOM 2544 N N . SER A 1 333 ? 9.338 -8.846 2.809 1.00 92.38 333 SER A N 1
ATOM 2545 C CA . SER A 1 333 ? 10.047 -9.121 1.550 1.00 92.38 333 SER A CA 1
ATOM 2546 C C . SER A 1 333 ? 9.121 -9.360 0.356 1.00 92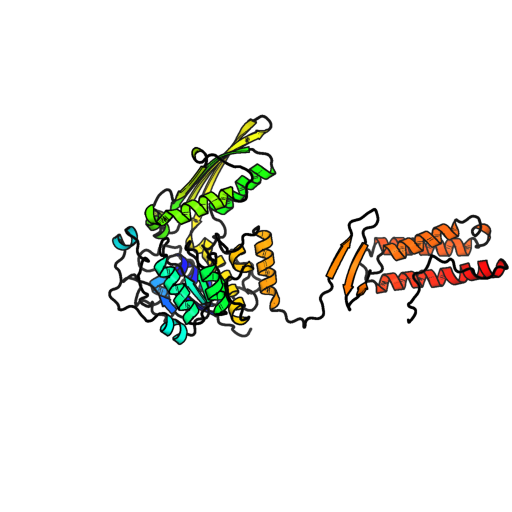.38 333 SER A C 1
ATOM 2548 O O . SER A 1 333 ? 9.434 -8.956 -0.771 1.00 92.38 333 SER A O 1
ATOM 2550 N N . TYR A 1 334 ? 7.953 -9.964 0.592 1.00 94.50 334 TYR A N 1
ATOM 2551 C CA . TYR A 1 334 ? 6.992 -10.214 -0.472 1.00 94.50 334 TYR A CA 1
ATOM 2552 C C . TYR A 1 334 ? 6.110 -8.998 -0.764 1.00 94.50 334 TYR A C 1
ATOM 2554 O O . TYR A 1 334 ? 5.923 -8.678 -1.935 1.00 94.50 334 TYR A O 1
ATOM 2562 N N . PHE A 1 335 ? 5.642 -8.276 0.258 1.00 95.62 335 PHE A N 1
ATOM 2563 C CA . PHE A 1 335 ? 4.663 -7.191 0.117 1.00 95.62 335 PHE A CA 1
ATOM 2564 C C . PHE A 1 335 ? 5.265 -5.791 -0.037 1.00 95.62 335 PHE A C 1
ATOM 2566 O O . PHE A 1 335 ? 4.570 -4.897 -0.510 1.00 95.62 335 PHE A O 1
ATOM 2573 N N . MET A 1 336 ? 6.527 -5.570 0.338 1.00 93.88 336 MET A N 1
ATOM 2574 C CA . MET A 1 336 ? 7.131 -4.233 0.441 1.00 93.88 336 MET A CA 1
ATOM 2575 C C . MET A 1 336 ? 8.311 -4.064 -0.522 1.00 93.88 336 MET A C 1
ATOM 2577 O O . MET A 1 336 ? 9.027 -5.016 -0.829 1.00 93.88 336 MET A O 1
ATOM 2581 N N . LYS A 1 337 ? 8.517 -2.852 -1.047 1.00 88.31 337 LYS A N 1
ATOM 2582 C CA . LYS A 1 337 ? 9.593 -2.530 -1.999 1.00 88.31 337 LYS A CA 1
ATOM 2583 C C . LYS A 1 337 ? 10.949 -2.413 -1.305 1.00 88.31 337 LYS A C 1
ATOM 2585 O O . LYS A 1 337 ? 11.963 -2.761 -1.912 1.00 88.31 337 LYS A O 1
ATOM 2590 N N . SER A 1 338 ? 10.955 -1.930 -0.061 1.00 88.12 338 SER A N 1
ATOM 2591 C CA . SER A 1 338 ? 12.152 -1.711 0.758 1.00 88.12 338 SER A CA 1
ATOM 2592 C C . SER A 1 338 ? 12.075 -2.530 2.056 1.00 88.12 338 SER A C 1
ATOM 2594 O O . SER A 1 338 ? 11.956 -1.960 3.139 1.00 88.12 338 SER A O 1
ATOM 2596 N N . PRO A 1 339 ? 12.074 -3.872 1.974 1.00 93.06 339 PRO A N 1
ATOM 2597 C CA . PRO A 1 339 ? 12.084 -4.724 3.152 1.00 93.06 339 PRO A CA 1
ATOM 2598 C C . PRO A 1 339 ? 13.434 -4.655 3.892 1.00 93.06 339 PRO A C 1
ATOM 2600 O O . PRO A 1 339 ? 14.447 -4.292 3.288 1.00 93.06 339 PRO A O 1
ATOM 2603 N N . PRO A 1 340 ? 13.485 -5.086 5.167 1.00 91.44 340 PRO A N 1
ATOM 2604 C CA . PRO A 1 340 ? 14.743 -5.228 5.908 1.00 91.44 340 PRO A CA 1
ATOM 2605 C C . PRO A 1 340 ? 15.713 -6.216 5.244 1.00 91.44 340 PRO A C 1
ATOM 2607 O O . PRO A 1 340 ? 16.924 -6.019 5.274 1.00 91.44 340 PRO A O 1
ATOM 2610 N N . GLU A 1 341 ? 15.173 -7.272 4.630 1.00 90.62 341 GLU A N 1
ATOM 2611 C CA . GLU A 1 341 ? 15.923 -8.280 3.884 1.00 90.62 341 GLU A CA 1
ATOM 2612 C C . GLU A 1 341 ? 15.234 -8.537 2.537 1.00 90.62 341 GLU A C 1
ATOM 2614 O O . GLU A 1 341 ? 14.022 -8.760 2.475 1.00 90.62 341 GLU A O 1
ATOM 2619 N N . GLN A 1 342 ? 16.006 -8.465 1.449 1.00 82.44 342 GLN A N 1
ATOM 2620 C CA . GLN A 1 342 ? 15.518 -8.649 0.081 1.00 82.44 342 GLN A CA 1
ATOM 2621 C C . GLN A 1 342 ? 15.650 -10.111 -0.353 1.00 82.44 342 GLN A C 1
ATOM 2623 O O . GLN A 1 342 ? 16.717 -10.709 -0.229 1.00 82.44 342 GLN A O 1
ATOM 2628 N N . PHE A 1 343 ? 14.592 -10.653 -0.955 1.00 83.50 343 PHE A N 1
ATOM 2629 C CA . PHE A 1 343 ? 14.581 -11.982 -1.568 1.00 83.50 343 PHE A CA 1
ATOM 2630 C C . PHE A 1 343 ? 14.018 -11.903 -2.994 1.00 83.50 343 PHE A C 1
ATOM 2632 O O . PHE A 1 343 ? 13.252 -10.985 -3.299 1.00 83.50 343 PHE A O 1
ATOM 2639 N N . PRO A 1 344 ? 14.348 -12.862 -3.880 1.00 82.56 344 PRO A N 1
ATOM 2640 C CA . PRO A 1 344 ? 13.580 -13.070 -5.104 1.00 82.56 344 PRO A CA 1
ATOM 2641 C C . PRO A 1 344 ? 12.091 -13.260 -4.782 1.00 82.56 344 PRO A C 1
ATOM 2643 O O . PRO A 1 344 ? 11.765 -13.937 -3.808 1.00 82.56 344 PRO A O 1
ATOM 2646 N N . ASP A 1 345 ? 11.195 -12.696 -5.599 1.00 82.12 345 ASP A N 1
ATOM 2647 C CA . ASP A 1 345 ? 9.754 -12.670 -5.293 1.00 82.12 345 ASP A CA 1
ATOM 2648 C C . ASP A 1 345 ? 9.158 -14.086 -5.115 1.00 82.12 345 ASP A C 1
ATOM 2650 O O . ASP A 1 345 ? 8.323 -14.274 -4.238 1.00 82.12 345 ASP A O 1
ATOM 2654 N N . GLU A 1 346 ? 9.632 -15.091 -5.864 1.00 85.00 346 GLU A N 1
ATOM 2655 C CA . GLU A 1 346 ? 9.228 -16.506 -5.715 1.00 85.00 346 GLU A CA 1
ATOM 2656 C C . GLU A 1 346 ? 9.595 -17.068 -4.329 1.00 85.00 346 GLU A C 1
ATOM 2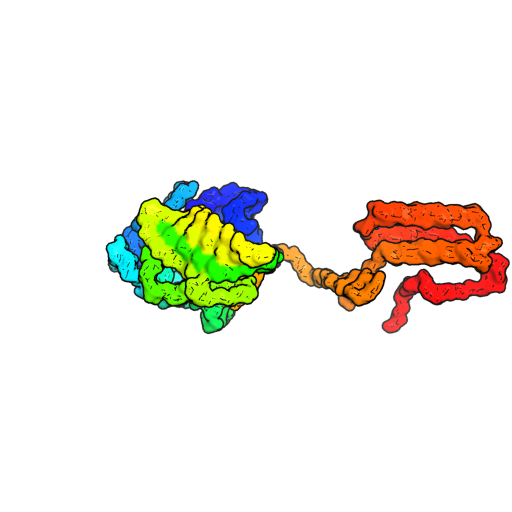658 O O . GLU A 1 346 ? 8.776 -17.675 -3.646 1.00 85.00 346 GLU A O 1
ATOM 2663 N N . VAL A 1 347 ? 10.812 -16.783 -3.859 1.00 88.19 347 VAL A N 1
ATOM 2664 C CA . VAL A 1 347 ? 11.286 -17.214 -2.534 1.00 88.19 347 VAL A CA 1
ATOM 2665 C C . VAL A 1 347 ? 10.541 -16.475 -1.422 1.00 88.19 347 VAL A C 1
ATOM 2667 O O . VAL A 1 347 ? 10.222 -17.060 -0.387 1.00 88.19 347 VAL A O 1
ATOM 2670 N N . ALA A 1 348 ? 10.271 -15.182 -1.614 1.00 89.50 348 ALA A N 1
ATOM 2671 C CA . ALA A 1 348 ? 9.504 -14.379 -0.670 1.00 89.50 348 ALA A CA 1
ATOM 2672 C C . ALA A 1 348 ? 8.054 -14.880 -0.552 1.00 89.50 348 ALA A C 1
ATOM 2674 O O . ALA A 1 348 ? 7.549 -15.013 0.563 1.00 89.50 348 ALA A O 1
ATOM 2675 N N . HIS A 1 349 ? 7.422 -15.232 -1.676 1.00 93.62 349 HIS A N 1
ATOM 2676 C CA . HIS A 1 349 ? 6.094 -15.847 -1.714 1.00 93.62 349 HIS A CA 1
ATOM 2677 C C . HIS A 1 349 ? 6.054 -17.143 -0.893 1.00 93.62 349 HIS A C 1
ATOM 2679 O O . HIS A 1 349 ? 5.236 -17.273 0.018 1.00 93.62 349 HIS A O 1
ATOM 2685 N N . ASP A 1 350 ? 6.989 -18.065 -1.137 1.00 94.44 350 ASP A N 1
ATOM 2686 C CA . ASP A 1 350 ? 7.043 -19.350 -0.429 1.00 94.44 350 ASP A CA 1
ATOM 2687 C C . ASP A 1 350 ? 7.298 -19.190 1.077 1.00 94.44 350 ASP A C 1
ATOM 2689 O O . ASP A 1 350 ? 6.780 -19.952 1.899 1.00 94.44 350 ASP A O 1
ATOM 2693 N N . LYS A 1 351 ? 8.060 -18.164 1.473 1.00 94.88 351 LYS A N 1
ATOM 2694 C CA . LYS A 1 351 ? 8.245 -17.810 2.887 1.00 94.88 351 LYS A CA 1
ATOM 2695 C C . LYS A 1 351 ? 6.949 -17.320 3.528 1.00 94.88 351 LYS A C 1
ATOM 2697 O O . LYS A 1 351 ? 6.693 -17.659 4.683 1.00 94.88 351 LYS A O 1
ATOM 2702 N N . VAL A 1 352 ? 6.143 -16.531 2.815 1.00 96.19 352 VAL A N 1
ATOM 2703 C CA . VAL A 1 352 ? 4.829 -16.089 3.306 1.00 96.19 352 VAL A CA 1
ATOM 2704 C C . VAL A 1 352 ? 3.878 -17.276 3.421 1.00 96.19 352 VAL A C 1
ATOM 2706 O O . VAL A 1 352 ? 3.249 -17.441 4.460 1.00 96.19 352 VAL A O 1
ATOM 2709 N N . GLU A 1 353 ? 3.840 -18.153 2.420 1.00 96.62 353 GLU A N 1
ATOM 2710 C CA . GLU A 1 353 ? 3.090 -19.412 2.460 1.00 96.62 353 GLU A CA 1
ATOM 2711 C C . GLU A 1 353 ? 3.430 -20.266 3.687 1.00 96.62 353 GLU A C 1
ATOM 2713 O O . GLU A 1 353 ? 2.538 -20.710 4.413 1.00 96.62 353 GLU A O 1
ATOM 2718 N N . ALA A 1 354 ? 4.723 -20.468 3.957 1.00 94.44 354 ALA A N 1
ATOM 2719 C CA . ALA A 1 354 ? 5.178 -21.191 5.141 1.00 94.44 354 ALA A CA 1
ATOM 2720 C C . ALA A 1 354 ? 4.727 -20.490 6.433 1.00 94.44 354 ALA A C 1
ATOM 2722 O O . ALA A 1 354 ? 4.124 -21.121 7.300 1.00 94.44 354 ALA A O 1
ATOM 2723 N N . PHE A 1 355 ? 4.915 -19.168 6.513 1.00 94.31 355 PHE A N 1
ATOM 2724 C CA . PHE A 1 355 ? 4.470 -18.365 7.650 1.00 94.31 355 PHE A CA 1
ATOM 2725 C C . PHE A 1 355 ? 2.958 -18.493 7.894 1.00 94.31 355 PHE A C 1
ATOM 2727 O O . PHE A 1 355 ? 2.529 -18.570 9.044 1.00 94.31 355 PHE A O 1
ATOM 2734 N N . ILE A 1 356 ? 2.133 -18.569 6.849 1.00 93.88 356 ILE A N 1
ATOM 2735 C CA . ILE A 1 356 ? 0.686 -18.785 6.980 1.00 93.88 356 ILE A CA 1
ATOM 2736 C C . ILE A 1 356 ? 0.381 -20.181 7.546 1.00 93.88 356 ILE A C 1
ATOM 2738 O O . ILE A 1 356 ? -0.439 -20.306 8.462 1.00 93.88 356 ILE A O 1
ATOM 2742 N N . ARG A 1 357 ? 1.032 -21.226 7.014 1.00 87.12 357 ARG A N 1
ATOM 2743 C CA . ARG A 1 357 ? 0.736 -22.642 7.312 1.00 87.12 357 ARG A CA 1
ATOM 2744 C C . ARG A 1 357 ? 1.073 -23.088 8.724 1.00 87.12 357 ARG A C 1
ATOM 2746 O O . ARG A 1 357 ? 0.435 -24.028 9.189 1.00 87.12 357 ARG A O 1
ATOM 2753 N N . ASP A 1 358 ? 1.960 -22.392 9.432 1.00 70.25 358 ASP A N 1
ATOM 2754 C CA . ASP A 1 358 ? 2.308 -22.673 10.839 1.00 70.25 358 ASP A CA 1
ATOM 2755 C C . ASP A 1 358 ? 1.099 -22.616 11.820 1.00 70.25 358 ASP A C 1
ATOM 2757 O O . ASP A 1 358 ? 1.256 -22.763 13.028 1.00 70.25 358 ASP A O 1
ATOM 2761 N N . ASN A 1 359 ? -0.127 -22.409 11.315 1.00 47.06 359 ASN A N 1
ATOM 2762 C CA . ASN A 1 359 ? -1.410 -22.550 12.010 1.00 47.06 359 ASN A CA 1
ATOM 2763 C C . ASN A 1 359 ? -2.044 -23.959 11.953 1.00 47.06 359 ASN A C 1
ATOM 2765 O O . ASN A 1 359 ? -3.085 -24.172 12.577 1.00 47.06 359 ASN A O 1
ATOM 2769 N N . LEU A 1 360 ? -1.483 -24.917 11.211 1.00 42.56 360 LEU A N 1
ATOM 2770 C CA . LEU A 1 360 ? -1.921 -26.311 11.288 1.00 42.56 360 LEU A CA 1
ATOM 2771 C C . LEU A 1 360 ? -1.179 -26.968 12.451 1.00 42.56 360 LEU A C 1
ATOM 2773 O O . LEU A 1 360 ? -0.004 -27.298 12.333 1.00 42.56 360 LEU A O 1
ATOM 2777 N N . ILE A 1 361 ? -1.855 -27.149 13.588 1.00 32.88 361 ILE A N 1
ATOM 2778 C CA . ILE A 1 361 ? -1.355 -28.016 14.657 1.00 32.88 361 ILE A CA 1
ATOM 2779 C C . ILE A 1 361 ? -1.131 -29.406 14.052 1.00 32.88 361 ILE A C 1
ATOM 2781 O O . ILE A 1 361 ? -2.063 -30.189 13.897 1.00 32.88 361 ILE A O 1
ATOM 2785 N N . VAL A 1 362 ? 0.120 -29.725 13.756 1.00 28.02 362 VAL A N 1
ATOM 2786 C CA . VAL A 1 362 ? 0.650 -31.049 14.034 1.00 28.02 362 VAL A CA 1
ATOM 2787 C C . VAL A 1 362 ? 1.530 -30.803 15.244 1.00 28.02 362 VAL A C 1
ATOM 2789 O O . VAL A 1 362 ? 2.484 -30.026 15.190 1.00 28.02 362 VAL A O 1
ATOM 2792 N N . THR A 1 363 ? 1.157 -31.395 16.378 1.00 29.89 363 THR A N 1
ATOM 2793 C CA . THR A 1 363 ? 2.109 -31.718 17.445 1.00 29.89 363 THR A CA 1
ATOM 2794 C C . THR A 1 363 ? 3.439 -32.046 16.790 1.00 29.89 363 THR A C 1
ATOM 2796 O O . THR A 1 363 ? 3.429 -32.874 15.890 1.00 29.89 363 THR A O 1
ATOM 2799 N N . ALA A 1 364 ? 4.537 -31.390 17.160 1.00 30.44 364 ALA A N 1
ATOM 2800 C CA . ALA A 1 364 ? 5.842 -31.666 16.574 1.00 30.44 364 ALA A CA 1
ATOM 2801 C C . ALA A 1 364 ? 6.266 -33.124 16.849 1.00 30.44 364 ALA A C 1
ATOM 2803 O O . ALA A 1 364 ? 7.093 -33.403 17.712 1.00 30.44 364 ALA A O 1
ATOM 2804 N N . GLU A 1 365 ? 5.714 -34.072 16.102 1.00 35.50 365 GLU A N 1
ATOM 2805 C CA . GLU A 1 365 ? 6.458 -35.221 15.661 1.00 35.50 365 GLU A CA 1
ATOM 2806 C C . GLU A 1 365 ? 7.458 -34.679 14.657 1.00 35.50 365 GLU A C 1
ATOM 2808 O O . GLU A 1 365 ? 7.112 -33.991 13.697 1.00 35.50 365 GLU A O 1
ATOM 2813 N N . LYS A 1 366 ? 8.729 -34.923 14.971 1.00 37.34 366 LYS A N 1
ATOM 2814 C CA . LYS A 1 366 ? 9.881 -34.615 14.134 1.00 37.34 366 LYS A CA 1
ATOM 2815 C C . LYS A 1 366 ? 9.539 -34.924 12.679 1.00 37.34 366 LYS A C 1
ATOM 2817 O O . LYS A 1 366 ? 9.459 -36.093 12.305 1.00 37.34 366 LYS A O 1
ATOM 2822 N N . ALA A 1 367 ? 9.351 -33.880 11.879 1.00 41.72 367 ALA A N 1
ATOM 2823 C CA . ALA A 1 367 ? 9.188 -34.044 10.449 1.00 41.72 367 ALA A CA 1
ATOM 2824 C C . ALA A 1 367 ? 10.461 -34.711 9.892 1.00 41.72 367 ALA A C 1
ATOM 2826 O O . ALA A 1 367 ? 11.570 -34.327 10.289 1.00 41.72 367 ALA A O 1
ATOM 2827 N N . PRO A 1 368 ? 10.331 -35.725 9.023 1.00 42.84 368 PRO A N 1
ATOM 2828 C CA . PRO A 1 368 ? 11.483 -36.399 8.454 1.00 42.84 368 PRO A CA 1
ATOM 2829 C C . PRO A 1 368 ? 12.319 -35.422 7.619 1.00 42.84 368 PRO A C 1
ATOM 2831 O O . PRO A 1 368 ? 11.805 -34.757 6.722 1.00 42.84 368 PRO A O 1
ATOM 2834 N N . ALA A 1 369 ? 13.619 -35.333 7.910 1.00 50.53 369 ALA A N 1
ATOM 2835 C CA . ALA A 1 369 ? 14.551 -34.569 7.085 1.00 50.53 369 ALA A CA 1
ATOM 2836 C C . ALA A 1 369 ? 15.024 -35.440 5.913 1.00 50.53 369 ALA A C 1
ATOM 2838 O O . ALA A 1 369 ? 15.431 -36.587 6.118 1.00 50.53 369 ALA A O 1
ATOM 2839 N N . LEU A 1 370 ? 14.974 -34.894 4.696 1.00 47.47 370 LEU A N 1
ATOM 2840 C CA . LEU A 1 370 ? 15.362 -35.588 3.469 1.00 47.47 370 LEU A CA 1
ATOM 2841 C C . LEU A 1 370 ? 16.748 -35.116 3.013 1.00 47.47 370 LEU A C 1
ATOM 2843 O O . LEU A 1 370 ? 16.929 -33.943 2.691 1.00 47.47 370 LEU A O 1
ATOM 2847 N N . GLY A 1 371 ? 17.723 -36.025 2.995 1.00 48.19 371 GLY A N 1
ATOM 2848 C CA . GLY A 1 371 ? 19.076 -35.766 2.497 1.00 48.19 371 GLY A CA 1
ATOM 2849 C C . GLY A 1 371 ? 19.327 -36.491 1.176 1.00 48.19 371 GLY A C 1
ATOM 2850 O O . GLY A 1 371 ? 19.060 -37.690 1.072 1.00 48.19 371 GLY A O 1
ATOM 2851 N N . ILE A 1 372 ? 19.852 -35.772 0.180 1.00 48.41 372 ILE A N 1
ATOM 2852 C CA . ILE A 1 372 ? 20.275 -36.332 -1.110 1.00 48.41 372 ILE A CA 1
ATOM 2853 C C . ILE A 1 372 ? 21.796 -36.215 -1.201 1.00 48.41 372 ILE A C 1
ATOM 2855 O O . ILE A 1 372 ? 22.333 -35.108 -1.170 1.00 48.41 372 ILE A O 1
ATOM 2859 N N . ASP A 1 373 ? 22.479 -37.353 -1.320 1.00 44.03 373 ASP A N 1
ATOM 2860 C CA . ASP A 1 373 ? 23.904 -37.401 -1.651 1.00 44.03 373 ASP A CA 1
ATOM 2861 C C . ASP A 1 373 ? 24.066 -37.500 -3.177 1.00 44.03 373 ASP A C 1
ATOM 2863 O O . ASP A 1 373 ? 23.542 -38.422 -3.810 1.00 44.03 373 ASP A O 1
ATOM 2867 N N . LEU A 1 374 ? 24.752 -36.520 -3.772 1.00 46.50 374 LEU A N 1
ATOM 2868 C CA . LEU A 1 374 ? 25.003 -36.424 -5.217 1.00 46.50 374 LEU A CA 1
ATOM 2869 C C . LEU A 1 374 ? 26.409 -36.921 -5.614 1.00 46.50 374 LEU A C 1
ATOM 2871 O O . LEU A 1 374 ? 26.865 -36.670 -6.731 1.00 46.50 374 LEU A O 1
ATOM 2875 N N . GLY A 1 375 ? 27.114 -37.626 -4.724 1.00 39.84 375 GLY A N 1
ATOM 2876 C CA . GLY A 1 375 ? 28.432 -38.195 -4.994 1.00 39.84 375 GLY A CA 1
ATOM 2877 C C . GLY A 1 375 ? 28.394 -39.583 -5.647 1.00 39.84 375 GLY A C 1
ATOM 2878 O O . GLY A 1 375 ? 28.207 -40.585 -4.969 1.00 39.84 375 GLY A O 1
ATOM 2879 N N . THR A 1 376 ? 28.727 -39.650 -6.942 1.00 40.09 376 THR A N 1
ATOM 2880 C CA . THR A 1 376 ? 28.988 -40.869 -7.752 1.00 40.09 376 THR A CA 1
ATOM 2881 C C . THR A 1 376 ? 27.773 -41.751 -8.079 1.00 40.09 376 THR A C 1
ATOM 2883 O O . THR A 1 376 ? 26.674 -41.524 -7.595 1.00 40.09 376 THR A O 1
ATOM 2886 N N . THR A 1 377 ? 27.964 -42.696 -9.008 1.00 43.47 377 THR A N 1
ATOM 2887 C CA . THR A 1 377 ? 27.004 -43.402 -9.891 1.00 43.47 377 THR A CA 1
ATOM 2888 C C . THR A 1 377 ? 25.786 -44.097 -9.259 1.00 43.47 377 THR A C 1
ATOM 2890 O O . THR A 1 377 ? 25.032 -44.725 -9.992 1.00 43.47 377 THR A O 1
ATOM 2893 N N . ASN A 1 378 ? 25.547 -43.955 -7.955 1.00 43.28 378 ASN A N 1
ATOM 2894 C CA . ASN A 1 378 ? 24.338 -44.383 -7.256 1.00 43.28 378 ASN A CA 1
ATOM 2895 C C . ASN A 1 378 ? 23.934 -43.322 -6.216 1.00 43.28 378 ASN A C 1
ATOM 2897 O O . ASN A 1 378 ? 24.349 -43.393 -5.060 1.00 43.28 378 ASN A O 1
ATOM 2901 N N . SER A 1 379 ? 23.107 -42.351 -6.606 1.00 44.97 379 SER A N 1
ATOM 2902 C CA . SER A 1 379 ? 22.493 -41.413 -5.661 1.00 44.97 379 SER A CA 1
ATOM 2903 C C . SER A 1 379 ? 21.550 -42.166 -4.713 1.00 44.97 379 SER A C 1
ATOM 2905 O O . SER A 1 379 ? 20.668 -42.909 -5.148 1.00 44.97 379 SER A O 1
ATOM 2907 N N . CYS A 1 380 ? 21.732 -42.002 -3.399 1.00 54.38 380 CYS A N 1
ATOM 2908 C CA . CYS A 1 380 ? 20.869 -42.615 -2.388 1.00 54.38 380 CYS A CA 1
ATOM 2909 C C . CYS A 1 380 ? 20.082 -41.559 -1.603 1.00 54.38 380 CYS A C 1
ATOM 2911 O O . CYS A 1 380 ? 20.629 -40.534 -1.197 1.00 54.38 380 CYS A O 1
ATOM 2913 N N . LEU A 1 381 ? 18.798 -41.845 -1.368 1.00 49.41 381 LEU A N 1
ATOM 2914 C CA . LEU A 1 381 ? 17.899 -41.038 -0.546 1.00 49.41 381 LEU A CA 1
ATOM 2915 C C . LEU A 1 381 ? 17.977 -41.514 0.910 1.00 49.41 381 LEU A C 1
ATOM 2917 O O . LEU A 1 381 ? 17.742 -42.692 1.186 1.00 49.41 381 LEU A O 1
ATOM 2921 N N . GLY A 1 382 ? 18.319 -40.619 1.835 1.00 51.94 382 GLY A N 1
ATOM 2922 C CA . GLY A 1 382 ? 18.261 -40.880 3.274 1.00 51.94 382 GLY A CA 1
ATOM 2923 C C . GLY A 1 382 ? 17.128 -40.088 3.917 1.00 51.94 382 GLY A C 1
ATOM 2924 O O . GLY A 1 382 ? 17.041 -38.875 3.718 1.00 51.94 382 GLY A O 1
ATOM 2925 N N . VAL A 1 383 ? 16.280 -40.760 4.696 1.00 48.44 383 VAL A N 1
ATOM 2926 C CA . VAL A 1 383 ? 15.217 -40.138 5.494 1.00 48.44 383 VAL A CA 1
ATOM 2927 C C . VAL A 1 383 ? 15.640 -40.188 6.960 1.00 48.44 383 VAL A C 1
ATOM 2929 O O . VAL A 1 383 ? 15.833 -41.263 7.520 1.00 48.44 383 VAL A O 1
ATOM 2932 N N . PHE A 1 384 ? 15.818 -39.040 7.607 1.00 46.41 384 PHE A N 1
ATOM 2933 C CA . PHE A 1 384 ? 16.111 -39.003 9.039 1.00 46.41 384 PHE A CA 1
ATOM 2934 C C . PHE A 1 384 ? 14.808 -38.979 9.839 1.00 46.41 384 PHE A C 1
ATOM 2936 O O . PHE A 1 384 ? 14.112 -37.963 9.859 1.00 46.41 384 PHE A O 1
ATOM 2943 N N . GLN A 1 385 ? 14.489 -40.083 10.515 1.00 46.06 385 GLN A N 1
ATOM 2944 C CA . GLN A 1 385 ? 13.306 -40.223 11.367 1.00 46.06 385 GLN A CA 1
ATOM 2945 C C . GLN A 1 385 ? 13.680 -41.016 12.633 1.00 46.06 385 GLN A C 1
ATOM 2947 O O . GLN A 1 385 ? 14.617 -41.807 12.637 1.00 46.06 385 GLN A O 1
ATOM 2952 N N . HIS A 1 386 ? 13.012 -40.766 13.763 1.00 51.44 386 HIS A N 1
ATOM 2953 C CA . HIS A 1 386 ? 13.254 -41.482 15.035 1.00 51.44 386 HIS A CA 1
ATOM 2954 C C . HIS A 1 386 ? 14.707 -41.460 15.572 1.00 51.44 386 HIS A C 1
ATOM 2956 O O . HIS A 1 386 ? 15.101 -42.323 16.353 1.00 51.44 386 HIS A O 1
ATOM 2962 N N . GLY A 1 387 ? 15.514 -40.458 15.201 1.00 44.12 387 GLY A N 1
ATOM 2963 C CA . GLY A 1 387 ? 16.905 -40.334 15.662 1.00 44.12 387 GLY A CA 1
ATOM 2964 C C . GLY A 1 387 ? 17.906 -41.222 14.914 1.00 44.12 387 GLY A C 1
ATOM 2965 O O . GLY A 1 387 ? 19.040 -41.360 15.369 1.00 44.12 387 GLY A O 1
ATOM 2966 N N . LYS A 1 388 ? 17.506 -41.807 13.779 1.00 43.25 388 LYS A N 1
ATOM 2967 C CA . LYS A 1 388 ? 18.365 -42.589 12.884 1.00 43.25 388 LYS A CA 1
ATOM 2968 C C . LYS A 1 388 ? 18.146 -42.158 11.431 1.00 43.25 388 LYS A C 1
ATOM 2970 O O . LYS A 1 388 ? 17.098 -41.627 11.076 1.00 43.25 388 LYS A O 1
ATOM 2975 N N . VAL A 1 389 ? 19.164 -42.356 10.594 1.00 47.53 389 VAL A N 1
ATOM 2976 C CA . VAL A 1 389 ? 19.023 -42.231 9.138 1.00 47.53 389 VAL A CA 1
ATOM 2977 C C . VAL A 1 389 ? 18.467 -43.556 8.630 1.00 47.53 389 VAL A C 1
ATOM 2979 O O . VAL A 1 389 ? 19.199 -44.542 8.558 1.00 47.53 389 VAL A O 1
ATOM 2982 N N . ASP A 1 390 ? 17.183 -43.578 8.295 1.00 45.06 390 ASP A N 1
ATOM 2983 C CA . ASP A 1 390 ? 16.560 -44.690 7.593 1.00 45.06 390 ASP A CA 1
ATOM 2984 C C . ASP A 1 390 ? 16.790 -44.512 6.090 1.00 45.06 390 ASP A C 1
ATOM 2986 O O . ASP A 1 390 ? 16.406 -43.516 5.473 1.00 45.06 390 ASP A O 1
ATOM 2990 N N . ARG A 1 391 ? 17.440 -45.497 5.472 1.00 48.53 391 ARG A N 1
ATOM 2991 C CA . ARG A 1 391 ? 17.423 -45.636 4.014 1.00 48.53 391 ARG A CA 1
ATOM 2992 C C . ARG A 1 391 ? 16.172 -46.438 3.664 1.00 48.53 391 ARG A C 1
ATOM 2994 O O . ARG A 1 391 ? 16.132 -47.620 4.019 1.00 48.53 391 ARG A O 1
ATOM 3001 N N . PRO A 1 392 ? 15.149 -45.861 3.009 1.00 48.06 392 PRO A N 1
ATOM 3002 C CA . PRO A 1 392 ? 14.051 -46.669 2.500 1.00 48.06 392 PRO A CA 1
ATOM 3003 C C . PRO A 1 392 ? 14.636 -47.764 1.587 1.00 48.06 392 PRO A C 1
ATOM 3005 O O . PRO A 1 392 ? 15.487 -47.447 0.747 1.00 48.06 392 PRO A O 1
ATOM 3008 N N . PRO A 1 393 ? 14.250 -49.047 1.745 1.00 46.59 393 PRO A N 1
ATOM 3009 C CA . PRO A 1 393 ? 14.544 -50.078 0.762 1.00 46.59 393 PRO A CA 1
ATOM 3010 C C . PRO A 1 393 ? 13.916 -49.632 -0.550 1.00 46.59 393 PRO A C 1
ATOM 3012 O O . PRO A 1 393 ? 12.704 -49.665 -0.739 1.00 46.59 393 PRO A O 1
ATOM 3015 N N . THR A 1 394 ? 14.758 -49.107 -1.421 1.00 61.59 394 THR A N 1
ATOM 3016 C CA . THR A 1 394 ? 14.365 -48.640 -2.737 1.00 61.59 394 THR A CA 1
ATOM 3017 C C . THR A 1 394 ? 14.211 -49.847 -3.647 1.00 61.59 394 THR A C 1
ATOM 3019 O O . THR A 1 394 ? 14.837 -50.885 -3.427 1.00 61.59 394 THR A O 1
ATOM 3022 N N . ARG A 1 395 ? 13.414 -49.691 -4.704 1.00 64.50 395 ARG A N 1
ATOM 3023 C CA . ARG A 1 395 ? 13.421 -50.501 -5.932 1.00 64.50 395 ARG A CA 1
ATOM 3024 C C . ARG A 1 395 ? 14.787 -51.156 -6.226 1.00 64.50 395 ARG A C 1
ATOM 3026 O O . ARG A 1 395 ? 14.843 -52.356 -6.469 1.00 64.50 395 ARG A O 1
ATOM 3033 N N . ASN A 1 396 ? 15.879 -50.405 -6.060 1.00 68.19 396 ASN A N 1
ATOM 3034 C CA . ASN A 1 396 ? 17.267 -50.850 -6.220 1.00 68.19 396 ASN A CA 1
ATOM 3035 C C . ASN A 1 396 ? 17.641 -52.107 -5.404 1.00 68.19 396 ASN A C 1
ATOM 3037 O O . ASN A 1 396 ? 18.454 -52.907 -5.856 1.00 68.19 396 ASN A O 1
ATOM 3041 N N . ALA A 1 397 ? 17.073 -52.311 -4.212 1.00 72.12 397 ALA A N 1
ATOM 3042 C CA . ALA A 1 397 ? 17.325 -53.491 -3.383 1.00 72.12 397 ALA A CA 1
ATOM 3043 C C . ALA A 1 397 ? 16.651 -54.753 -3.948 1.00 72.12 397 ALA A C 1
ATOM 3045 O O . ALA A 1 397 ? 17.268 -55.818 -3.967 1.00 72.12 397 ALA A O 1
ATOM 3046 N N . LEU A 1 398 ? 15.408 -54.642 -4.435 1.00 76.25 398 LEU A N 1
ATOM 3047 C CA . LEU A 1 398 ? 14.710 -55.758 -5.083 1.00 76.25 398 LEU A CA 1
ATOM 3048 C C . LEU A 1 398 ? 15.285 -56.033 -6.480 1.00 76.25 398 LEU A C 1
ATOM 3050 O O . LEU A 1 398 ? 15.474 -57.195 -6.837 1.00 76.25 398 LEU A O 1
ATOM 3054 N N . GLU A 1 399 ? 15.640 -54.989 -7.233 1.00 77.12 399 GLU A N 1
ATOM 3055 C CA . GLU A 1 399 ? 16.348 -55.108 -8.515 1.00 77.12 399 GLU A CA 1
ATOM 3056 C C . GLU A 1 399 ? 17.722 -55.758 -8.344 1.00 77.12 399 GLU A C 1
ATOM 3058 O O . GLU A 1 399 ? 18.045 -56.704 -9.064 1.00 77.12 399 GLU A O 1
ATOM 3063 N N . GLY A 1 400 ? 18.502 -55.320 -7.351 1.00 76.50 400 GLY A N 1
ATOM 3064 C CA . GLY A 1 400 ? 19.793 -55.917 -7.017 1.00 76.50 400 GLY A CA 1
ATOM 3065 C C . GLY A 1 400 ? 19.671 -57.387 -6.612 1.00 76.50 400 GLY A C 1
ATOM 3066 O O . GLY A 1 400 ? 20.479 -58.208 -7.039 1.00 76.50 400 GLY A O 1
ATOM 3067 N N . TYR A 1 401 ? 18.626 -57.742 -5.859 1.00 77.38 401 TYR A N 1
ATOM 3068 C CA . TYR A 1 401 ? 18.351 -59.129 -5.474 1.00 77.38 401 TYR A CA 1
ATOM 3069 C C . TYR A 1 401 ? 17.922 -60.004 -6.665 1.00 77.38 401 TYR A C 1
ATOM 3071 O O . TYR A 1 401 ? 18.387 -61.131 -6.818 1.00 77.38 401 TYR A O 1
ATOM 3079 N N . CYS A 1 402 ? 17.090 -59.480 -7.569 1.00 79.38 402 CYS A N 1
ATOM 3080 C CA . CYS A 1 402 ? 16.745 -60.170 -8.815 1.00 79.38 402 CYS A CA 1
ATOM 3081 C C . CYS A 1 402 ? 17.984 -60.392 -9.697 1.00 79.38 402 CYS A C 1
ATOM 3083 O O . CYS A 1 402 ? 18.143 -61.460 -10.292 1.00 79.38 402 CYS A O 1
ATOM 3085 N N . PHE A 1 403 ? 18.874 -59.397 -9.769 1.00 79.62 403 PHE A N 1
ATOM 3086 C CA . PHE A 1 403 ? 20.114 -59.483 -10.535 1.00 79.62 403 PHE A CA 1
ATOM 3087 C C . PHE A 1 403 ? 21.083 -60.517 -9.951 1.00 79.62 403 PHE A C 1
ATOM 3089 O O . PHE A 1 403 ? 21.623 -61.327 -10.705 1.00 79.62 403 PHE A O 1
ATOM 3096 N N . SER A 1 404 ? 21.262 -60.549 -8.626 1.00 77.00 404 SER A N 1
ATOM 3097 C CA . SER A 1 404 ? 22.149 -61.523 -7.978 1.00 77.00 404 SER A CA 1
ATOM 3098 C C . SER A 1 404 ? 21.656 -62.960 -8.156 1.00 77.00 404 SER A C 1
ATOM 3100 O O . SER A 1 404 ? 22.460 -63.846 -8.448 1.00 77.00 404 SER A O 1
ATOM 3102 N N . ILE A 1 405 ? 20.341 -63.198 -8.078 1.00 80.19 405 ILE A N 1
ATOM 3103 C CA . ILE A 1 405 ? 19.764 -64.519 -8.365 1.00 80.19 405 ILE A CA 1
ATOM 3104 C C . ILE A 1 405 ? 19.986 -64.899 -9.830 1.00 80.19 405 ILE A C 1
ATOM 3106 O O . ILE A 1 405 ? 20.391 -66.025 -10.111 1.00 80.19 405 ILE A O 1
ATOM 3110 N N . LYS A 1 406 ? 19.762 -63.973 -10.769 1.00 79.31 406 LYS A N 1
ATOM 3111 C CA . LYS A 1 406 ? 19.987 -64.230 -12.198 1.00 79.31 406 LYS A CA 1
ATOM 3112 C C . LYS A 1 406 ? 21.448 -64.592 -12.479 1.00 79.31 406 LYS A C 1
ATOM 3114 O O . LYS A 1 406 ? 21.709 -65.567 -13.173 1.00 79.31 406 LYS A O 1
ATOM 3119 N N . GLN A 1 407 ? 22.388 -63.880 -11.860 1.00 78.12 407 GLN A N 1
ATOM 3120 C CA . GLN A 1 407 ? 23.813 -64.192 -11.952 1.00 78.12 407 GLN A CA 1
ATOM 3121 C C . GLN A 1 407 ? 24.144 -65.569 -11.354 1.00 78.12 407 GLN A C 1
ATOM 3123 O O . GLN A 1 407 ? 24.907 -66.318 -11.954 1.00 78.12 407 GLN A O 1
ATOM 3128 N N . ALA A 1 408 ? 23.541 -65.936 -10.217 1.00 73.94 408 ALA A N 1
ATOM 3129 C CA . ALA A 1 408 ? 23.725 -67.253 -9.606 1.00 73.94 408 ALA A CA 1
ATOM 3130 C C . ALA A 1 408 ? 23.154 -68.399 -10.463 1.00 73.94 408 ALA A C 1
ATOM 3132 O O . ALA A 1 408 ? 23.704 -69.499 -10.463 1.00 73.94 408 ALA A O 1
ATOM 3133 N N . LEU A 1 409 ? 22.071 -68.157 -11.212 1.00 72.75 409 LEU A N 1
ATOM 3134 C CA . LEU A 1 409 ? 21.542 -69.125 -12.179 1.00 72.75 409 LEU A CA 1
ATOM 3135 C C . LEU A 1 409 ? 22.491 -69.325 -13.367 1.00 72.75 409 LEU A C 1
ATOM 3137 O O . LEU A 1 409 ? 22.566 -70.433 -13.904 1.00 72.75 409 LEU A O 1
ATOM 3141 N N . ASP A 1 410 ? 23.194 -68.276 -13.782 1.00 72.94 410 ASP A N 1
ATOM 3142 C CA . ASP A 1 410 ? 24.106 -68.293 -14.929 1.00 72.94 410 ASP A CA 1
ATOM 3143 C C . ASP A 1 410 ? 25.556 -68.666 -14.562 1.00 72.94 410 ASP A C 1
ATOM 3145 O O . ASP A 1 410 ? 26.381 -68.818 -15.459 1.00 72.94 410 ASP A O 1
ATOM 3149 N N . ASP A 1 411 ? 25.862 -68.873 -13.276 1.00 75.00 411 ASP A N 1
ATOM 3150 C CA . ASP A 1 411 ? 27.169 -69.343 -12.799 1.00 75.00 411 ASP A CA 1
ATOM 3151 C C . ASP A 1 411 ? 27.420 -70.797 -13.232 1.00 75.00 411 ASP A C 1
ATOM 3153 O O . ASP A 1 411 ? 26.683 -71.711 -12.849 1.00 75.00 411 ASP A O 1
ATOM 3157 N N . ASP A 1 412 ? 28.500 -71.025 -13.984 1.00 68.38 412 ASP A N 1
ATOM 3158 C CA . ASP A 1 412 ? 28.916 -72.332 -14.509 1.00 68.38 412 ASP A CA 1
ATOM 3159 C C . ASP A 1 412 ? 29.029 -73.432 -13.430 1.00 68.38 412 ASP A C 1
ATOM 3161 O O . ASP A 1 412 ? 28.896 -74.616 -13.734 1.00 68.38 412 ASP A O 1
ATOM 3165 N N . LYS A 1 413 ? 29.223 -73.081 -12.149 1.00 68.19 413 LYS A N 1
ATOM 3166 C CA . LYS A 1 413 ? 29.287 -74.051 -11.034 1.00 68.19 413 LYS A CA 1
ATOM 3167 C C . LYS A 1 413 ? 27.921 -74.516 -10.526 1.00 68.19 413 LYS A C 1
ATOM 3169 O O . LYS A 1 413 ? 27.826 -75.580 -9.902 1.00 68.19 413 LYS A O 1
ATOM 3174 N N . LEU A 1 414 ? 26.889 -73.703 -10.726 1.00 65.88 414 LEU A N 1
ATOM 3175 C CA . LEU A 1 414 ? 25.515 -73.944 -10.275 1.00 65.88 414 LEU A CA 1
ATOM 3176 C C . LEU A 1 414 ? 24.601 -74.320 -11.442 1.00 65.88 414 LEU A C 1
ATOM 3178 O O . LEU A 1 414 ? 23.571 -74.967 -11.232 1.00 65.88 414 LEU A O 1
ATOM 3182 N N . LYS A 1 415 ? 24.997 -73.966 -12.669 1.00 67.12 415 LYS A N 1
ATOM 3183 C CA . LYS A 1 415 ? 24.157 -74.065 -13.853 1.00 67.12 415 LYS A CA 1
ATOM 3184 C C . LYS A 1 415 ? 23.692 -75.485 -14.153 1.00 67.12 415 LYS A C 1
ATOM 3186 O O . LYS A 1 415 ? 22.512 -75.675 -14.440 1.00 67.12 415 LYS A O 1
ATOM 3191 N N . ASP A 1 416 ? 24.599 -76.444 -13.985 1.00 69.81 416 ASP A N 1
ATOM 3192 C CA . ASP A 1 416 ? 24.380 -77.873 -14.242 1.00 69.81 416 ASP A CA 1
ATOM 3193 C C . ASP A 1 416 ? 23.735 -78.621 -13.061 1.00 69.81 416 ASP A C 1
ATOM 3195 O O . ASP A 1 416 ? 23.385 -79.794 -13.184 1.00 69.81 416 ASP A O 1
ATOM 3199 N N . LYS A 1 417 ? 23.590 -77.965 -11.899 1.00 71.06 417 LYS A N 1
ATOM 3200 C CA . LYS A 1 417 ? 23.036 -78.571 -10.673 1.00 71.06 417 LYS A CA 1
ATOM 3201 C C . LYS A 1 417 ? 21.591 -78.174 -10.388 1.00 71.06 417 LYS A C 1
ATOM 3203 O O . LYS A 1 417 ? 20.945 -78.814 -9.564 1.00 71.06 417 LYS A O 1
ATOM 3208 N N . ILE A 1 418 ? 21.103 -77.119 -11.033 1.00 75.56 418 ILE A N 1
ATOM 3209 C CA . ILE A 1 418 ? 19.710 -76.679 -10.959 1.00 75.56 418 ILE A CA 1
ATOM 3210 C C . ILE A 1 418 ? 18.976 -77.312 -12.135 1.00 75.56 418 ILE A C 1
ATOM 3212 O O . ILE A 1 418 ? 19.399 -77.157 -13.282 1.00 75.56 418 ILE A O 1
ATOM 3216 N N . ASP A 1 419 ? 17.885 -78.023 -11.863 1.00 79.44 419 ASP A N 1
ATOM 3217 C CA . ASP A 1 419 ? 17.112 -78.635 -12.934 1.00 79.44 419 ASP A CA 1
ATOM 3218 C C . ASP A 1 419 ? 16.482 -77.571 -13.859 1.00 79.44 419 ASP A C 1
ATOM 3220 O O . ASP A 1 419 ? 16.276 -76.406 -13.498 1.00 79.44 419 ASP A O 1
ATOM 3224 N N . ALA A 1 420 ? 16.207 -77.958 -15.106 1.00 77.00 420 ALA A N 1
ATOM 3225 C CA . ALA A 1 420 ? 15.693 -77.029 -16.110 1.00 77.00 420 ALA A CA 1
ATOM 3226 C C . ALA A 1 420 ? 14.304 -76.458 -15.751 1.00 77.00 420 ALA A C 1
ATOM 3228 O O . ALA A 1 420 ? 13.963 -75.362 -16.197 1.00 77.00 420 ALA A O 1
ATOM 3229 N N . SER A 1 421 ? 13.519 -77.176 -14.939 1.00 77.50 421 SER A N 1
ATOM 3230 C CA . SER A 1 421 ? 12.168 -76.785 -14.522 1.00 77.50 421 SER A CA 1
ATOM 3231 C C . SER A 1 421 ? 12.206 -75.707 -13.432 1.00 77.50 421 SER A C 1
ATOM 3233 O O . SER A 1 421 ? 11.507 -74.695 -13.518 1.00 77.50 421 SER A O 1
ATOM 3235 N N . ASP A 1 422 ? 13.070 -75.877 -12.438 1.00 80.69 422 ASP A N 1
ATOM 3236 C CA . ASP A 1 422 ? 13.332 -74.956 -11.338 1.00 80.69 422 ASP A CA 1
ATOM 3237 C C . ASP A 1 422 ? 13.986 -73.674 -11.860 1.00 80.69 422 ASP A C 1
ATOM 3239 O O . ASP A 1 422 ? 13.576 -72.571 -11.491 1.00 80.69 422 ASP A O 1
ATOM 3243 N N . ARG A 1 423 ? 14.929 -73.795 -12.807 1.00 80.38 423 ARG A N 1
ATOM 3244 C CA . ARG A 1 423 ? 15.506 -72.641 -13.513 1.00 80.38 423 ARG A CA 1
ATOM 3245 C C . ARG A 1 423 ? 14.426 -71.827 -14.222 1.00 80.38 423 ARG A C 1
ATOM 3247 O O . ARG A 1 423 ? 14.359 -70.618 -14.019 1.00 80.38 423 ARG A O 1
ATOM 3254 N N . ALA A 1 424 ? 13.574 -72.476 -15.018 1.00 81.25 424 ALA A N 1
ATOM 3255 C CA . ALA A 1 424 ? 12.489 -71.793 -15.722 1.00 81.25 424 ALA A CA 1
ATOM 3256 C C . ALA A 1 424 ? 11.518 -71.106 -14.746 1.00 81.25 424 ALA A C 1
ATOM 3258 O O . ALA A 1 424 ? 11.094 -69.976 -14.986 1.00 81.25 424 ALA A O 1
ATOM 3259 N N . THR A 1 425 ? 11.225 -71.752 -13.614 1.00 82.12 425 THR A N 1
ATOM 3260 C CA . THR A 1 425 ? 10.345 -71.215 -12.566 1.00 82.12 425 THR A CA 1
ATOM 3261 C C . THR A 1 425 ? 10.927 -69.958 -11.913 1.00 82.12 425 THR A C 1
ATOM 3263 O O . THR A 1 425 ? 10.218 -68.960 -11.757 1.00 82.12 425 THR A O 1
ATOM 3266 N N . ILE A 1 426 ? 12.220 -69.961 -11.566 1.00 82.19 426 ILE A N 1
ATOM 3267 C CA . ILE A 1 426 ? 12.884 -68.793 -10.967 1.00 82.19 426 ILE A CA 1
ATOM 3268 C C . ILE A 1 426 ? 12.990 -67.652 -11.988 1.00 82.19 426 ILE A C 1
ATOM 3270 O O . ILE A 1 426 ? 12.682 -66.508 -11.653 1.00 82.19 426 ILE A O 1
ATOM 3274 N N . THR A 1 427 ? 13.371 -67.945 -13.237 1.00 82.94 427 THR A N 1
ATOM 3275 C CA . THR A 1 427 ? 13.466 -66.929 -14.297 1.00 82.94 427 THR A CA 1
ATOM 3276 C C . THR A 1 427 ? 12.114 -66.265 -14.562 1.00 82.94 427 THR A C 1
ATOM 3278 O O . THR A 1 427 ? 12.045 -65.038 -14.577 1.00 82.94 427 THR A O 1
ATOM 3281 N N . ALA A 1 428 ? 11.029 -67.042 -14.663 1.00 85.88 428 ALA A N 1
ATOM 3282 C CA . ALA A 1 428 ? 9.682 -66.501 -14.848 1.00 85.88 428 ALA A CA 1
ATOM 3283 C C . ALA A 1 428 ? 9.253 -65.591 -13.684 1.00 85.88 428 ALA A C 1
ATOM 3285 O O . ALA A 1 428 ? 8.647 -64.541 -13.905 1.00 85.88 428 ALA A O 1
ATOM 3286 N N . LYS A 1 429 ? 9.604 -65.947 -12.438 1.00 85.25 429 LYS A N 1
ATOM 3287 C CA . LYS A 1 429 ? 9.281 -65.109 -11.275 1.00 85.25 429 LYS A CA 1
ATOM 3288 C C . LYS A 1 429 ? 10.087 -63.808 -11.248 1.00 85.25 429 LYS A C 1
ATOM 3290 O O . LYS A 1 429 ? 9.540 -62.770 -10.882 1.00 85.25 429 LYS A O 1
ATOM 3295 N N . ILE A 1 430 ? 11.356 -63.842 -11.657 1.00 85.19 430 ILE A N 1
ATOM 3296 C CA . ILE A 1 430 ? 12.184 -62.634 -11.791 1.00 85.19 430 ILE A CA 1
ATOM 3297 C C . ILE A 1 430 ? 11.595 -61.692 -12.846 1.00 85.19 430 ILE A C 1
ATOM 3299 O O . ILE A 1 430 ? 11.482 -60.496 -12.587 1.00 85.19 430 ILE A O 1
ATOM 3303 N N . GLU A 1 431 ? 11.169 -62.214 -13.998 1.00 84.62 431 GLU A N 1
ATOM 3304 C CA . GLU A 1 431 ? 10.530 -61.413 -15.052 1.00 84.62 431 GLU A CA 1
ATOM 3305 C C . GLU A 1 431 ? 9.197 -60.802 -14.589 1.00 84.62 431 GLU A C 1
ATOM 3307 O O . GLU A 1 431 ? 8.931 -59.626 -14.846 1.00 84.62 431 GLU A O 1
ATOM 3312 N N . GLU A 1 432 ? 8.381 -61.557 -13.843 1.00 85.75 432 GLU A N 1
ATOM 3313 C CA . GLU A 1 432 ? 7.155 -61.045 -13.214 1.00 85.75 432 GLU A CA 1
ATOM 3314 C C . GLU A 1 432 ? 7.462 -59.881 -12.258 1.00 85.75 432 GLU A C 1
ATOM 3316 O O . GLU A 1 432 ? 6.779 -58.855 -12.285 1.00 85.75 432 GLU A O 1
ATOM 3321 N N . MET A 1 433 ? 8.508 -60.013 -11.437 1.00 82.06 433 MET A N 1
ATOM 3322 C CA . MET A 1 433 ? 8.916 -58.969 -10.496 1.00 82.06 433 MET A CA 1
ATOM 3323 C C . MET A 1 433 ? 9.478 -57.739 -11.194 1.00 82.06 433 MET A C 1
ATOM 3325 O O . MET A 1 433 ? 9.139 -56.629 -10.796 1.00 82.06 433 MET A O 1
ATOM 3329 N N . GLN A 1 434 ? 10.275 -57.909 -12.249 1.00 82.00 434 GLN A N 1
ATOM 3330 C CA . GLN A 1 434 ? 10.767 -56.797 -13.067 1.00 82.00 434 GLN A CA 1
ATOM 3331 C C . GLN A 1 434 ? 9.604 -56.017 -13.685 1.00 82.00 434 GLN A C 1
ATOM 3333 O O . GLN A 1 434 ? 9.512 -54.804 -13.511 1.00 82.00 434 GLN A O 1
ATOM 3338 N N . LYS A 1 435 ? 8.635 -56.721 -14.280 1.00 83.75 435 LYS A N 1
ATOM 3339 C CA . LYS A 1 435 ? 7.432 -56.099 -14.847 1.00 83.75 435 LYS A CA 1
ATOM 3340 C C . LYS A 1 435 ? 6.575 -55.397 -13.789 1.00 83.75 435 LYS A C 1
ATOM 3342 O O . LYS A 1 435 ? 6.009 -54.331 -14.050 1.00 83.75 435 LYS A O 1
ATOM 3347 N N . TRP A 1 436 ? 6.474 -55.981 -12.594 1.00 83.31 436 TRP A N 1
ATOM 3348 C CA . TRP A 1 436 ? 5.785 -55.354 -11.469 1.00 83.31 436 TRP A CA 1
ATOM 3349 C C . TRP A 1 436 ? 6.502 -54.072 -11.025 1.00 83.31 436 TRP A C 1
ATOM 3351 O O . TRP A 1 436 ? 5.835 -53.051 -10.879 1.00 83.31 436 TRP A O 1
ATOM 3361 N N . MET A 1 437 ? 7.834 -54.081 -10.900 1.00 78.81 437 MET A N 1
ATOM 3362 C CA . MET A 1 437 ? 8.632 -52.902 -10.527 1.00 78.81 437 MET A CA 1
ATOM 3363 C C . MET A 1 437 ? 8.551 -51.772 -11.562 1.00 78.81 437 MET A C 1
ATOM 3365 O O . MET A 1 437 ? 8.518 -50.602 -11.182 1.00 78.81 437 MET A O 1
ATOM 3369 N N . ASP A 1 438 ? 8.458 -52.100 -12.853 1.00 76.31 438 ASP A N 1
ATOM 3370 C CA . ASP A 1 438 ? 8.299 -51.099 -13.916 1.00 76.31 438 ASP A CA 1
ATOM 3371 C C . ASP A 1 438 ? 6.923 -50.420 -13.894 1.00 76.31 438 ASP A C 1
ATOM 3373 O O . ASP A 1 438 ? 6.807 -49.242 -14.228 1.00 76.31 438 ASP A O 1
ATOM 3377 N N . THR A 1 439 ? 5.884 -51.142 -13.463 1.00 74.88 439 THR A N 1
ATOM 3378 C CA . THR A 1 439 ? 4.507 -50.617 -13.396 1.00 74.88 439 THR A CA 1
ATOM 3379 C C . THR A 1 439 ? 4.200 -49.944 -12.051 1.00 74.88 439 THR A C 1
ATOM 3381 O O . THR A 1 439 ? 3.305 -49.109 -11.972 1.00 74.88 439 THR A O 1
ATOM 3384 N N . ASN A 1 440 ? 4.949 -50.278 -10.996 1.00 73.62 440 ASN A N 1
ATOM 3385 C CA . ASN A 1 440 ? 4.699 -49.854 -9.615 1.00 73.62 440 ASN A CA 1
ATOM 3386 C C . ASN A 1 440 ? 5.921 -49.121 -9.030 1.00 73.62 440 ASN A C 1
ATOM 3388 O O . ASN A 1 440 ? 6.422 -49.425 -7.950 1.00 73.62 440 ASN A O 1
ATOM 3392 N N . SER A 1 441 ? 6.433 -48.142 -9.780 1.00 58.88 441 SER A N 1
ATOM 3393 C CA . SER A 1 441 ? 7.670 -47.415 -9.462 1.00 58.88 441 SER A CA 1
ATOM 3394 C C . SER A 1 441 ? 7.592 -46.521 -8.214 1.00 58.88 441 SER A C 1
ATOM 3396 O O . SER A 1 441 ? 8.634 -46.110 -7.706 1.00 58.88 441 SER A O 1
ATOM 3398 N N . LEU A 1 442 ? 6.382 -46.244 -7.714 1.00 57.91 442 LEU A N 1
ATOM 3399 C CA . LEU A 1 442 ? 6.101 -45.404 -6.541 1.00 57.91 442 LEU A CA 1
ATOM 3400 C C . LEU A 1 442 ? 5.459 -46.185 -5.374 1.00 57.91 442 LEU A C 1
ATOM 3402 O O . LEU A 1 442 ? 4.872 -45.570 -4.488 1.00 57.91 442 LEU A O 1
ATOM 3406 N N . SER A 1 443 ? 5.536 -47.520 -5.382 1.00 70.00 443 SER A N 1
ATOM 3407 C CA . SER A 1 443 ? 4.969 -48.375 -4.328 1.00 70.00 443 SER A CA 1
ATOM 3408 C C . SER A 1 443 ? 5.598 -48.160 -2.946 1.00 70.00 443 SER A C 1
ATOM 3410 O O . SER A 1 443 ? 6.742 -47.720 -2.815 1.00 70.00 443 SER A O 1
ATOM 3412 N N . GLU A 1 444 ? 4.852 -48.508 -1.897 1.00 63.41 444 GLU A N 1
ATOM 3413 C CA . GLU A 1 444 ? 5.308 -48.403 -0.508 1.00 63.41 444 GLU A CA 1
ATOM 3414 C C . GLU A 1 444 ? 6.341 -49.492 -0.152 1.00 63.41 444 GLU A C 1
ATOM 3416 O O . GLU A 1 444 ? 6.422 -50.555 -0.779 1.00 63.41 444 GLU A O 1
ATOM 3421 N N . LYS A 1 445 ? 7.157 -49.235 0.878 1.00 66.38 445 LYS A N 1
ATOM 3422 C CA . LYS A 1 445 ? 8.249 -50.120 1.330 1.00 66.38 445 LYS A CA 1
ATOM 3423 C C . LYS A 1 445 ? 7.761 -51.544 1.619 1.00 66.38 445 LYS A C 1
ATOM 3425 O O . LYS A 1 445 ? 8.428 -52.520 1.270 1.00 66.38 445 LYS A O 1
ATOM 3430 N N . GLU A 1 446 ? 6.604 -51.656 2.254 1.00 71.56 446 GLU A N 1
ATOM 3431 C CA . GLU A 1 446 ? 5.964 -52.903 2.655 1.00 71.56 446 GLU A CA 1
ATOM 3432 C C . GLU A 1 446 ? 5.643 -53.787 1.441 1.00 71.56 446 GLU A C 1
ATOM 3434 O O . GLU A 1 446 ? 5.776 -55.012 1.514 1.00 71.56 446 GLU A O 1
ATOM 3439 N N . GLU A 1 447 ? 5.297 -53.183 0.301 1.00 74.38 447 GLU A N 1
ATOM 3440 C CA . GLU A 1 447 ? 4.997 -53.900 -0.941 1.00 74.38 447 GLU A CA 1
ATOM 3441 C C . GLU A 1 447 ? 6.266 -54.471 -1.584 1.00 74.38 447 GLU A C 1
ATOM 3443 O O . GLU A 1 447 ? 6.287 -55.638 -1.990 1.00 74.38 447 GLU A O 1
ATOM 3448 N N . PHE A 1 448 ? 7.356 -53.694 -1.609 1.00 73.56 448 PHE A N 1
ATOM 3449 C CA . PHE A 1 448 ? 8.658 -54.169 -2.088 1.00 73.56 448 PHE A CA 1
ATOM 3450 C C . PHE A 1 448 ? 9.215 -55.296 -1.205 1.00 73.56 448 PHE A C 1
ATOM 3452 O O . PHE A 1 448 ? 9.738 -56.290 -1.719 1.00 73.56 448 PHE A O 1
ATOM 3459 N N . GLU A 1 449 ? 9.063 -55.196 0.119 1.00 74.12 449 GLU A N 1
ATOM 3460 C CA . GLU A 1 449 ? 9.436 -56.277 1.037 1.00 74.12 449 GLU A CA 1
ATOM 3461 C C . GLU A 1 449 ? 8.572 -57.527 0.848 1.00 74.12 449 GLU A C 1
ATOM 3463 O O . GLU A 1 449 ? 9.102 -58.643 0.874 1.00 74.12 449 GLU A O 1
ATOM 3468 N N . HIS A 1 450 ? 7.263 -57.364 0.635 1.00 80.31 450 HIS A N 1
ATOM 3469 C CA . HIS A 1 450 ? 6.364 -58.478 0.347 1.00 80.31 450 HIS A CA 1
ATOM 3470 C C . HIS A 1 450 ? 6.798 -59.208 -0.928 1.00 80.31 450 HIS A C 1
ATOM 3472 O O . HIS A 1 450 ? 6.975 -60.429 -0.906 1.00 80.31 450 HIS A O 1
ATOM 3478 N N . LYS A 1 451 ? 7.066 -58.465 -2.009 1.00 80.38 451 LYS A N 1
ATOM 3479 C CA . LYS A 1 451 ? 7.555 -59.028 -3.275 1.00 80.38 451 LYS A CA 1
ATOM 3480 C C . LYS A 1 451 ? 8.889 -59.748 -3.105 1.00 80.38 451 LYS A C 1
ATOM 3482 O O . LYS A 1 451 ? 9.031 -60.871 -3.580 1.00 80.38 451 LYS A O 1
ATOM 3487 N N . ARG A 1 452 ? 9.831 -59.192 -2.340 1.00 76.81 452 ARG A N 1
ATOM 3488 C CA . ARG A 1 452 ? 11.100 -59.870 -2.018 1.00 76.81 452 ARG A CA 1
ATOM 3489 C C . ARG A 1 452 ? 10.878 -61.219 -1.323 1.00 76.81 452 ARG A C 1
ATOM 3491 O O . ARG A 1 452 ? 11.471 -62.218 -1.724 1.00 76.81 452 ARG A O 1
ATOM 3498 N N . ARG A 1 453 ? 9.983 -61.269 -0.328 1.00 79.25 453 ARG A N 1
ATOM 3499 C CA . ARG A 1 453 ? 9.641 -62.511 0.394 1.00 79.25 453 ARG A CA 1
ATOM 3500 C C . ARG A 1 453 ? 8.971 -63.548 -0.511 1.00 79.25 453 ARG A C 1
ATOM 3502 O O . ARG A 1 453 ? 9.166 -64.744 -0.303 1.00 79.25 453 ARG A O 1
ATOM 3509 N N . GLU A 1 454 ? 8.189 -63.126 -1.508 1.00 82.00 454 GLU A N 1
ATOM 3510 C CA . GLU A 1 454 ? 7.630 -64.042 -2.515 1.00 82.00 454 GLU A CA 1
ATOM 3511 C C . GLU A 1 454 ? 8.733 -64.722 -3.339 1.00 82.00 454 GLU A C 1
ATOM 3513 O O . GLU A 1 454 ? 8.619 -65.914 -3.623 1.00 82.00 454 GLU A O 1
ATOM 3518 N N . LEU A 1 455 ? 9.814 -64.004 -3.675 1.00 81.19 455 LEU A N 1
ATOM 3519 C CA . LEU A 1 455 ? 10.946 -64.567 -4.420 1.00 81.19 455 LEU A CA 1
ATOM 3520 C C . LEU A 1 455 ? 11.747 -65.540 -3.557 1.00 81.19 455 LEU A C 1
ATOM 3522 O O . LEU A 1 455 ? 12.047 -66.650 -3.991 1.00 81.19 455 LEU A O 1
ATOM 3526 N N . GLU A 1 456 ? 12.043 -65.149 -2.315 1.00 79.25 456 GLU A N 1
ATOM 3527 C CA . GLU A 1 456 ? 12.787 -65.963 -1.346 1.00 79.25 456 GLU A CA 1
ATOM 3528 C C . GLU A 1 456 ? 12.112 -67.316 -1.089 1.00 79.25 456 GLU A C 1
ATOM 3530 O O . GLU A 1 456 ? 12.789 -68.342 -1.008 1.00 79.25 456 GLU A O 1
ATOM 3535 N N . LYS A 1 457 ? 10.774 -67.348 -1.009 1.00 81.12 457 LYS A N 1
ATOM 3536 C CA . LYS A 1 457 ? 10.006 -68.591 -0.819 1.00 81.12 457 LYS A CA 1
ATOM 3537 C C . LYS A 1 457 ? 10.183 -69.593 -1.958 1.00 81.12 457 LYS A C 1
ATOM 3539 O O . LYS A 1 457 ? 10.056 -70.789 -1.715 1.00 81.12 457 LYS A O 1
ATOM 3544 N N . ILE A 1 458 ? 10.458 -69.119 -3.171 1.00 80.81 458 ILE A N 1
ATOM 3545 C CA . ILE A 1 458 ? 10.678 -69.968 -4.347 1.00 80.81 458 ILE A CA 1
ATOM 3546 C C . ILE A 1 458 ? 12.163 -70.320 -4.464 1.00 80.81 458 ILE A C 1
ATOM 3548 O O . ILE A 1 458 ? 12.513 -71.479 -4.666 1.00 80.81 458 ILE A O 1
ATOM 3552 N N . PHE A 1 459 ? 13.044 -69.338 -4.279 1.00 78.75 459 PHE A N 1
ATOM 3553 C CA . PHE A 1 459 ? 14.481 -69.497 -4.476 1.00 78.75 459 PHE A CA 1
ATOM 3554 C C . PHE A 1 459 ? 15.169 -70.322 -3.373 1.00 78.75 459 PHE A C 1
ATOM 3556 O O . PHE A 1 459 ? 15.966 -71.214 -3.672 1.00 78.75 459 PHE A O 1
ATOM 3563 N N . ASN A 1 460 ? 14.843 -70.083 -2.096 1.00 77.75 460 ASN A N 1
ATOM 3564 C CA . ASN A 1 460 ? 15.541 -70.707 -0.963 1.00 77.75 460 ASN A CA 1
ATOM 3565 C C . ASN A 1 460 ? 15.407 -72.245 -0.910 1.00 77.75 460 ASN A C 1
ATOM 3567 O O . ASN A 1 460 ? 16.404 -72.913 -0.621 1.00 77.75 460 ASN A O 1
ATOM 3571 N N . PRO A 1 461 ? 14.236 -72.853 -1.193 1.00 77.38 461 PRO A N 1
ATOM 3572 C CA . PRO A 1 461 ? 14.113 -74.311 -1.243 1.00 77.38 461 PRO A CA 1
ATOM 3573 C C . PRO A 1 461 ? 14.927 -74.947 -2.376 1.00 77.38 461 PRO A C 1
ATOM 3575 O O . PRO A 1 461 ? 15.488 -76.026 -2.189 1.00 77.38 461 PRO A O 1
ATOM 3578 N N . ILE A 1 462 ? 15.013 -74.277 -3.528 1.00 75.38 462 ILE A N 1
ATOM 3579 C CA . ILE A 1 462 ? 15.730 -74.768 -4.712 1.00 75.38 462 ILE A CA 1
ATOM 3580 C C . ILE A 1 462 ? 17.237 -74.736 -4.449 1.00 75.38 462 ILE A C 1
ATOM 3582 O O . ILE A 1 462 ? 17.912 -75.757 -4.583 1.00 75.38 462 ILE A O 1
ATOM 3586 N N . ILE A 1 463 ? 17.763 -73.6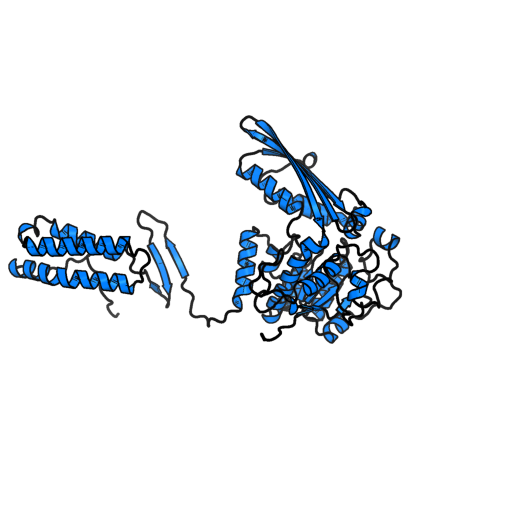06 -3.964 1.00 70.06 463 ILE A N 1
ATOM 3587 C CA . ILE A 1 463 ? 19.195 -73.486 -3.670 1.00 70.06 463 ILE A CA 1
ATOM 3588 C C . ILE A 1 463 ? 19.614 -74.431 -2.529 1.00 70.06 463 ILE A C 1
ATOM 3590 O O . ILE A 1 463 ? 20.660 -75.074 -2.601 1.00 70.06 463 ILE A O 1
ATOM 3594 N N . SER A 1 464 ? 18.767 -74.609 -1.508 1.00 69.88 464 SER A N 1
ATOM 3595 C CA . SER A 1 464 ? 19.051 -75.519 -0.388 1.00 69.88 464 SER A CA 1
ATOM 3596 C C . SER A 1 464 ? 19.183 -76.979 -0.835 1.00 69.88 464 SER A C 1
ATOM 3598 O O . SER A 1 464 ? 20.079 -77.677 -0.359 1.00 69.88 464 SER A O 1
ATOM 3600 N N . LYS A 1 465 ? 18.353 -77.440 -1.784 1.00 68.94 465 LYS A N 1
ATOM 3601 C CA . LYS A 1 465 ? 18.476 -78.784 -2.380 1.00 68.94 465 LYS A CA 1
ATOM 3602 C C . LYS A 1 465 ? 19.790 -78.957 -3.146 1.00 68.94 465 LYS A C 1
ATOM 3604 O O . LYS A 1 465 ? 20.440 -79.993 -3.020 1.00 68.94 465 LYS A O 1
ATOM 3609 N N . VAL A 1 466 ? 20.205 -77.934 -3.892 1.00 67.62 466 VAL A N 1
ATOM 3610 C CA . VAL A 1 466 ? 21.454 -77.940 -4.671 1.00 67.62 466 VAL A CA 1
ATOM 3611 C C . VAL A 1 466 ? 22.686 -78.023 -3.766 1.00 67.62 466 VAL A C 1
ATOM 3613 O O . VAL A 1 466 ? 23.612 -78.782 -4.055 1.00 67.62 466 VAL A O 1
ATOM 3616 N N . TYR A 1 467 ? 22.687 -77.305 -2.638 1.00 64.25 467 TYR A N 1
ATOM 3617 C CA . TYR A 1 467 ? 23.784 -77.364 -1.667 1.00 64.25 467 TYR A CA 1
ATOM 3618 C C . TYR A 1 467 ? 23.787 -78.664 -0.843 1.00 64.25 467 TYR A C 1
ATOM 3620 O O . TYR A 1 467 ? 24.860 -79.219 -0.606 1.00 64.25 467 TYR A O 1
ATOM 3628 N N . GLN A 1 468 ? 22.621 -79.215 -0.480 1.00 57.03 468 GLN A N 1
ATOM 3629 C CA . GLN A 1 468 ? 22.531 -80.514 0.210 1.00 57.03 468 GLN A CA 1
ATOM 3630 C C . GLN A 1 468 ? 22.970 -81.696 -0.671 1.00 57.03 468 GLN A C 1
ATOM 3632 O O . GLN A 1 468 ? 23.567 -82.642 -0.161 1.00 57.03 468 GLN A O 1
ATOM 3637 N N . GLY A 1 469 ? 22.744 -81.635 -1.988 1.00 52.69 469 GLY A N 1
ATOM 3638 C CA . GLY A 1 469 ? 23.213 -82.650 -2.940 1.00 52.69 469 GLY A CA 1
ATOM 3639 C C . GLY A 1 469 ? 24.713 -82.586 -3.264 1.00 52.69 469 GLY A C 1
ATOM 3640 O O . GLY A 1 469 ? 25.262 -83.547 -3.796 1.00 52.69 469 GLY A O 1
ATOM 3641 N N . ALA A 1 470 ? 25.395 -81.479 -2.942 1.00 50.72 470 ALA A N 1
ATOM 3642 C CA . ALA A 1 470 ? 26.790 -81.229 -3.319 1.00 50.72 470 ALA A CA 1
ATOM 3643 C C . ALA A 1 470 ? 27.825 -81.506 -2.206 1.00 50.72 470 ALA A C 1
ATOM 3645 O O . ALA A 1 470 ? 29.010 -81.254 -2.420 1.00 50.72 470 ALA A O 1
ATOM 3646 N N . GLY A 1 471 ? 27.412 -82.024 -1.040 1.00 42.50 471 GLY A N 1
ATOM 3647 C CA . GLY A 1 471 ? 28.332 -82.481 0.014 1.00 42.50 471 GLY A CA 1
ATOM 3648 C C . GLY A 1 471 ? 29.193 -81.389 0.668 1.00 42.50 471 GLY A C 1
ATOM 3649 O O . GLY A 1 471 ? 30.260 -81.696 1.193 1.00 42.50 471 GLY A O 1
ATOM 3650 N N . GLY A 1 472 ? 28.755 -80.127 0.647 1.00 39.81 472 GLY A N 1
ATOM 3651 C CA . GLY A 1 472 ? 29.432 -79.006 1.305 1.00 39.81 472 GLY A CA 1
ATOM 3652 C C . GLY A 1 472 ? 28.517 -78.322 2.318 1.00 39.81 472 GLY A C 1
ATOM 3653 O O . GLY A 1 472 ? 27.341 -78.103 2.037 1.00 39.81 472 GLY A O 1
ATOM 3654 N N . ALA A 1 473 ? 29.046 -77.985 3.499 1.00 32.66 473 ALA A N 1
ATOM 3655 C CA . ALA A 1 473 ? 28.343 -77.146 4.470 1.00 32.66 473 ALA A CA 1
ATOM 3656 C C . ALA A 1 473 ? 27.897 -75.825 3.808 1.00 32.66 473 ALA A C 1
ATOM 3658 O O . ALA A 1 473 ? 28.623 -75.320 2.946 1.00 32.66 473 ALA A O 1
ATOM 3659 N N . PRO A 1 474 ? 26.741 -75.249 4.189 1.00 33.84 474 PRO A N 1
ATOM 3660 C CA . PRO A 1 474 ? 26.297 -73.979 3.640 1.00 33.84 474 PRO A CA 1
ATOM 3661 C C . PRO A 1 474 ? 27.272 -72.892 4.094 1.00 33.84 474 PRO A C 1
ATOM 3663 O O . PRO A 1 474 ? 27.164 -72.353 5.194 1.00 33.84 474 PRO A O 1
ATOM 3666 N N . THR A 1 475 ? 28.251 -72.564 3.257 1.00 32.12 475 THR A N 1
ATOM 3667 C CA . THR A 1 475 ? 28.929 -71.280 3.362 1.00 32.12 475 THR A CA 1
ATOM 3668 C C . THR A 1 475 ? 27.877 -70.243 3.020 1.00 32.12 475 THR A C 1
ATOM 3670 O O . THR A 1 475 ? 27.476 -70.121 1.861 1.00 32.12 475 THR A O 1
ATOM 3673 N N . TYR A 1 476 ? 27.389 -69.546 4.047 1.00 33.72 476 TYR A N 1
ATOM 3674 C CA . TYR A 1 476 ? 26.739 -68.255 3.880 1.00 33.72 476 TYR A CA 1
ATOM 3675 C C . TYR A 1 476 ? 27.535 -67.483 2.826 1.00 33.72 476 TYR A C 1
ATOM 3677 O O . TYR A 1 476 ? 28.744 -67.306 2.976 1.00 33.72 476 TYR A O 1
ATOM 3685 N N . VAL A 1 477 ? 26.879 -67.069 1.742 1.00 34.09 477 VAL A N 1
ATOM 3686 C CA . VAL A 1 477 ? 27.461 -66.079 0.839 1.00 34.09 477 VAL A CA 1
ATOM 3687 C C . VAL A 1 477 ? 27.473 -64.780 1.634 1.00 34.09 477 VAL A C 1
ATOM 3689 O O . VAL A 1 477 ? 26.492 -64.034 1.676 1.00 34.09 477 VAL A O 1
ATOM 3692 N N . GLU A 1 478 ? 28.553 -64.585 2.381 1.00 31.25 478 GLU A N 1
ATOM 3693 C CA . GLU A 1 478 ? 28.819 -63.377 3.137 1.00 31.25 478 GLU A CA 1
ATOM 3694 C C . GLU A 1 478 ? 28.897 -62.231 2.121 1.00 31.25 478 GLU A C 1
ATOM 3696 O O . GLU A 1 478 ? 29.803 -62.172 1.292 1.00 31.25 478 GLU A O 1
ATOM 3701 N N . GLY A 1 479 ? 27.850 -61.399 2.101 1.00 34.12 479 GLY A N 1
ATOM 3702 C CA . GLY A 1 479 ? 27.712 -60.275 1.173 1.00 34.12 479 GLY A CA 1
ATOM 3703 C C . GLY A 1 479 ? 26.361 -60.131 0.462 1.00 34.12 479 GLY A C 1
ATOM 3704 O O . GLY A 1 479 ? 26.154 -59.103 -0.173 1.00 34.12 479 GLY A O 1
ATOM 3705 N N . CYS A 1 480 ? 25.424 -61.088 0.564 1.00 28.83 480 CYS A N 1
ATOM 3706 C CA . CYS A 1 480 ? 24.156 -61.019 -0.196 1.00 28.83 480 CYS A CA 1
ATOM 3707 C C . CYS A 1 480 ? 22.874 -60.755 0.625 1.00 28.83 480 CYS A C 1
ATOM 3709 O O . CYS A 1 480 ? 21.789 -60.703 0.054 1.00 28.83 480 CYS A O 1
ATOM 3711 N N . PHE A 1 481 ? 22.966 -60.529 1.940 1.00 33.09 481 PHE A N 1
ATOM 3712 C CA . PHE A 1 481 ? 21.818 -60.136 2.770 1.00 33.09 481 PHE A CA 1
ATOM 3713 C C . PHE A 1 481 ? 22.226 -59.050 3.778 1.00 33.09 481 PHE A C 1
ATOM 3715 O O . PHE A 1 481 ? 23.164 -59.280 4.543 1.00 33.09 481 PHE A O 1
ATOM 3722 N N . PRO A 1 482 ? 21.536 -57.893 3.853 1.00 32.88 482 PRO A N 1
ATOM 3723 C CA . PRO A 1 482 ? 21.641 -57.024 5.017 1.00 32.88 482 PRO A CA 1
ATOM 3724 C C . PRO A 1 482 ? 21.006 -57.769 6.197 1.00 32.88 482 PRO A C 1
ATOM 3726 O O . PRO A 1 482 ? 19.789 -57.947 6.259 1.00 32.88 482 PRO A O 1
ATOM 3729 N N . GLY A 1 483 ? 21.850 -58.281 7.091 1.00 30.16 483 GLY A N 1
ATOM 3730 C CA . GLY A 1 483 ? 21.430 -58.976 8.299 1.00 30.16 483 GLY A CA 1
ATOM 3731 C C . GLY A 1 483 ? 20.654 -58.063 9.245 1.00 30.16 483 GLY A C 1
ATOM 3732 O O . GLY A 1 483 ? 21.009 -56.905 9.462 1.00 30.16 483 GLY A O 1
ATOM 3733 N N . ALA A 1 484 ? 19.593 -58.636 9.810 1.00 30.20 484 ALA A N 1
ATOM 3734 C CA . ALA A 1 484 ? 18.864 -58.138 10.965 1.00 30.20 484 ALA A CA 1
ATOM 3735 C C . ALA A 1 484 ? 19.802 -57.858 12.155 1.00 30.20 484 ALA A C 1
ATOM 3737 O O . ALA A 1 484 ? 20.847 -58.489 12.306 1.00 30.20 484 ALA A O 1
ATOM 3738 N N . GLY A 1 485 ? 19.407 -56.895 12.991 1.00 32.62 485 GLY A N 1
ATOM 3739 C CA . GLY A 1 485 ? 20.214 -56.352 14.079 1.00 32.62 485 GLY A CA 1
ATOM 3740 C C . GLY A 1 485 ? 20.758 -57.372 15.083 1.00 32.62 485 GLY A C 1
ATOM 3741 O O . GLY A 1 485 ? 20.084 -58.325 15.468 1.00 32.62 485 GLY A O 1
ATOM 3742 N N . GLY A 1 486 ? 21.972 -57.089 15.558 1.00 25.56 486 GLY A N 1
ATOM 3743 C CA . GLY A 1 486 ? 22.549 -57.651 16.774 1.00 25.56 486 GLY A CA 1
ATOM 3744 C C . GLY A 1 486 ? 22.571 -56.591 17.874 1.00 25.56 486 GLY A C 1
ATOM 3745 O O . GLY A 1 486 ? 23.018 -55.469 17.648 1.00 25.56 486 GLY A O 1
ATOM 3746 N N . GLN A 1 487 ? 22.042 -56.955 19.041 1.00 34.75 487 GLN A N 1
ATOM 3747 C CA . GLN A 1 487 ? 22.147 -56.206 20.291 1.00 34.75 487 GLN A CA 1
ATOM 3748 C C . GLN A 1 487 ? 23.612 -56.121 20.740 1.00 34.75 487 GLN A C 1
ATOM 3750 O O . GLN A 1 487 ? 24.327 -57.123 20.709 1.00 34.75 487 GLN A O 1
ATOM 3755 N N . GLY A 1 488 ? 24.011 -54.933 21.188 1.00 28.94 488 GLY A N 1
ATOM 3756 C CA . GLY A 1 488 ? 25.274 -54.613 21.847 1.00 28.94 488 GLY A CA 1
ATOM 3757 C C . GLY A 1 488 ? 25.177 -53.220 22.435 1.00 28.94 488 GLY A C 1
ATOM 3758 O O . GLY A 1 488 ? 24.908 -52.297 21.633 1.00 28.94 488 GLY A O 1
#